Protein AF-A0A969WNG0-F1 (afdb_monomer)

Foldseek 3Di:
DDDDPDDDPCCVPPDDDDDPDDPVPVDDDDDPPDDDDDDPDDPDDPDPDPDDDDDDDDAQDKDKDWDWDADPVRDIDDTDDIDIDHHHDQLQQFWDKAKAWCDPALRGRHLEDEAFDWFTKMKMKTAHHPPFWWFKKKKAFDPLWDPFDPVQKDKDWQQDDPPWDWDDDPRMIMIGRTGHHRRTIIMMMGTGITHGHLVGADLQQKDWIWMWTDTPPGDDTDTRPDTYIHAYAHELLSLLDADPVVLFRPQAFPKHKHKFFWAAKWQLQDDQQKIKTKGWDAAALPIAMAIAIERHDTDVVIGDGQWMKMWIAGWAFDAPPDRPDGHCLQTGTHRYNTPDITTNGGHQNGYAHEDFLVRLLPDDLVSNSRQARTWHKYAQKFWDDWDFAQAQQDKTWTWIHHVVGDATAIEIEHHNAQRHNDDDDDGPWMATWGFHNYDNVPPPPDSHSNSGYIYGRHNLRTHPAKEQACVVVPQELRQQVRIGVSHRAAQAHEYEYECPNHPVAADEHELAQPDQHHYLEYAYYYDPPYAYEYEDAQNHQDAQSYHHEQNGQYYEFEANYEYEYQYVHPAHANYEQDHDVNRTHDDYYYVNGYYHYNDPYHHYPPD

Solvent-accessible surface area (backbone atoms only — not comparable to full-atom values): 32755 Å² total; per-residue (Å²): 138,82,83,70,94,73,93,58,93,57,63,80,81,78,49,90,84,72,64,98,85,70,65,93,79,69,73,92,82,84,87,89,83,73,85,82,81,84,67,95,74,70,94,72,84,79,69,102,59,98,74,84,89,87,78,93,74,68,62,74,38,79,46,74,50,63,54,65,56,66,51,99,85,70,52,68,53,69,73,49,76,78,46,79,47,67,38,68,53,71,43,42,66,60,10,49,49,46,50,27,20,59,42,100,55,83,46,43,75,32,45,48,40,64,49,59,33,68,68,36,30,40,33,39,40,38,30,24,13,95,85,49,47,30,26,35,38,39,37,37,49,53,81,60,51,37,67,76,54,68,90,32,52,48,80,41,55,71,5,54,42,94,75,42,47,74,50,68,56,93,57,26,42,39,36,38,50,34,56,15,20,64,88,22,31,33,31,39,40,40,40,49,26,25,38,32,41,82,95,68,46,55,80,58,18,71,44,63,36,49,45,25,30,19,43,73,91,52,93,62,74,42,69,31,74,61,61,31,57,40,30,27,32,32,65,60,63,54,70,68,41,54,40,84,90,72,35,30,53,69,55,57,76,39,73,35,25,32,56,24,33,16,75,39,33,41,60,37,62,37,60,94,59,28,18,26,30,28,27,33,35,65,42,31,93,68,32,24,23,34,35,41,34,28,71,66,57,67,62,81,75,70,48,60,54,30,24,29,35,39,40,29,22,28,30,36,62,47,50,84,94,51,90,82,66,66,42,48,80,67,22,39,63,24,36,34,58,56,79,42,77,39,72,75,44,85,41,68,50,64,56,47,25,75,51,48,52,66,57,66,45,67,47,52,71,75,59,47,60,52,40,32,38,19,54,29,31,36,65,44,30,26,79,74,48,69,59,79,35,78,36,32,84,39,67,29,58,30,31,29,22,33,64,95,51,88,53,68,40,42,38,42,39,56,30,49,30,62,42,26,50,48,80,80,76,74,71,61,20,27,35,42,32,26,33,48,66,76,62,88,79,68,76,78,87,59,77,49,64,84,54,46,44,27,30,49,63,50,48,56,25,58,33,83,52,38,36,41,44,49,72,76,72,78,39,44,59,66,42,18,66,24,25,43,65,37,50,70,72,40,57,85,29,38,35,39,41,36,41,82,85,18,48,82,55,70,49,60,39,32,49,44,62,91,44,63,46,35,20,14,19,42,37,34,42,30,44,98,92,34,38,35,38,42,31,32,40,52,82,16,50,47,54,51,40,36,36,22,37,23,92,23,70,13,42,37,25,28,39,48,9,33,43,36,41,30,41,44,35,91,60,64,35,37,34,35,60,34,65,54,99,81,38,58,28,48,80,44,71,40,82,66,25,42,79,42,83,62,47,96,53,54,61,55,84,87,127

Radius of gyration: 36.69 Å; Cα contacts (8 Å, |Δi|>4): 1514; chains: 1; bounding box: 86×47×138 Å

Secondary structure (DSSP, 8-state):
-PPPSSS-TTTTTS-----TT--TT--------------SSSS----S-S------PPTT-EEEE----B-TT-PBPPP---EEEEPPPGGGTS-EEEEEE--SSTTTTSSEE-TT-SSEEEEEEEE--SS--EEEEEEEPPTTSB---GGGEEEESTT--TT-EEEEETTEEEEEEEEE-SSS-EEEEEEEEBPPPTTTS-TT-EEE-EEEEEETT-SS-EE-SS--EEEEPBPGGGGS-EETTTTEETTTT-EEEEEEEEEE-TTSS--SS-EEEEEEES-GGG-EEEEEEESSS--SSPPPTTEEEEEEEEEEEE-TT-TT--BGGGSEEEEEEEEEEEEEEE-PPPPPEEE-HHHHHHS-HHHHHHTBT-EEEEEEEEEEEE---SSTT--EEEEEEETT-S--EEEEE-TTSS-TTSPPPPSSEEEEEEE----TT------SGGG-EEE--SGGGEESSEEE--TTSS-BTT-GGGEETSS---TT-EEEEESSSS-SS-EEEE--TT---EESEEEEE--TT--EEEEE-TT---SSSEEE-TTS-EEEE-TTEEEEE----SSS-SEEE--BTTB---EEE-TT-EEEE-SSS------

Mean predicted aligned error: 11.54 Å

Nearest PDB structures (foldseek):
  9deq-assembly1_A  TM=3.573E-01  e=2.633E-02  Homo sapiens
  7nxd-assembly1_A  TM=3.948E-01  e=1.635E-01  Homo sapiens
  6naj-assembly1_A  TM=2.531E-01  e=2.203E-02  Homo sapiens
  1r19-assembly3_C  TM=2.736E-01  e=2.670E-01  Staphylococcus epidermidis

pLDDT: mean 88.2, std 12.11, range [39.88, 98.75]

Sequence (607 aa):
SVNPSSGFPTLATEWDVYNQDDVSHLGSHNFAGGGSINYILQNKDVGNTTSYVVTGLDENITYHYVVRAYNICNETSGNSNEISVITIDPTTIYGHATVINNNEDALQNSDIWQRDKENQKMQISIYGGSANTIDKVSIEIPSDFTNISSGNISLSGEGKVSGTSFTFSNNTIEITGAGINNAKPIIISISGLKTPEISNISSTGIYEITVKTKFTNETELTAISNQPKVFVTIPIENVKEYNISTDELLKRDLIVAVEGVSTIESGRLATSSYDQFFIQEGEGATANGLAIHKSTAQFSPALEISKHYIVKGEIKLVRGGANNKTSVKANMTAISNPLNIIDMGEAVLPLPYITSIEQLHSMSDADFEKVDGVLMRIINVTKHSGTWPSNNNSFANIQIKDNEGTNNLRCYIFANTDIGGNPEPIWPANMLTLVYNYDENNNDIGDGATDRQITPVYYDNFYDKIVWCGSTGNKLWSDTRNWSPKILPQEIDQVVFDNITGPNEDYEVLIDIRTVPHVKGVEIKPSSDKKINLILPNTNTNSPALRLVANGSGLVIDNNGTFTNNSGASSGNTVQFHSSGGVYPDFKIKNGGRYVHKTLRSNAYFT

Structure (mmCIF, N/CA/C/O backbone):
data_AF-A0A969WNG0-F1
#
_entry.id   AF-A0A969WNG0-F1
#
loop_
_atom_site.group_PDB
_atom_site.id
_atom_site.type_symbol
_atom_site.label_atom_id
_atom_site.label_alt_id
_atom_site.label_comp_id
_atom_site.label_asym_id
_atom_site.label_entity_id
_atom_site.label_seq_id
_atom_site.pdbx_PDB_ins_code
_atom_site.Cartn_x
_atom_site.Cartn_y
_atom_site.Cartn_z
_atom_site.occupancy
_atom_site.B_iso_or_equiv
_atom_site.auth_seq_id
_atom_site.auth_comp_id
_atom_site.auth_asym_id
_atom_site.auth_atom_id
_atom_site.pdbx_PDB_model_num
ATOM 1 N N . SER A 1 1 ? 37.569 11.777 88.600 1.00 54.03 1 SER A N 1
ATOM 2 C CA . SER A 1 1 ? 37.812 10.518 89.334 1.00 54.03 1 SER A CA 1
ATOM 3 C C . SER A 1 1 ? 39.291 10.184 89.204 1.00 54.03 1 SER A C 1
ATOM 5 O O . SER A 1 1 ? 39.784 10.273 88.089 1.00 54.03 1 SER A O 1
ATOM 7 N N . VAL A 1 2 ? 40.021 9.913 90.292 1.00 59.69 2 VAL A N 1
ATOM 8 C CA . VAL A 1 2 ? 41.454 9.544 90.240 1.00 59.69 2 VAL A CA 1
ATOM 9 C C . VAL A 1 2 ? 41.603 8.027 90.360 1.00 59.69 2 VAL A C 1
ATOM 11 O O . VAL A 1 2 ? 40.957 7.418 91.211 1.00 59.69 2 VAL A O 1
ATOM 14 N N . ASN A 1 3 ? 42.423 7.427 89.492 1.00 56.19 3 ASN A N 1
ATOM 15 C CA . ASN A 1 3 ? 42.612 5.976 89.415 1.00 56.19 3 ASN A CA 1
ATOM 16 C C . ASN A 1 3 ? 43.245 5.404 90.704 1.00 56.19 3 ASN A C 1
ATOM 18 O O . ASN A 1 3 ? 44.137 6.038 91.276 1.00 56.19 3 ASN A O 1
ATOM 22 N N . PRO A 1 4 ? 42.823 4.210 91.163 1.00 60.59 4 PRO A N 1
ATOM 23 C CA . PRO A 1 4 ? 43.386 3.572 92.349 1.00 60.59 4 PRO A CA 1
ATOM 24 C C . PRO A 1 4 ? 44.839 3.132 92.118 1.00 60.59 4 PRO A C 1
ATOM 26 O O . PRO A 1 4 ? 45.203 2.635 91.055 1.00 60.59 4 PRO A O 1
ATOM 29 N N . SER A 1 5 ? 45.677 3.302 93.141 1.00 61.03 5 SER A N 1
ATOM 30 C CA . SER A 1 5 ? 47.136 3.141 93.064 1.00 61.03 5 SER A CA 1
ATOM 31 C C . SER A 1 5 ? 47.648 1.692 93.115 1.00 61.03 5 SER A C 1
ATOM 33 O O . SER A 1 5 ? 48.856 1.480 93.013 1.00 61.03 5 SER A O 1
ATOM 35 N N . SER A 1 6 ? 46.784 0.678 93.232 1.00 57.62 6 SER A N 1
ATOM 36 C CA . SER A 1 6 ? 47.174 -0.727 93.036 1.00 57.62 6 SER A CA 1
ATOM 37 C C . SER A 1 6 ? 46.018 -1.579 92.492 1.00 57.62 6 SER A C 1
ATOM 39 O O . SER A 1 6 ? 44.851 -1.311 92.769 1.00 57.62 6 SER A O 1
ATOM 41 N N . GLY A 1 7 ? 46.347 -2.592 91.678 1.00 61.53 7 GLY A N 1
ATOM 42 C CA . GLY A 1 7 ? 45.399 -3.552 91.088 1.00 61.53 7 GLY A CA 1
ATOM 43 C C . GLY A 1 7 ? 45.320 -3.525 89.557 1.00 61.53 7 GLY A C 1
ATOM 44 O O . GLY A 1 7 ? 45.186 -4.582 88.953 1.00 61.53 7 GLY A O 1
ATOM 45 N N . PHE A 1 8 ? 45.490 -2.357 88.925 1.00 59.41 8 PHE A N 1
ATOM 46 C CA . PHE A 1 8 ? 45.468 -2.210 87.459 1.00 59.41 8 PHE A CA 1
ATOM 47 C C . PHE A 1 8 ? 46.450 -1.121 86.976 1.00 59.41 8 PHE A C 1
ATOM 49 O O . PHE A 1 8 ? 46.043 0.011 86.721 1.00 59.41 8 PHE A O 1
ATOM 56 N N . PRO A 1 9 ? 47.758 -1.416 86.858 1.00 57.00 9 PRO A N 1
ATOM 57 C CA . PRO A 1 9 ? 48.771 -0.406 86.545 1.00 57.00 9 PRO A CA 1
ATOM 58 C C . PRO A 1 9 ? 48.825 0.023 85.062 1.00 57.00 9 PRO A C 1
ATOM 60 O O . PRO A 1 9 ? 49.560 0.953 84.750 1.00 57.00 9 PRO A O 1
ATOM 63 N N . THR A 1 10 ? 48.065 -0.603 84.151 1.00 58.69 10 THR A N 1
ATOM 64 C CA . THR A 1 10 ? 48.071 -0.286 82.701 1.00 58.69 10 THR A CA 1
ATOM 65 C C . THR A 1 10 ? 46.869 0.547 82.242 1.00 58.69 10 THR A C 1
ATOM 67 O O . THR A 1 10 ? 46.795 0.945 81.080 1.00 58.69 10 THR A O 1
ATOM 70 N N . LEU A 1 11 ? 45.949 0.898 83.151 1.00 55.12 11 LEU A N 1
ATOM 71 C CA . LEU A 1 11 ? 44.708 1.605 82.804 1.00 55.12 11 LEU A CA 1
ATOM 72 C C . LEU A 1 11 ? 44.908 3.054 82.311 1.00 55.12 11 LEU A C 1
ATOM 74 O O . LEU A 1 11 ? 43.942 3.688 81.911 1.00 55.12 11 LEU A O 1
ATOM 78 N N . ALA A 1 12 ? 46.134 3.585 82.350 1.00 55.97 12 ALA A N 1
ATOM 79 C CA . ALA A 1 12 ? 46.480 4.901 81.802 1.00 55.97 12 ALA A CA 1
ATOM 80 C C . ALA A 1 12 ? 47.092 4.841 80.389 1.00 55.97 12 ALA A C 1
ATOM 82 O O . ALA A 1 12 ? 47.270 5.882 79.768 1.00 55.97 12 ALA A O 1
ATOM 83 N N . THR A 1 13 ? 47.450 3.651 79.894 1.00 58.25 13 THR A N 1
ATOM 84 C CA . THR A 1 13 ? 48.091 3.471 78.577 1.00 58.25 13 THR A CA 1
ATOM 85 C C . THR A 1 13 ? 47.240 2.686 77.586 1.00 58.25 13 THR A C 1
ATOM 87 O O . THR A 1 13 ? 47.581 2.641 76.410 1.00 58.25 13 THR A O 1
ATOM 90 N N . GLU A 1 14 ? 46.153 2.061 78.041 1.00 55.41 14 GLU A N 1
ATOM 91 C CA . GLU A 1 14 ? 45.297 1.208 77.201 1.00 55.41 14 GLU A CA 1
ATOM 92 C C . GLU A 1 14 ? 43.869 1.754 77.035 1.00 55.41 14 GLU A C 1
ATOM 94 O O . GLU A 1 14 ? 43.106 1.209 76.242 1.00 55.41 14 GLU A O 1
ATOM 99 N N . TRP A 1 15 ? 43.505 2.830 77.746 1.00 59.16 15 TRP A N 1
ATOM 100 C CA . TRP A 1 15 ? 42.173 3.436 77.689 1.00 59.16 15 TRP A CA 1
ATOM 101 C C . TRP A 1 15 ? 42.252 4.960 77.799 1.00 59.16 15 TRP A C 1
ATOM 103 O O . TRP A 1 15 ? 42.763 5.488 78.788 1.00 59.16 15 TRP A O 1
ATOM 113 N N . ASP A 1 16 ? 41.702 5.661 76.808 1.00 65.38 16 ASP A N 1
ATOM 114 C CA . ASP A 1 16 ? 41.522 7.110 76.862 1.00 65.38 16 ASP A CA 1
ATOM 115 C C . ASP A 1 16 ? 40.334 7.446 77.777 1.00 65.38 16 ASP A C 1
ATOM 117 O O . ASP A 1 16 ? 39.226 6.929 77.614 1.00 65.38 16 ASP A O 1
ATOM 121 N N . VAL A 1 17 ? 40.561 8.304 78.773 1.00 64.19 17 VAL A N 1
ATOM 122 C CA . VAL A 1 17 ? 39.510 8.781 79.683 1.00 64.19 17 VAL A CA 1
ATOM 123 C C . VAL A 1 17 ? 39.019 10.135 79.189 1.00 64.19 17 VAL A C 1
ATOM 125 O O . VAL A 1 17 ? 39.717 11.139 79.322 1.00 64.19 17 VAL A O 1
ATOM 128 N N . TYR A 1 18 ? 37.802 10.163 78.654 1.00 63.75 18 TYR A N 1
ATOM 129 C CA . TYR A 1 18 ? 37.133 11.396 78.248 1.00 63.75 18 TYR A CA 1
ATOM 130 C C . TYR A 1 18 ? 36.321 11.999 79.400 1.00 63.75 18 TYR A C 1
ATOM 132 O O . TYR A 1 18 ? 35.962 11.322 80.369 1.00 63.75 18 TYR A O 1
ATOM 140 N N . ASN A 1 19 ? 36.040 13.299 79.305 1.00 68.94 19 ASN A N 1
ATOM 141 C CA . ASN A 1 19 ? 35.145 13.968 80.244 1.00 68.94 19 ASN A CA 1
ATOM 142 C C . ASN A 1 19 ? 33.736 13.366 80.140 1.00 68.94 19 ASN A C 1
ATOM 144 O O . ASN A 1 19 ? 33.339 12.890 79.082 1.00 68.94 19 ASN A O 1
ATOM 148 N N . GLN A 1 20 ? 32.992 13.392 81.248 1.00 63.59 20 GLN A N 1
ATOM 149 C CA . GLN A 1 20 ? 31.736 12.647 81.416 1.00 63.59 20 GLN A CA 1
ATOM 150 C C . GLN A 1 20 ? 30.665 12.958 80.350 1.00 63.59 20 GLN A C 1
ATOM 152 O O . GLN A 1 20 ? 29.802 12.117 80.119 1.00 63.59 20 GLN A O 1
ATOM 157 N N . ASP A 1 21 ? 30.787 14.093 79.655 1.00 61.00 21 ASP A N 1
ATOM 158 C CA . ASP A 1 21 ? 29.883 14.543 78.596 1.00 61.00 21 ASP A CA 1
ATOM 159 C C . ASP A 1 21 ? 30.640 14.891 77.289 1.00 61.00 21 ASP A C 1
ATOM 161 O O . ASP A 1 21 ? 30.530 16.003 76.773 1.00 61.00 21 ASP A O 1
ATOM 165 N N . ASP A 1 22 ? 31.445 13.967 76.750 1.00 64.81 22 ASP A N 1
ATOM 166 C CA . ASP A 1 22 ? 32.068 14.111 75.422 1.00 64.81 22 ASP A CA 1
ATOM 167 C C . ASP A 1 22 ? 31.341 13.270 74.356 1.00 64.81 22 ASP A C 1
ATOM 169 O O . ASP A 1 22 ? 31.340 12.040 74.394 1.00 64.81 22 ASP A O 1
ATOM 173 N N . VAL A 1 23 ? 30.714 13.948 73.389 1.00 62.72 23 VAL A N 1
ATOM 174 C CA . VAL A 1 23 ? 29.948 13.335 72.285 1.00 62.72 23 VAL A CA 1
ATOM 175 C C . VAL A 1 23 ? 30.663 13.417 70.937 1.00 62.72 23 VAL A C 1
ATOM 177 O O . VAL A 1 23 ? 30.133 12.955 69.928 1.00 62.72 23 VAL A O 1
ATOM 180 N N . SER A 1 24 ? 31.873 13.980 70.890 1.00 70.56 24 SER A N 1
ATOM 181 C CA . SER A 1 24 ? 32.602 14.220 69.637 1.00 70.56 24 SER A CA 1
ATOM 182 C C . SER A 1 24 ? 33.121 12.941 68.958 1.00 70.56 24 SER A C 1
ATOM 184 O O . SER A 1 24 ? 33.639 12.989 67.840 1.00 70.56 24 SER A O 1
ATOM 186 N N . HIS A 1 25 ? 32.940 11.782 69.598 1.00 64.31 25 HIS A N 1
ATOM 187 C CA . HIS A 1 25 ? 33.395 10.472 69.122 1.00 64.31 25 HIS A CA 1
ATOM 188 C C . HIS A 1 25 ? 32.260 9.464 68.881 1.00 64.31 25 HIS A C 1
ATOM 190 O O . HIS A 1 25 ? 32.508 8.330 68.470 1.00 64.31 25 HIS A O 1
ATOM 196 N N . LEU A 1 26 ? 31.003 9.881 69.063 1.00 64.56 26 LEU A N 1
ATOM 197 C CA . LEU A 1 26 ? 29.837 9.117 68.627 1.00 64.56 26 LEU A CA 1
ATOM 198 C C . LEU A 1 26 ? 29.658 9.352 67.120 1.00 64.56 26 LEU A C 1
ATOM 200 O O . LEU A 1 26 ? 29.005 10.303 66.701 1.00 64.56 26 LEU A O 1
ATOM 204 N N . GLY A 1 27 ? 30.311 8.540 66.286 1.00 64.25 27 GLY A N 1
ATOM 205 C CA . GLY A 1 27 ? 30.186 8.637 64.826 1.00 64.25 27 GLY A CA 1
ATOM 206 C C . GLY A 1 27 ? 28.726 8.602 64.337 1.00 64.25 27 GLY A C 1
ATOM 207 O O . GLY A 1 27 ? 27.831 8.133 65.031 1.00 64.25 27 GLY A O 1
ATOM 208 N N . SER A 1 28 ? 28.477 9.080 63.115 1.00 68.50 28 SER A N 1
ATOM 209 C CA . SER A 1 28 ? 27.148 9.061 62.481 1.00 68.50 28 SER A CA 1
ATOM 210 C C . SER A 1 28 ? 26.699 7.632 62.134 1.00 68.50 28 SER A C 1
ATOM 212 O O . SER A 1 28 ? 27.490 6.839 61.625 1.00 68.50 28 SER A O 1
ATOM 214 N N . HIS A 1 29 ? 25.422 7.307 62.360 1.00 49.03 29 HIS A N 1
ATOM 215 C CA . HIS A 1 29 ? 24.783 6.106 61.814 1.00 49.03 29 HIS A CA 1
ATOM 216 C C . HIS A 1 29 ? 23.417 6.459 61.215 1.00 49.03 29 HIS A C 1
ATOM 218 O O . HIS A 1 29 ? 22.608 7.131 61.849 1.00 49.03 29 HIS A O 1
ATOM 224 N N . ASN A 1 30 ? 23.157 5.973 59.998 1.00 49.84 30 ASN A N 1
ATOM 225 C CA . ASN A 1 30 ? 21.866 6.079 59.318 1.00 49.84 30 ASN A CA 1
ATOM 226 C C . ASN A 1 30 ? 21.112 4.750 59.496 1.00 49.84 30 ASN A C 1
ATOM 228 O O . ASN A 1 30 ? 21.604 3.704 59.069 1.00 49.84 30 ASN A O 1
ATOM 232 N N . PHE A 1 31 ? 19.936 4.763 60.127 1.00 54.25 31 PHE A N 1
ATOM 233 C CA . PHE A 1 31 ? 19.115 3.558 60.291 1.00 54.25 31 PHE A CA 1
ATOM 234 C C . PHE A 1 31 ? 18.267 3.320 59.030 1.00 54.25 31 PHE A C 1
ATOM 236 O O . PHE A 1 31 ? 17.373 4.103 58.725 1.00 54.25 31 PHE A O 1
ATOM 243 N N . ALA A 1 32 ? 18.547 2.240 58.293 1.00 56.28 32 ALA A N 1
ATOM 244 C CA . ALA A 1 32 ? 17.866 1.857 57.049 1.00 56.28 32 ALA A CA 1
ATOM 245 C C . ALA A 1 32 ? 16.909 0.663 57.260 1.00 56.28 32 ALA A C 1
ATOM 247 O O . ALA A 1 32 ? 17.011 -0.357 56.584 1.00 56.28 32 ALA A O 1
ATOM 248 N N . GLY A 1 33 ? 16.015 0.756 58.250 1.00 51.50 33 GLY A N 1
ATOM 249 C CA . GLY A 1 33 ? 15.203 -0.376 58.712 1.00 51.50 33 GLY A CA 1
ATOM 250 C C . GLY A 1 33 ? 13.748 -0.025 59.006 1.00 51.50 33 GLY A C 1
ATOM 251 O O . GLY A 1 33 ? 13.284 -0.229 60.121 1.00 51.50 33 GLY A O 1
ATOM 252 N N . GLY A 1 34 ? 13.029 0.507 58.021 1.00 52.47 34 GLY A N 1
ATOM 253 C CA . GLY A 1 34 ? 11.580 0.682 58.087 1.00 52.47 34 GLY A CA 1
ATOM 254 C C . GLY A 1 34 ? 11.066 1.252 56.774 1.00 52.47 34 GLY A C 1
ATOM 255 O O . GLY A 1 34 ? 11.309 2.417 56.481 1.00 52.47 34 GLY A O 1
ATOM 256 N N . GLY A 1 35 ? 10.407 0.432 55.954 1.00 55.19 35 GLY A N 1
ATOM 257 C CA . GLY A 1 35 ? 9.729 0.940 54.763 1.00 55.19 35 GLY A CA 1
ATOM 258 C C . GLY A 1 35 ? 8.665 1.955 55.182 1.00 55.19 35 GLY A C 1
ATOM 259 O O . GLY A 1 35 ? 7.859 1.663 56.065 1.00 55.19 35 GLY A O 1
ATOM 260 N N . SER A 1 36 ? 8.670 3.147 54.585 1.00 62.34 36 SER A N 1
ATOM 261 C CA . SER A 1 36 ? 7.587 4.111 54.785 1.00 62.34 36 SER A CA 1
ATOM 262 C C . SER A 1 36 ? 6.281 3.511 54.270 1.00 62.34 36 SER A C 1
ATOM 264 O O . SER A 1 36 ? 6.151 3.227 53.080 1.00 62.34 36 SER A O 1
ATOM 266 N N . ILE A 1 37 ? 5.306 3.328 55.160 1.00 64.69 37 ILE A N 1
ATOM 267 C CA . ILE A 1 37 ? 3.920 3.086 54.761 1.00 64.69 37 ILE A CA 1
ATOM 268 C C . ILE A 1 37 ? 3.404 4.404 54.177 1.00 64.69 37 ILE A C 1
ATOM 270 O O . ILE A 1 37 ? 3.318 5.405 54.890 1.00 64.69 37 ILE A O 1
ATOM 274 N N . ASN A 1 38 ? 3.090 4.415 52.883 1.00 75.94 38 ASN A N 1
ATOM 275 C CA . ASN A 1 38 ? 2.467 5.564 52.235 1.00 75.94 38 ASN A CA 1
ATOM 276 C C . ASN A 1 38 ? 0.962 5.535 52.514 1.00 75.94 38 ASN A C 1
ATOM 278 O O . ASN A 1 38 ? 0.251 4.645 52.053 1.00 75.94 38 ASN A O 1
ATOM 282 N N . TYR A 1 39 ? 0.483 6.507 53.286 1.00 82.69 39 TYR A N 1
ATOM 283 C CA . TYR A 1 39 ? -0.935 6.660 53.594 1.00 82.69 39 TYR A CA 1
ATOM 284 C C . TYR A 1 39 ? -1.602 7.564 52.557 1.00 82.69 39 TYR A C 1
ATOM 286 O O . TYR A 1 39 ? -1.161 8.692 52.354 1.00 82.69 39 TYR A O 1
ATOM 294 N N . ILE A 1 40 ? -2.699 7.100 51.954 1.00 84.69 40 ILE A N 1
ATOM 295 C CA . ILE A 1 40 ? -3.561 7.945 51.107 1.00 84.69 40 ILE A CA 1
ATOM 296 C C . ILE A 1 40 ? -4.346 8.934 51.975 1.00 84.69 40 ILE A C 1
ATOM 298 O O . ILE A 1 40 ? -4.448 10.116 51.660 1.00 84.69 40 ILE A O 1
ATOM 302 N N . LEU A 1 41 ? -4.857 8.456 53.111 1.00 88.62 41 LEU A N 1
ATOM 303 C CA . LEU A 1 41 ? -5.446 9.271 54.167 1.00 88.62 41 LEU A CA 1
ATOM 304 C C . LEU A 1 41 ? -4.829 8.866 55.505 1.00 88.62 41 LEU A C 1
ATOM 306 O O . LEU A 1 41 ? -4.783 7.684 55.842 1.00 88.62 41 LEU A O 1
ATOM 310 N N . GLN A 1 42 ? -4.390 9.851 56.287 1.00 91.31 42 GLN A N 1
ATOM 311 C CA . GLN A 1 42 ? -3.850 9.640 57.628 1.00 91.31 42 GLN A CA 1
ATOM 312 C C . GLN A 1 42 ? -4.539 10.585 58.614 1.00 91.31 42 GLN A C 1
ATOM 314 O O . GLN A 1 42 ? -4.528 11.796 58.411 1.00 91.31 42 GLN A O 1
ATOM 319 N N . ASN A 1 43 ? -5.138 10.038 59.680 1.00 88.25 43 ASN A N 1
ATOM 320 C CA . ASN A 1 43 ? -5.843 10.799 60.728 1.00 88.25 43 ASN A CA 1
ATOM 321 C C . ASN A 1 43 ? -6.858 11.829 60.185 1.00 88.25 43 ASN A C 1
ATOM 323 O O . ASN A 1 43 ? -7.033 12.905 60.756 1.00 88.25 43 ASN A O 1
ATOM 327 N N . LYS A 1 44 ? -7.516 11.519 59.061 1.00 91.06 44 LYS A N 1
ATOM 328 C CA . LYS A 1 44 ? -8.541 12.384 58.478 1.00 91.06 44 LYS A CA 1
ATOM 329 C C . LYS A 1 44 ? -9.786 12.352 59.362 1.00 91.06 44 LYS A C 1
ATOM 331 O O . LYS A 1 44 ? -10.412 11.305 59.490 1.00 91.06 44 LYS A O 1
ATOM 336 N N . ASP A 1 45 ? -10.155 13.495 59.932 1.00 90.31 45 ASP A N 1
ATOM 337 C CA . ASP A 1 45 ? -11.457 13.650 60.578 1.00 90.31 45 ASP A CA 1
ATOM 338 C C . ASP A 1 45 ? -12.558 13.676 59.508 1.00 90.31 45 ASP A C 1
ATOM 340 O O . ASP A 1 45 ? -12.515 14.473 58.563 1.00 90.31 45 ASP A O 1
ATOM 344 N N . VAL A 1 46 ? -13.511 12.757 59.645 1.00 89.75 46 VAL A N 1
ATOM 345 C CA . VAL A 1 46 ? -14.655 12.569 58.746 1.00 89.75 46 VAL A CA 1
ATOM 346 C C . VAL A 1 46 ? -15.977 12.998 59.398 1.00 89.75 46 VAL A C 1
ATOM 348 O O . VAL A 1 46 ? -17.036 12.851 58.792 1.00 89.75 46 VAL A O 1
ATOM 351 N N . GLY A 1 47 ? -15.919 13.568 60.608 1.00 88.62 47 GLY A N 1
ATOM 352 C CA . GLY A 1 47 ? -17.068 14.023 61.385 1.00 88.62 47 GLY A CA 1
ATOM 353 C C . GLY A 1 47 ? -17.833 12.896 62.088 1.00 88.62 47 GLY A C 1
ATOM 354 O O . GLY A 1 47 ? -17.424 11.736 62.096 1.00 88.62 47 GLY A O 1
ATOM 355 N N . ASN A 1 48 ? -18.981 13.242 62.683 1.00 90.38 48 ASN A N 1
ATOM 356 C CA . ASN A 1 48 ? -19.861 12.298 63.383 1.00 90.38 48 ASN A CA 1
ATOM 357 C C . ASN A 1 48 ? -20.721 11.487 62.394 1.00 90.38 48 ASN A C 1
ATOM 359 O O . ASN A 1 48 ? -21.934 11.674 62.300 1.00 90.38 48 ASN A O 1
ATOM 363 N N . THR A 1 49 ? -20.069 10.623 61.619 1.00 89.06 49 THR A N 1
ATOM 364 C CA . THR A 1 49 ? -20.687 9.721 60.641 1.00 89.06 49 THR A CA 1
ATOM 365 C C . THR A 1 49 ? -20.212 8.288 60.865 1.00 89.06 49 THR A C 1
ATOM 367 O O . THR A 1 49 ? -19.104 8.052 61.340 1.00 89.06 49 THR A O 1
ATOM 370 N N . THR A 1 50 ? -21.039 7.314 60.495 1.00 87.75 50 THR A N 1
ATOM 371 C CA . THR A 1 50 ? -20.674 5.889 60.485 1.00 87.75 50 THR A CA 1
ATOM 372 C C . THR A 1 50 ? -20.215 5.401 59.106 1.00 87.75 50 THR A C 1
ATOM 374 O O . THR A 1 50 ? -19.825 4.245 58.970 1.00 87.75 50 THR A O 1
ATOM 377 N N . SER A 1 51 ? -20.226 6.270 58.086 1.00 84.56 51 SER A N 1
ATOM 378 C CA . SER A 1 51 ? -19.760 5.977 56.723 1.00 84.56 51 SER A CA 1
ATOM 379 C C . SER A 1 51 ? -19.055 7.178 56.091 1.00 84.56 51 SER A C 1
ATOM 381 O O . SER A 1 51 ? -19.515 8.313 56.241 1.00 84.56 51 SER A O 1
ATOM 383 N N . TYR A 1 52 ? -17.988 6.930 55.331 1.00 85.88 52 TYR A N 1
ATOM 384 C CA . TYR A 1 52 ? -17.224 7.953 54.615 1.00 85.88 52 TYR A CA 1
ATOM 385 C C . TYR A 1 52 ? -16.758 7.425 53.252 1.00 85.88 52 TYR A C 1
ATOM 387 O O . TYR A 1 52 ? -16.308 6.285 53.158 1.00 85.88 52 TYR A O 1
ATOM 395 N N . VAL A 1 53 ? -16.868 8.246 52.203 1.00 86.81 53 VAL A N 1
ATOM 396 C CA . VAL A 1 53 ? -16.447 7.892 50.837 1.00 86.81 53 VAL A CA 1
ATOM 397 C C . VAL A 1 53 ? -15.007 8.348 50.613 1.00 86.81 53 VAL A C 1
ATOM 399 O O . VAL A 1 53 ? -14.697 9.525 50.786 1.00 86.81 53 VAL A O 1
ATOM 402 N N . VAL A 1 54 ? -14.141 7.424 50.195 1.00 86.81 54 VAL A N 1
ATOM 403 C CA . VAL A 1 54 ? -12.748 7.696 49.807 1.00 86.81 54 VAL A CA 1
ATOM 404 C C . VAL A 1 54 ? -12.651 7.651 48.280 1.00 86.81 54 VAL A C 1
ATOM 406 O O . VAL A 1 54 ? -13.066 6.672 47.668 1.00 86.81 54 VAL A O 1
ATOM 409 N N . THR A 1 55 ? -12.127 8.709 47.660 1.00 84.44 55 THR A N 1
ATOM 410 C CA . THR A 1 55 ? -11.987 8.854 46.196 1.00 84.44 55 THR A CA 1
ATOM 411 C C . THR A 1 55 ? -10.517 8.952 45.783 1.00 84.44 55 THR A C 1
ATOM 413 O O . THR A 1 55 ? -9.679 9.296 46.613 1.00 84.44 55 THR A O 1
ATOM 416 N N . GLY A 1 56 ? -10.209 8.741 44.496 1.00 80.69 56 GLY A N 1
ATOM 417 C CA . GLY A 1 56 ? -8.844 8.883 43.960 1.00 80.69 56 GLY A CA 1
ATOM 418 C C . GLY A 1 56 ? -7.930 7.692 44.260 1.00 80.69 56 GLY A C 1
ATOM 419 O O . GLY A 1 56 ? -6.733 7.875 44.448 1.00 80.69 56 GLY A O 1
ATOM 420 N N . LEU A 1 57 ? -8.513 6.497 44.368 1.00 84.75 57 LEU A N 1
ATOM 421 C CA . LEU A 1 57 ? -7.793 5.236 44.515 1.00 84.75 57 LEU A CA 1
ATOM 422 C C . LEU A 1 57 ? -7.555 4.620 43.132 1.00 84.75 57 LEU A C 1
ATOM 424 O O . LEU A 1 57 ? -8.450 4.671 42.288 1.00 84.75 57 LEU A O 1
ATOM 428 N N . ASP A 1 58 ? -6.387 4.020 42.929 1.00 81.62 58 ASP A N 1
ATOM 429 C CA . ASP A 1 58 ? -6.060 3.274 41.715 1.00 81.62 58 ASP A CA 1
ATOM 430 C C . ASP A 1 58 ? -6.841 1.951 41.684 1.00 81.62 58 ASP A C 1
ATOM 432 O O . ASP A 1 58 ? -7.133 1.355 42.724 1.00 81.62 58 ASP A O 1
ATOM 436 N N . GLU A 1 59 ? -7.217 1.489 40.496 1.00 77.38 59 GLU A N 1
ATOM 437 C CA . GLU A 1 59 ? -7.998 0.264 40.297 1.00 77.38 59 GLU A CA 1
ATOM 438 C C . GLU A 1 59 ? -7.161 -1.015 40.439 1.00 77.38 59 GLU A C 1
ATOM 440 O O . GLU A 1 59 ? -5.955 -1.017 40.200 1.00 77.38 59 GLU A O 1
ATOM 445 N N . ASN A 1 60 ? -7.804 -2.129 40.808 1.00 72.94 60 ASN A N 1
ATOM 446 C CA . ASN A 1 60 ? -7.168 -3.434 41.031 1.00 72.94 60 ASN A CA 1
ATOM 447 C C . ASN A 1 60 ? -6.040 -3.412 42.081 1.00 72.94 60 ASN A C 1
ATOM 449 O O . ASN A 1 60 ? -5.177 -4.293 42.096 1.00 72.94 60 ASN A O 1
ATOM 453 N N . ILE A 1 61 ? -6.067 -2.429 42.986 1.00 82.44 61 ILE A N 1
ATOM 454 C CA . ILE A 1 61 ? -5.126 -2.299 44.095 1.00 82.44 61 ILE A CA 1
ATOM 455 C C . ILE A 1 61 ? -5.825 -2.673 45.402 1.00 82.44 61 ILE A C 1
ATOM 457 O O . ILE A 1 61 ? -6.944 -2.250 45.700 1.00 82.44 61 ILE A O 1
ATOM 461 N N . THR A 1 62 ? -5.143 -3.484 46.208 1.00 86.81 62 THR A N 1
ATOM 462 C CA . THR 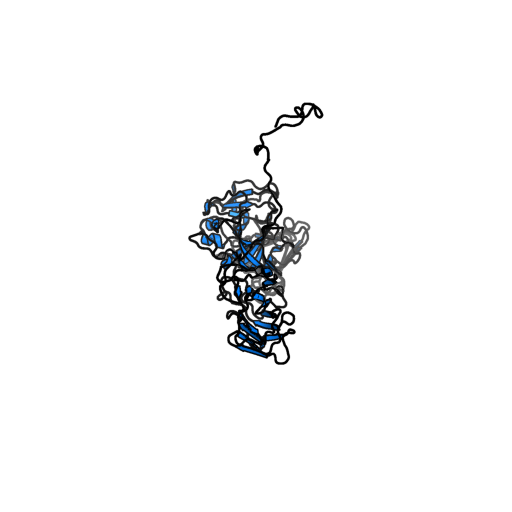A 1 62 ? -5.584 -3.806 47.563 1.00 86.81 62 THR A CA 1
ATOM 463 C C . THR A 1 62 ? -5.237 -2.657 48.503 1.00 86.81 62 THR A C 1
ATOM 465 O O . THR A 1 62 ? -4.066 -2.360 48.737 1.00 86.81 62 THR A O 1
ATOM 468 N N . TYR A 1 63 ? -6.261 -2.047 49.086 1.00 90.56 63 TYR A N 1
ATOM 469 C CA . TYR A 1 63 ? -6.148 -1.043 50.130 1.00 90.56 63 TYR A CA 1
ATOM 470 C C . TYR A 1 63 ? -6.501 -1.622 51.491 1.00 90.56 63 TYR A C 1
ATOM 472 O O . TYR A 1 63 ? -7.297 -2.551 51.621 1.00 90.56 63 TYR A O 1
ATOM 480 N N . HIS A 1 64 ? -5.911 -1.032 52.523 1.00 91.88 64 HIS A N 1
ATOM 481 C CA . HIS A 1 64 ? -6.154 -1.378 53.913 1.00 91.88 64 HIS A CA 1
ATOM 482 C C . HIS A 1 64 ? -6.662 -0.139 54.637 1.00 91.88 64 HIS A C 1
ATOM 484 O O . HIS A 1 64 ? -6.132 0.957 54.434 1.00 91.88 64 HIS A O 1
ATOM 490 N N . TYR A 1 65 ? -7.679 -0.294 55.481 1.00 92.94 65 TYR A N 1
ATOM 491 C CA . TYR A 1 65 ? -8.150 0.800 56.319 1.00 92.94 65 TYR A CA 1
ATOM 492 C C . TYR A 1 65 ? -8.432 0.351 57.750 1.00 92.94 65 TYR A C 1
ATOM 494 O O . TYR A 1 65 ? -8.842 -0.776 58.027 1.00 92.94 65 TYR A O 1
ATOM 502 N N . VAL A 1 66 ? -8.219 1.295 58.659 1.00 93.69 66 VAL A N 1
ATOM 503 C CA . VAL A 1 66 ? -8.612 1.249 60.066 1.00 93.69 66 VAL A CA 1
ATOM 504 C C . VAL A 1 66 ? -9.353 2.540 60.377 1.00 93.69 66 VAL A C 1
ATOM 506 O O . VAL A 1 66 ? -9.086 3.578 59.769 1.00 93.69 66 VAL A O 1
ATOM 509 N N . VAL A 1 67 ? -10.263 2.498 61.341 1.00 92.94 67 VAL A N 1
ATOM 510 C CA . VAL A 1 67 ? -10.961 3.688 61.837 1.00 92.94 67 VAL A CA 1
ATOM 511 C C . VAL A 1 67 ? -10.663 3.897 63.316 1.00 92.94 67 VAL A C 1
ATOM 513 O O . VAL A 1 67 ? -10.334 2.955 64.041 1.00 92.94 67 VAL A O 1
ATOM 516 N N . ARG A 1 68 ? -10.761 5.147 63.767 1.00 92.62 68 ARG A N 1
ATOM 517 C CA . ARG A 1 68 ? -10.664 5.541 65.177 1.00 92.62 68 ARG A CA 1
ATOM 518 C C . ARG A 1 68 ? -11.836 6.456 65.504 1.00 92.62 68 ARG A C 1
ATOM 520 O O . ARG A 1 68 ? -12.246 7.241 64.655 1.00 92.62 68 ARG A O 1
ATOM 527 N N . ALA A 1 69 ? -12.348 6.370 66.724 1.00 91.62 69 ALA A N 1
ATOM 528 C CA . ALA A 1 69 ? -13.332 7.311 67.248 1.00 91.62 69 ALA A CA 1
ATOM 529 C C . ALA A 1 69 ? -12.640 8.321 68.171 1.00 91.62 69 ALA A C 1
ATOM 531 O O . ALA A 1 69 ? -11.609 8.000 68.762 1.00 91.62 69 ALA A O 1
ATOM 532 N N . TYR A 1 70 ? -13.208 9.515 68.333 1.00 88.62 70 TYR A N 1
ATOM 533 C CA . TYR A 1 70 ? -12.768 10.470 69.348 1.00 88.62 70 TYR A CA 1
ATOM 534 C C . TYR A 1 70 ? -13.948 11.008 70.159 1.00 88.62 70 TYR A C 1
ATOM 536 O O . TYR A 1 70 ? -15.089 11.005 69.696 1.00 88.62 70 TYR A O 1
ATOM 544 N N . ASN A 1 71 ? -13.684 11.413 71.401 1.00 87.81 71 ASN A N 1
ATOM 545 C CA . ASN A 1 71 ? -14.693 11.977 72.300 1.00 87.81 71 ASN A CA 1
ATOM 546 C C . ASN A 1 71 ? -14.652 13.519 72.316 1.00 87.81 71 ASN A C 1
ATOM 548 O O . ASN A 1 71 ? -13.816 14.146 71.671 1.00 87.81 71 ASN A O 1
ATOM 552 N N . ILE A 1 72 ? -15.540 14.143 73.097 1.00 86.19 72 ILE A N 1
ATOM 553 C CA . ILE A 1 72 ? -15.646 15.611 73.214 1.00 86.19 72 ILE A CA 1
ATOM 554 C C . ILE A 1 72 ? -14.380 16.291 73.773 1.00 86.19 72 ILE A C 1
ATOM 556 O O . ILE A 1 72 ? -14.223 17.502 73.640 1.00 86.19 72 ILE A O 1
ATOM 560 N N . CYS A 1 73 ? -13.472 15.522 74.379 1.00 87.31 73 CYS A N 1
ATOM 561 C CA . CYS A 1 73 ? -12.183 15.988 74.888 1.00 87.31 73 CYS A CA 1
ATOM 562 C C . CYS A 1 73 ? -11.034 15.783 73.878 1.00 87.31 73 CYS A C 1
ATOM 564 O O . CYS A 1 73 ? -9.877 15.989 74.237 1.00 87.31 73 CYS A O 1
ATOM 566 N N . ASN A 1 74 ? -11.333 15.389 72.631 1.00 80.31 74 ASN A N 1
ATOM 567 C CA . ASN A 1 74 ? -10.375 15.052 71.566 1.00 80.31 74 ASN A CA 1
ATOM 568 C C . ASN A 1 74 ? -9.454 13.858 71.880 1.00 80.31 74 ASN A C 1
ATOM 570 O O . ASN A 1 74 ? -8.398 13.698 71.263 1.00 80.31 74 ASN A O 1
ATOM 574 N N . GLU A 1 75 ? -9.847 12.979 72.802 1.00 89.19 75 GLU A N 1
ATOM 575 C CA . GLU A 1 75 ? -9.135 11.720 73.025 1.00 89.19 75 GLU A CA 1
ATOM 576 C C . GLU A 1 75 ? -9.507 10.728 71.923 1.00 89.19 75 GLU A C 1
ATOM 578 O O . GLU A 1 75 ? -10.686 10.441 71.718 1.00 89.19 75 GLU A O 1
ATOM 583 N N . THR A 1 76 ? -8.507 10.206 71.211 1.00 90.56 76 THR A N 1
ATOM 584 C CA . THR A 1 76 ? -8.696 9.257 70.105 1.00 90.56 76 THR A CA 1
ATOM 585 C C . THR A 1 76 ? -8.557 7.814 70.598 1.00 90.56 76 THR A C 1
ATOM 587 O O . THR A 1 76 ? -7.623 7.493 71.332 1.00 90.56 76 THR A O 1
ATOM 590 N N . SER A 1 77 ? -9.458 6.927 70.176 1.00 92.75 77 SER A N 1
ATOM 591 C CA . SER A 1 77 ? -9.386 5.491 70.457 1.00 92.75 77 SER A CA 1
ATOM 592 C C . SER A 1 77 ? -8.173 4.824 69.793 1.00 92.75 77 SER A C 1
ATOM 594 O O . SER A 1 77 ? -7.546 5.372 68.884 1.00 92.75 77 SER A O 1
ATOM 596 N N . GLY A 1 78 ? -7.892 3.574 70.176 1.00 90.75 78 GLY A N 1
ATOM 597 C CA . GLY A 1 78 ? -7.051 2.695 69.358 1.00 90.75 78 GLY A CA 1
ATOM 598 C C . GLY A 1 78 ? -7.646 2.457 67.961 1.00 90.75 78 GLY A C 1
ATOM 599 O O . GLY A 1 78 ? -8.818 2.761 67.718 1.00 90.75 78 GLY A O 1
ATOM 600 N N . ASN A 1 79 ? -6.831 1.909 67.051 1.00 93.06 79 ASN A N 1
ATOM 601 C CA . ASN A 1 79 ? -7.302 1.436 65.745 1.00 93.06 79 ASN A CA 1
ATOM 602 C C . ASN A 1 79 ? -8.395 0.374 65.926 1.00 93.06 79 ASN A C 1
ATOM 604 O O . ASN A 1 79 ? -8.282 -0.489 66.800 1.00 93.06 79 ASN A O 1
ATOM 608 N N . SER A 1 80 ? -9.397 0.387 65.048 1.00 93.44 80 SER A N 1
ATOM 609 C CA . SER A 1 80 ? -10.220 -0.794 64.788 1.00 93.44 80 SER A CA 1
ATOM 610 C C . SER A 1 80 ? -9.364 -1.969 64.298 1.00 93.44 80 SER A C 1
ATOM 612 O O . SER A 1 80 ? -8.168 -1.832 64.024 1.00 93.44 80 SER A O 1
ATOM 614 N N . ASN A 1 81 ? -9.993 -3.128 64.103 1.00 90.25 81 ASN A N 1
ATOM 615 C CA . ASN A 1 81 ? -9.413 -4.140 63.227 1.00 90.25 81 ASN A CA 1
ATOM 616 C C . ASN A 1 81 ? -9.157 -3.541 61.833 1.00 90.25 81 ASN A C 1
ATOM 618 O O . ASN A 1 81 ? -9.923 -2.695 61.362 1.00 90.25 81 ASN A O 1
ATOM 622 N N . GLU A 1 82 ? -8.074 -3.979 61.196 1.00 93.62 82 GLU A N 1
ATOM 623 C CA . GLU A 1 82 ? -7.774 -3.626 59.812 1.00 93.62 82 GLU A CA 1
ATOM 624 C C . GLU A 1 82 ? -8.691 -4.406 58.870 1.00 93.62 82 GLU A C 1
ATOM 626 O O . GLU A 1 82 ? -8.947 -5.597 59.072 1.00 93.62 82 GLU A O 1
ATOM 631 N N . ILE A 1 83 ? -9.199 -3.719 57.852 1.00 92.88 83 ILE A N 1
ATOM 632 C CA . ILE A 1 83 ? -9.976 -4.314 56.770 1.00 92.88 83 ILE A CA 1
ATOM 633 C C . ILE A 1 83 ? -9.202 -4.119 55.473 1.00 92.88 83 ILE A C 1
ATOM 635 O O . ILE A 1 83 ? -8.720 -3.024 55.191 1.00 92.88 83 ILE A O 1
ATOM 639 N N . SER A 1 84 ? -9.113 -5.191 54.690 1.00 89.69 84 SER A N 1
ATOM 640 C CA . SER A 1 84 ? -8.540 -5.189 53.348 1.00 89.69 84 SER A CA 1
ATOM 641 C C . SER A 1 84 ? -9.666 -5.150 52.313 1.00 89.69 84 SER A C 1
ATOM 643 O O . SER A 1 84 ? -10.633 -5.907 52.419 1.00 89.69 84 SER A O 1
ATOM 645 N N . VAL A 1 85 ? -9.557 -4.256 51.333 1.00 89.62 85 VAL A N 1
ATOM 646 C CA . VAL A 1 85 ? -10.502 -4.088 50.225 1.00 89.62 85 VAL A CA 1
ATOM 647 C C . VAL A 1 85 ? -9.724 -3.966 48.923 1.00 89.62 85 VAL A C 1
ATOM 649 O O . VAL A 1 85 ? -8.736 -3.245 48.863 1.00 89.62 85 VAL A O 1
ATOM 652 N N . ILE A 1 86 ? -10.159 -4.657 47.874 1.00 82.44 86 ILE A N 1
ATOM 653 C CA . ILE A 1 86 ? -9.618 -4.463 46.528 1.00 82.44 86 ILE A CA 1
ATOM 654 C C . ILE A 1 86 ? -10.518 -3.486 45.774 1.00 82.44 86 ILE A C 1
ATOM 656 O O . ILE A 1 86 ? -11.740 -3.659 45.756 1.00 82.44 86 ILE A O 1
ATOM 660 N N . THR A 1 87 ? -9.941 -2.442 45.183 1.00 80.31 87 THR A N 1
ATOM 661 C CA . THR A 1 87 ? -10.680 -1.605 44.235 1.00 80.31 87 THR A CA 1
ATOM 662 C C . THR A 1 87 ? -10.949 -2.426 42.983 1.00 80.31 87 THR A C 1
ATOM 664 O O . THR A 1 87 ? -10.039 -3.005 42.396 1.00 80.31 87 THR A O 1
ATOM 667 N N . ILE A 1 88 ? -12.212 -2.513 42.583 1.00 68.00 88 ILE A N 1
ATOM 668 C CA . ILE A 1 88 ? -12.569 -3.094 41.290 1.00 68.00 88 ILE A CA 1
ATOM 669 C C . ILE A 1 88 ? -12.415 -2.031 40.217 1.00 68.00 88 ILE A C 1
ATOM 671 O O . ILE A 1 88 ? -12.740 -0.867 40.451 1.00 68.00 88 ILE A O 1
ATOM 675 N N . ASP A 1 89 ? -11.958 -2.448 39.044 1.00 65.19 89 ASP A N 1
ATOM 676 C CA . ASP A 1 89 ? -12.063 -1.618 37.855 1.00 65.19 89 ASP A CA 1
ATOM 677 C C . ASP A 1 89 ? -13.562 -1.332 37.595 1.00 65.19 89 ASP A C 1
ATOM 679 O O . ASP A 1 89 ? -14.337 -2.275 37.353 1.00 65.19 89 ASP A O 1
ATOM 683 N N . PRO A 1 90 ? -14.007 -0.061 37.665 1.00 57.16 90 PRO A N 1
ATOM 684 C CA . PRO A 1 90 ? -15.396 0.308 37.422 1.00 57.16 90 PRO A CA 1
ATOM 685 C C . PRO A 1 90 ? -15.868 -0.060 36.007 1.00 57.16 90 PRO A C 1
ATOM 687 O O . PRO A 1 90 ? -17.073 -0.214 35.803 1.00 57.16 90 PRO A O 1
ATOM 690 N N . THR A 1 91 ? -14.956 -0.269 35.047 1.00 55.78 91 THR A N 1
ATOM 691 C CA . THR A 1 91 ? -15.263 -0.783 33.703 1.00 55.78 91 THR A CA 1
ATOM 692 C C . THR A 1 91 ? -15.902 -2.171 33.752 1.00 55.78 91 THR A C 1
ATOM 694 O O . THR A 1 91 ? -16.752 -2.480 32.924 1.00 55.78 91 THR A O 1
ATOM 697 N N . THR A 1 92 ? -15.588 -2.989 34.763 1.00 60.94 92 THR A N 1
ATOM 698 C CA . THR A 1 92 ? -16.156 -4.338 34.903 1.00 60.94 92 THR A CA 1
ATOM 699 C C . THR A 1 92 ? -17.533 -4.347 35.556 1.00 60.94 92 THR A C 1
ATOM 701 O O . THR A 1 92 ? -18.256 -5.332 35.414 1.00 60.94 92 THR A O 1
ATOM 704 N N . ILE A 1 93 ? -17.934 -3.263 36.237 1.00 72.44 93 ILE A N 1
ATOM 705 C CA . ILE A 1 93 ? -19.221 -3.208 36.943 1.00 72.44 93 ILE A CA 1
ATOM 706 C C . ILE A 1 93 ? -20.364 -3.305 35.951 1.00 72.44 93 ILE A C 1
ATOM 708 O O . ILE A 1 93 ? -21.238 -4.127 36.177 1.00 72.44 93 ILE A O 1
ATOM 712 N N . TYR A 1 94 ? -20.324 -2.524 34.866 1.00 79.25 94 TYR A N 1
ATOM 713 C CA . TYR A 1 94 ? -21.374 -2.448 33.840 1.00 79.25 94 TYR A CA 1
ATOM 714 C C . TYR A 1 94 ? -21.152 -3.413 32.665 1.00 79.25 94 TYR A C 1
ATOM 716 O O . TYR A 1 94 ? -21.929 -3.434 31.711 1.00 79.25 94 TYR A O 1
ATOM 724 N N . GLY A 1 95 ? -20.140 -4.273 32.760 1.00 86.06 95 GLY A N 1
ATOM 725 C CA . GLY A 1 95 ? -19.773 -5.216 31.714 1.00 86.06 95 GLY A CA 1
ATOM 726 C C . GLY A 1 95 ? -18.785 -4.646 30.699 1.00 86.06 95 GLY A C 1
ATOM 727 O O . GLY A 1 95 ? -18.473 -3.460 30.680 1.00 86.06 95 GLY A O 1
ATOM 728 N N . HIS A 1 96 ? -18.292 -5.531 29.842 1.00 88.06 96 HIS A N 1
ATOM 729 C CA . HIS A 1 96 ? -17.297 -5.225 28.818 1.00 88.06 96 HIS A CA 1
ATOM 730 C C . HIS A 1 96 ? -17.792 -5.722 27.460 1.00 88.06 96 HIS A C 1
ATOM 732 O O . HIS A 1 96 ? -18.483 -6.744 27.381 1.00 88.06 96 HIS A O 1
ATOM 738 N N . ALA A 1 97 ? -17.419 -5.015 26.394 1.00 94.12 97 ALA A N 1
ATOM 739 C CA . ALA A 1 97 ? -17.760 -5.393 25.034 1.00 94.12 97 ALA A CA 1
ATOM 740 C C . ALA A 1 97 ? -16.527 -5.426 24.126 1.00 94.12 97 ALA A C 1
ATOM 742 O O . ALA A 1 97 ? -15.644 -4.577 24.229 1.00 94.12 97 ALA A O 1
ATOM 743 N N . THR A 1 98 ? -16.509 -6.382 23.199 1.00 95.69 98 THR A N 1
ATOM 744 C CA . THR A 1 98 ? -15.553 -6.428 22.089 1.00 95.69 98 THR A CA 1
ATOM 745 C C . THR A 1 98 ? -16.283 -6.347 20.762 1.00 95.69 98 THR A C 1
ATOM 747 O O . THR A 1 98 ? -17.441 -6.751 20.654 1.00 95.69 98 THR A O 1
ATOM 750 N N . VAL A 1 99 ? -15.588 -5.854 19.741 1.00 98.25 99 VAL A N 1
ATOM 751 C CA . VAL A 1 99 ? -16.045 -5.894 18.355 1.00 98.25 99 VAL A CA 1
ATOM 752 C C . VAL A 1 99 ? -14.952 -6.507 17.493 1.00 98.25 99 VAL A C 1
ATOM 754 O O . VAL A 1 99 ? -13.779 -6.185 17.664 1.00 98.25 99 VAL A O 1
ATOM 757 N N . ILE A 1 100 ? -15.339 -7.405 16.592 1.00 98.19 100 ILE A N 1
ATOM 758 C CA . ILE A 1 100 ? -14.438 -7.994 15.605 1.00 98.19 100 ILE A CA 1
ATOM 759 C C . ILE A 1 100 ? -15.080 -8.039 14.221 1.00 98.19 100 ILE A C 1
ATOM 761 O O . ILE A 1 100 ? -16.300 -8.174 14.067 1.00 98.19 100 ILE A O 1
ATOM 765 N N . ASN A 1 101 ? -14.229 -7.965 13.211 1.00 98.25 101 ASN A N 1
ATOM 766 C CA . ASN A 1 101 ? -14.534 -8.279 11.836 1.00 98.25 101 ASN A CA 1
ATOM 767 C C . ASN A 1 101 ? -14.730 -9.792 11.728 1.00 98.25 101 ASN A C 1
ATOM 769 O O . ASN A 1 101 ? -13.864 -10.582 12.103 1.00 98.25 101 ASN A O 1
ATOM 773 N N . ASN A 1 102 ? -15.912 -10.190 11.264 1.00 97.38 102 ASN A N 1
ATOM 774 C CA . ASN A 1 102 ? -16.303 -11.594 11.154 1.00 97.38 102 ASN A CA 1
ATOM 775 C C . ASN A 1 102 ? -16.445 -12.037 9.691 1.00 97.38 102 ASN A C 1
ATOM 777 O O . ASN A 1 102 ? -17.203 -12.960 9.384 1.00 97.38 102 ASN A O 1
ATOM 781 N N . ASN A 1 103 ? -15.786 -11.330 8.770 1.00 96.19 103 ASN A N 1
ATOM 782 C CA . ASN A 1 103 ? -15.657 -11.772 7.390 1.00 96.19 103 ASN A CA 1
ATOM 783 C C . ASN A 1 103 ? -14.785 -13.033 7.321 1.00 96.19 103 ASN A C 1
ATOM 785 O O . ASN A 1 103 ? -13.963 -13.295 8.195 1.00 96.19 103 ASN A O 1
ATOM 789 N N . GLU A 1 104 ? -14.989 -13.838 6.284 1.00 95.31 104 GLU A N 1
ATOM 790 C CA . GLU A 1 104 ? -14.182 -15.037 6.018 1.00 95.31 104 GLU A CA 1
ATOM 791 C C . GLU A 1 104 ? -13.013 -14.661 5.095 1.00 95.31 104 GLU A C 1
ATOM 793 O O . GLU A 1 104 ? -12.889 -15.162 3.979 1.00 95.31 104 GLU A O 1
ATOM 798 N N . ASP A 1 105 ? -12.200 -13.706 5.546 1.00 94.88 105 ASP A N 1
ATOM 799 C CA . ASP A 1 105 ? -11.056 -13.147 4.824 1.00 94.88 105 ASP A CA 1
ATOM 800 C C . ASP A 1 105 ? -9.873 -12.874 5.776 1.00 94.88 105 ASP A C 1
ATOM 802 O O . ASP A 1 105 ? -9.877 -13.274 6.942 1.00 94.88 105 ASP A O 1
ATOM 806 N N . ALA A 1 106 ? -8.832 -12.206 5.273 1.00 95.56 106 ALA A N 1
ATOM 807 C CA . ALA A 1 106 ? -7.627 -11.898 6.042 1.00 95.56 106 ALA A CA 1
ATOM 808 C C . ALA A 1 106 ? -7.866 -10.949 7.237 1.00 95.56 106 ALA A C 1
ATOM 810 O O . ALA A 1 106 ? -7.006 -10.850 8.111 1.00 95.56 106 ALA A O 1
ATOM 811 N N . LEU A 1 107 ? -9.017 -10.267 7.303 1.00 97.12 107 LEU A N 1
ATOM 812 C CA . LEU A 1 107 ? -9.382 -9.365 8.396 1.00 97.12 107 LEU A CA 1
ATOM 813 C C . LEU A 1 107 ? -10.124 -10.076 9.534 1.00 97.12 107 LEU A C 1
ATOM 815 O O . LEU A 1 107 ? -10.414 -9.435 10.549 1.00 97.12 107 LEU A O 1
ATOM 819 N N . GLN A 1 108 ? -10.443 -11.367 9.400 1.00 96.50 108 GLN A N 1
ATOM 820 C CA . GLN A 1 108 ? -11.190 -12.106 10.413 1.00 96.50 108 GLN A CA 1
ATOM 821 C C . GLN A 1 108 ? -10.548 -11.977 11.803 1.00 96.50 108 GLN A C 1
ATOM 823 O O . GLN A 1 108 ? -9.342 -12.150 11.975 1.00 96.50 108 GLN A O 1
ATOM 828 N N . ASN A 1 109 ? -11.373 -11.726 12.820 1.00 95.44 109 ASN A N 1
ATOM 829 C CA . ASN A 1 109 ? -10.982 -11.523 14.219 1.00 95.44 109 ASN A CA 1
ATOM 830 C C . ASN A 1 109 ? -10.178 -10.242 14.511 1.00 95.44 109 ASN A C 1
ATOM 832 O O . ASN A 1 109 ? -9.797 -10.031 15.662 1.00 95.44 109 ASN A O 1
ATOM 836 N N . SER A 1 110 ? -9.941 -9.378 13.522 1.00 97.19 110 SER A N 1
ATOM 837 C CA . SER A 1 110 ? -9.398 -8.033 13.758 1.00 97.19 110 SER A CA 1
ATOM 838 C C . SER A 1 110 ? -10.502 -7.045 14.141 1.00 97.19 110 SER A C 1
ATOM 840 O O . SER A 1 110 ? -11.682 -7.335 13.981 1.00 97.19 110 SER A O 1
ATOM 842 N N . ASP A 1 111 ? -10.138 -5.852 14.601 1.00 97.75 111 ASP A N 1
ATOM 843 C CA . ASP A 1 111 ? -11.049 -4.712 14.757 1.00 97.75 111 ASP A CA 1
ATOM 844 C C . ASP A 1 111 ? -10.984 -3.744 13.554 1.00 97.75 111 ASP A C 1
ATOM 846 O O . ASP A 1 111 ? -11.317 -2.561 13.680 1.00 97.75 111 ASP A O 1
ATOM 850 N N . ILE A 1 112 ? -10.557 -4.244 12.385 1.00 98.62 112 ILE A N 1
ATOM 851 C CA . ILE A 1 112 ? -10.286 -3.455 11.178 1.00 98.62 112 ILE A CA 1
ATOM 852 C C . ILE A 1 112 ? -11.279 -3.793 10.059 1.00 98.62 112 ILE A C 1
ATOM 854 O O . ILE A 1 112 ? -11.564 -4.960 9.785 1.00 98.62 112 ILE A O 1
ATOM 858 N N . TRP A 1 113 ? -11.777 -2.766 9.371 1.00 98.31 113 TRP A N 1
ATOM 859 C CA . TRP A 1 113 ? -12.599 -2.884 8.166 1.00 98.31 113 TRP A CA 1
ATOM 860 C C . TRP A 1 113 ? -12.021 -2.024 7.047 1.00 98.31 113 TRP A C 1
ATOM 862 O O . TRP A 1 113 ? -11.559 -0.910 7.278 1.00 98.31 113 TRP A O 1
ATOM 872 N N . GLN A 1 114 ? -12.085 -2.513 5.814 1.00 97.56 114 GLN A N 1
ATOM 873 C CA . GLN A 1 114 ? -11.796 -1.678 4.651 1.00 97.56 114 GLN A CA 1
ATOM 874 C C . GLN A 1 114 ? -12.926 -0.666 4.437 1.00 97.56 114 GLN A C 1
ATOM 876 O O . GLN A 1 114 ? -14.104 -0.974 4.651 1.00 97.56 114 GLN A O 1
ATOM 881 N N . ARG A 1 115 ? -12.569 0.539 3.994 1.00 97.00 115 ARG A N 1
ATOM 882 C CA . ARG A 1 115 ? -13.523 1.578 3.570 1.00 97.00 115 ARG A CA 1
ATOM 883 C C . ARG A 1 115 ? -14.273 1.180 2.301 1.00 97.00 115 ARG A C 1
ATOM 885 O O . ARG A 1 115 ? -13.744 0.434 1.480 1.00 97.00 115 ARG A O 1
ATOM 892 N N . ASP A 1 116 ? -15.487 1.708 2.151 1.00 96.88 116 ASP A N 1
ATOM 893 C CA . ASP A 1 116 ? -16.361 1.529 0.983 1.00 96.88 116 ASP A CA 1
ATOM 894 C C . ASP A 1 116 ? -16.466 0.070 0.495 1.00 96.88 116 ASP A C 1
ATOM 896 O O . ASP A 1 116 ? -16.305 -0.251 -0.685 1.00 96.88 116 ASP A O 1
ATOM 900 N N . LYS A 1 117 ? -16.692 -0.855 1.433 1.00 97.06 117 LYS A N 1
ATOM 901 C CA . LYS A 1 117 ? -16.912 -2.273 1.148 1.00 97.06 117 LYS A CA 1
ATOM 902 C C . LYS A 1 117 ? -18.323 -2.685 1.506 1.00 97.06 117 LYS A C 1
ATOM 904 O O . LYS A 1 117 ? -18.821 -2.418 2.597 1.00 97.06 117 LYS A O 1
ATOM 909 N N . GLU A 1 118 ? -18.937 -3.412 0.586 1.00 97.25 118 GLU A N 1
ATOM 910 C CA . GLU A 1 118 ? -20.221 -4.068 0.788 1.00 97.25 118 GLU A CA 1
ATOM 911 C C . GLU A 1 118 ? -20.048 -5.462 1.402 1.00 97.25 118 GLU A C 1
ATOM 913 O O . GLU A 1 118 ? -18.945 -6.013 1.465 1.00 97.25 118 GLU A O 1
ATOM 918 N N . ASN A 1 119 ? -21.173 -6.054 1.809 1.00 96.75 119 ASN A N 1
ATOM 919 C CA . ASN A 1 119 ? -21.269 -7.435 2.286 1.00 96.75 119 ASN A CA 1
ATOM 920 C C . ASN A 1 119 ? -20.360 -7.762 3.478 1.00 96.75 119 ASN A C 1
ATOM 922 O O . ASN A 1 119 ? -19.969 -8.912 3.667 1.00 96.75 119 ASN A O 1
ATOM 926 N N . GLN A 1 120 ? -20.055 -6.759 4.298 1.00 98.00 120 GLN A N 1
ATOM 927 C CA . GLN A 1 120 ? -19.179 -6.910 5.447 1.00 98.00 120 GLN A CA 1
ATOM 928 C C . GLN A 1 120 ? -19.912 -7.577 6.620 1.00 98.00 120 GLN A C 1
ATOM 930 O O . GLN A 1 120 ? -21.147 -7.541 6.728 1.00 98.00 120 GLN A O 1
ATOM 935 N N . LYS A 1 121 ? -19.146 -8.202 7.516 1.00 98.25 121 LYS A N 1
ATOM 936 C CA . LYS A 1 121 ? -19.655 -8.857 8.725 1.00 98.25 121 LYS A CA 1
ATOM 937 C C . LYS A 1 121 ? -19.002 -8.267 9.976 1.00 98.25 121 LYS A C 1
ATOM 939 O O . LYS A 1 121 ? -17.798 -8.018 10.010 1.00 98.25 121 LYS A O 1
ATOM 944 N N . MET A 1 122 ? -19.796 -8.087 11.025 1.00 98.50 122 MET A N 1
ATOM 945 C CA . MET A 1 122 ? -19.366 -7.598 12.335 1.00 98.50 122 MET A CA 1
ATOM 946 C C . MET A 1 122 ? -19.899 -8.520 13.427 1.00 98.50 122 MET A C 1
ATOM 948 O O . MET A 1 122 ? -21.052 -8.948 13.377 1.00 98.50 122 MET A O 1
ATOM 952 N N . GLN A 1 123 ? -19.067 -8.825 14.418 1.00 98.62 123 GLN A N 1
ATOM 953 C CA . GLN A 1 123 ? -19.479 -9.533 15.621 1.00 98.62 123 GLN A CA 1
ATOM 954 C C . GLN A 1 123 ? -19.171 -8.688 16.852 1.00 98.62 123 GLN A C 1
ATOM 956 O O . GLN A 1 123 ? -18.033 -8.273 17.048 1.00 98.62 123 GLN A O 1
ATOM 961 N N . ILE A 1 124 ? -20.183 -8.469 17.687 1.00 98.62 124 ILE A N 1
ATOM 962 C CA . ILE A 1 124 ? -20.065 -7.773 18.967 1.00 98.62 124 ILE A CA 1
ATOM 963 C C . ILE A 1 124 ? -20.324 -8.793 20.070 1.00 98.62 124 ILE A C 1
ATOM 965 O O . ILE A 1 124 ? -21.353 -9.469 20.058 1.00 98.62 124 ILE A O 1
ATOM 969 N N . SER A 1 125 ? -19.409 -8.905 21.024 1.00 96.94 125 SER A N 1
ATOM 970 C CA . SER A 1 125 ? -19.551 -9.801 22.175 1.00 96.94 125 SER A CA 1
ATOM 971 C C . SER A 1 125 ? -19.655 -8.976 23.443 1.00 96.94 125 SER A C 1
ATOM 973 O O . SER A 1 125 ? -18.813 -8.114 23.672 1.00 96.94 125 SER A O 1
ATOM 975 N N . ILE A 1 126 ? -20.664 -9.242 24.273 1.00 95.31 126 ILE A N 1
ATOM 976 C CA . ILE A 1 126 ? -20.916 -8.491 25.509 1.00 95.31 126 ILE A CA 1
ATOM 977 C C . ILE A 1 126 ? -20.886 -9.444 26.695 1.00 95.31 126 ILE A C 1
ATOM 979 O O . ILE A 1 126 ? -21.592 -10.455 26.716 1.00 95.31 126 ILE A O 1
ATOM 983 N N . TYR A 1 127 ? -20.081 -9.083 27.687 1.00 91.31 127 TYR A N 1
ATOM 984 C CA . TYR A 1 127 ? -19.836 -9.824 28.916 1.00 91.31 127 TYR A CA 1
ATOM 985 C C . TYR A 1 127 ? -20.340 -9.010 30.105 1.00 91.31 127 TYR A C 1
ATOM 987 O O . TYR A 1 127 ? -20.195 -7.789 30.132 1.00 91.31 127 TYR A O 1
ATOM 995 N N . GLY A 1 128 ? -20.912 -9.683 31.101 1.00 86.19 128 GLY A N 1
ATOM 996 C CA . GLY A 1 128 ? -21.324 -9.037 32.348 1.00 86.19 128 GLY A CA 1
ATOM 997 C C . GLY A 1 128 ? -20.185 -8.912 33.356 1.00 86.19 128 GLY A C 1
ATOM 998 O O . GLY A 1 128 ? -19.140 -9.548 33.213 1.00 86.19 128 GLY A O 1
ATOM 999 N N . GLY A 1 129 ? -20.410 -8.111 34.397 1.00 74.44 129 GLY A N 1
ATOM 1000 C CA . GLY A 1 129 ? -19.510 -8.018 35.544 1.00 74.44 129 GLY A CA 1
ATOM 1001 C C . GLY A 1 129 ? -19.503 -9.274 36.418 1.00 74.44 129 GLY A C 1
ATOM 1002 O O . GLY A 1 129 ? -20.328 -10.176 36.272 1.00 74.44 129 GLY A O 1
ATOM 1003 N N . SER A 1 130 ? -18.571 -9.329 37.368 1.00 67.00 130 SER A N 1
ATOM 1004 C CA . SER A 1 130 ? -18.340 -10.481 38.253 1.00 67.00 130 SER A CA 1
ATOM 1005 C C . SER A 1 130 ? -19.452 -10.749 39.282 1.00 67.00 130 SER A C 1
ATOM 1007 O O . SER A 1 130 ? -19.468 -11.831 39.864 1.00 67.00 130 SER A O 1
ATOM 1009 N N . ALA A 1 131 ? -20.391 -9.815 39.494 1.00 62.19 131 ALA A N 1
ATOM 1010 C CA . ALA A 1 131 ? -21.409 -9.912 40.551 1.00 62.19 131 ALA A CA 1
ATOM 1011 C C . ALA A 1 131 ? -22.876 -9.760 40.096 1.00 62.19 131 ALA A C 1
ATOM 1013 O O . ALA A 1 131 ? -23.771 -10.045 40.889 1.00 62.19 131 ALA A O 1
ATOM 1014 N N . ASN A 1 132 ? -23.155 -9.352 38.849 1.00 69.81 132 ASN A N 1
ATOM 1015 C CA . ASN A 1 132 ? -24.512 -9.009 38.405 1.00 69.81 132 ASN A CA 1
ATOM 1016 C C . ASN A 1 132 ? -24.855 -9.606 37.028 1.00 69.81 132 ASN A C 1
ATOM 1018 O O . ASN A 1 132 ? -23.995 -9.728 36.158 1.00 69.81 132 ASN A O 1
ATOM 1022 N N . THR A 1 133 ? -26.133 -9.949 36.822 1.00 86.50 133 THR A N 1
ATOM 1023 C CA . THR A 1 133 ? -26.656 -10.417 35.524 1.00 86.50 133 THR A CA 1
ATOM 1024 C C . THR A 1 133 ? -27.285 -9.253 34.760 1.00 86.50 133 THR A C 1
ATOM 1026 O O . THR A 1 133 ? -28.190 -8.588 35.278 1.00 86.50 133 THR A O 1
ATOM 1029 N N . ILE A 1 134 ? -26.805 -9.005 33.541 1.00 90.50 134 ILE A N 1
ATOM 1030 C CA . ILE A 1 134 ? -27.356 -7.986 32.636 1.00 90.50 134 ILE A CA 1
ATOM 1031 C C . ILE A 1 134 ? -28.604 -8.567 31.962 1.00 90.50 134 ILE A C 1
ATOM 1033 O O . ILE A 1 134 ? -28.519 -9.618 31.320 1.00 90.50 134 ILE A O 1
ATOM 1037 N N . ASP A 1 135 ? -29.743 -7.882 32.106 1.00 90.56 135 ASP A N 1
ATOM 1038 C CA . ASP A 1 135 ? -31.046 -8.290 31.552 1.00 90.56 135 ASP A CA 1
ATOM 1039 C C . ASP A 1 135 ? -31.399 -7.549 30.250 1.00 90.56 135 ASP A C 1
ATOM 1041 O O . ASP A 1 135 ? -32.107 -8.097 29.393 1.00 90.56 135 ASP A O 1
ATOM 1045 N N . LYS A 1 136 ? -30.895 -6.316 30.094 1.00 94.75 136 LYS A N 1
ATOM 1046 C CA . LYS A 1 136 ? -31.107 -5.452 28.930 1.00 94.75 136 LYS A CA 1
ATOM 1047 C C . LYS A 1 136 ? -29.792 -4.855 28.431 1.00 94.75 136 LYS A C 1
ATOM 1049 O O . LYS A 1 136 ? -28.954 -4.408 29.212 1.00 94.75 136 LYS A O 1
ATOM 1054 N N . VAL A 1 137 ? -29.656 -4.798 27.110 1.00 96.94 137 VAL A N 1
ATOM 1055 C CA . VAL A 1 137 ? -28.537 -4.155 26.414 1.00 96.94 137 VAL A CA 1
ATOM 1056 C C . VAL A 1 137 ? -29.083 -3.233 25.326 1.00 96.94 137 VAL A C 1
ATOM 1058 O O . VAL A 1 137 ? -30.040 -3.589 24.643 1.00 96.94 137 VAL A O 1
ATOM 1061 N N . SER A 1 138 ? -28.465 -2.069 25.150 1.00 97.94 138 SER A N 1
ATOM 1062 C CA . SER A 1 138 ? -28.642 -1.192 23.990 1.00 97.94 138 SER A CA 1
ATOM 1063 C C . SER A 1 138 ? -27.305 -1.038 23.277 1.00 97.94 138 SER A C 1
ATOM 1065 O O . SER A 1 138 ? -26.313 -0.704 23.921 1.00 97.94 138 SER A O 1
ATOM 1067 N N . ILE A 1 139 ? -27.284 -1.268 21.967 1.00 98.56 139 ILE A N 1
ATOM 1068 C CA . ILE A 1 139 ? -26.089 -1.192 21.122 1.00 98.56 139 ILE A CA 1
ATOM 1069 C C . ILE A 1 139 ? -26.409 -0.264 19.959 1.00 98.56 139 ILE A C 1
ATOM 1071 O O . ILE A 1 139 ? -27.229 -0.611 19.116 1.00 98.56 139 ILE A O 1
ATOM 1075 N N . GLU A 1 140 ? -25.782 0.898 19.908 1.00 98.50 140 GLU A N 1
ATOM 1076 C CA . GLU A 1 140 ? -25.927 1.860 18.820 1.00 98.50 140 GLU A CA 1
ATOM 1077 C C . GLU A 1 140 ? -24.740 1.726 17.865 1.00 98.50 140 GLU A C 1
ATOM 1079 O O . GLU A 1 140 ? -23.579 1.894 18.253 1.00 98.50 140 GLU A O 1
ATOM 1084 N N . ILE A 1 141 ? -25.047 1.375 16.617 1.00 97.94 141 ILE A N 1
ATOM 1085 C CA . ILE A 1 141 ? -24.075 1.268 15.532 1.00 97.94 141 ILE A CA 1
ATOM 1086 C C . ILE A 1 141 ? -23.958 2.640 14.851 1.00 97.94 141 ILE A C 1
ATOM 1088 O O . ILE A 1 141 ? -24.990 3.232 14.524 1.00 97.94 141 ILE A O 1
ATOM 1092 N N . PRO A 1 142 ? -22.739 3.143 14.584 1.00 96.81 142 PRO A N 1
ATOM 1093 C CA . PRO A 1 142 ? -22.559 4.414 13.891 1.00 96.81 142 PRO A CA 1
ATOM 1094 C C . PRO A 1 142 ? -23.334 4.471 12.570 1.00 96.81 142 PRO A C 1
ATOM 1096 O O . PRO A 1 142 ? -23.353 3.505 11.804 1.00 96.81 142 PRO A O 1
ATOM 1099 N N . SER A 1 143 ? -23.967 5.614 12.294 1.00 94.81 143 SER A N 1
ATOM 1100 C CA . SER A 1 143 ? -24.833 5.819 11.122 1.00 94.81 143 SER A CA 1
ATOM 1101 C C . SER A 1 143 ? -24.136 5.669 9.775 1.00 94.81 143 SER A C 1
ATOM 1103 O O . SER A 1 143 ? -24.788 5.392 8.772 1.00 94.81 143 SER A O 1
ATOM 1105 N N . ASP A 1 144 ? -22.817 5.830 9.765 1.00 96.38 144 ASP A N 1
ATOM 1106 C CA . ASP A 1 144 ? -21.957 5.691 8.595 1.00 96.38 144 ASP A CA 1
ATOM 1107 C C . ASP A 1 144 ? -21.892 4.243 8.087 1.00 96.38 144 ASP A C 1
ATOM 1109 O O . ASP A 1 144 ? -21.628 4.007 6.908 1.00 96.38 144 ASP A O 1
ATOM 1113 N N . PHE A 1 145 ? -22.178 3.269 8.958 1.00 96.75 145 PHE A N 1
ATOM 1114 C CA . PHE A 1 145 ? -22.416 1.891 8.551 1.00 96.75 145 PHE A CA 1
ATOM 1115 C C . PHE A 1 145 ? -23.855 1.747 8.070 1.00 96.75 145 PHE A C 1
ATOM 1117 O O . PHE A 1 145 ? -24.820 1.932 8.817 1.00 96.75 145 PHE A O 1
ATOM 1124 N N . THR A 1 146 ? -24.000 1.382 6.803 1.00 96.44 146 THR A N 1
ATOM 1125 C CA . THR A 1 146 ? -25.301 1.295 6.137 1.00 96.44 146 THR A CA 1
ATOM 1126 C C . THR A 1 146 ? -25.635 -0.150 5.771 1.00 96.44 146 THR A C 1
ATOM 1128 O O . THR A 1 146 ? -24.875 -1.077 6.054 1.00 96.44 146 THR A O 1
ATOM 1131 N N . ASN A 1 147 ? -26.807 -0.364 5.169 1.00 96.44 147 ASN A N 1
ATOM 1132 C CA . ASN A 1 147 ? -27.315 -1.689 4.796 1.00 96.44 147 ASN A CA 1
ATOM 1133 C C . ASN A 1 147 ? -27.497 -2.658 5.985 1.00 96.44 147 ASN A C 1
ATOM 1135 O O . ASN A 1 147 ? -27.278 -3.863 5.871 1.00 96.44 147 ASN A O 1
ATOM 1139 N N . ILE A 1 148 ? -27.909 -2.121 7.137 1.00 96.00 148 ILE A N 1
ATOM 1140 C CA . ILE A 1 148 ? -28.246 -2.903 8.329 1.00 96.00 148 ILE A CA 1
ATOM 1141 C C . ILE A 1 148 ? -29.770 -2.959 8.459 1.00 96.00 148 ILE A C 1
ATOM 1143 O O . ILE A 1 148 ? -30.445 -1.933 8.506 1.00 96.00 148 ILE A O 1
ATOM 1147 N N . SER A 1 149 ? -30.319 -4.167 8.534 1.00 96.06 149 SER A N 1
ATOM 1148 C CA . SER A 1 149 ? -31.732 -4.429 8.817 1.00 96.06 149 SER A CA 1
ATOM 1149 C C . SER A 1 149 ? -31.877 -5.515 9.886 1.00 96.06 149 SER A C 1
ATOM 1151 O O . SER A 1 149 ? -30.920 -6.212 10.219 1.00 96.06 149 SER A O 1
ATOM 1153 N N . SER A 1 150 ? -33.086 -5.722 10.414 1.00 96.00 150 SER A N 1
ATOM 1154 C CA . SER A 1 150 ? -33.336 -6.799 11.384 1.00 96.00 150 SER A CA 1
ATOM 1155 C C . SER A 1 150 ? -32.997 -8.193 10.838 1.00 96.00 150 SER A C 1
ATOM 1157 O O . SER A 1 150 ? -32.552 -9.045 11.599 1.00 96.00 150 SER A O 1
ATOM 1159 N N . GLY A 1 151 ? -33.141 -8.416 9.524 1.00 96.62 151 GLY A N 1
ATOM 1160 C CA . GLY A 1 151 ? -32.774 -9.675 8.866 1.00 96.62 151 GLY A CA 1
ATOM 1161 C C . GLY A 1 151 ? -31.264 -9.929 8.798 1.00 96.62 151 GLY A C 1
ATOM 1162 O O . GLY A 1 151 ? -30.846 -11.061 8.580 1.00 96.62 151 GLY A O 1
ATOM 1163 N N . ASN A 1 152 ? -30.448 -8.895 9.015 1.00 96.56 152 ASN A N 1
ATOM 1164 C CA . ASN A 1 152 ? -28.989 -8.986 9.024 1.00 96.56 152 ASN A CA 1
ATOM 1165 C C . ASN A 1 152 ? -28.414 -9.386 10.387 1.00 96.56 152 ASN A C 1
ATOM 1167 O O . ASN A 1 152 ? -27.225 -9.708 10.463 1.00 96.56 152 ASN A O 1
ATOM 1171 N N . ILE A 1 153 ? -29.227 -9.324 11.446 1.00 98.44 153 ILE A N 1
ATOM 1172 C CA . ILE A 1 153 ? -28.796 -9.446 12.838 1.00 98.44 153 ILE A CA 1
ATOM 1173 C C . ILE A 1 153 ? -29.206 -10.809 13.388 1.00 98.44 153 ILE A C 1
ATOM 1175 O O . ILE A 1 153 ? -30.357 -11.231 13.287 1.00 98.44 153 ILE A O 1
ATOM 1179 N N . SER A 1 154 ? -28.267 -11.485 14.041 1.00 97.69 154 SER A N 1
ATOM 1180 C CA . SER A 1 154 ? -28.530 -12.720 14.774 1.00 97.69 154 SER A CA 1
ATOM 1181 C C . SER A 1 154 ? -27.871 -12.694 16.148 1.00 97.69 154 SER A C 1
ATOM 1183 O O . SER A 1 154 ? -26.808 -12.106 16.338 1.00 97.69 154 SER A O 1
ATOM 1185 N N . LEU A 1 155 ? -28.531 -13.331 17.118 1.00 98.31 155 LEU A N 1
ATOM 1186 C CA . LEU A 1 155 ? -28.027 -13.484 18.481 1.00 98.31 155 LEU A CA 1
ATOM 1187 C C . LEU A 1 155 ? -27.569 -14.923 18.728 1.00 98.31 155 LEU A C 1
ATOM 1189 O O . LEU A 1 155 ? -28.300 -15.868 18.401 1.00 98.31 155 LEU A O 1
ATOM 1193 N N . SER A 1 156 ? -26.427 -15.084 19.386 1.00 97.50 156 SER A N 1
ATOM 1194 C CA . SER A 1 156 ? -25.886 -16.354 19.880 1.00 97.50 156 SER A CA 1
ATOM 1195 C C . SER A 1 156 ? -25.164 -16.162 21.231 1.00 97.50 156 SER A C 1
ATOM 1197 O O . SER A 1 156 ? -25.370 -15.148 21.902 1.00 97.50 156 SER A O 1
ATOM 1199 N N . GLY A 1 157 ? -24.365 -17.143 21.663 1.00 96.44 157 GLY A N 1
ATOM 1200 C CA . GLY A 1 157 ? -23.694 -17.150 22.969 1.00 96.44 157 GLY A CA 1
ATOM 1201 C C . GLY A 1 157 ? -24.561 -17.692 24.113 1.00 96.44 157 GLY A C 1
ATOM 1202 O O . GLY A 1 157 ? -25.779 -17.814 23.994 1.00 96.44 157 GLY A O 1
ATOM 1203 N N . GLU A 1 158 ? -23.926 -18.035 25.234 1.00 94.69 158 GLU A N 1
ATOM 1204 C CA . GLU A 1 158 ? -24.601 -18.624 26.404 1.00 94.69 158 GLU A CA 1
ATOM 1205 C C . GLU A 1 158 ? -25.475 -17.628 27.179 1.00 94.69 158 GLU A C 1
ATOM 1207 O O . GLU A 1 158 ? -26.359 -18.036 27.933 1.00 94.69 158 GLU A O 1
ATOM 1212 N N . GLY A 1 159 ? -25.253 -16.325 26.987 1.00 93.75 159 GLY A N 1
ATOM 1213 C CA . GLY A 1 159 ? -26.095 -15.262 27.535 1.00 93.75 159 GLY A CA 1
ATOM 1214 C C . GLY A 1 159 ? -27.458 -15.148 26.840 1.00 93.75 159 GLY A C 1
ATOM 1215 O O . GLY A 1 159 ? -28.364 -14.506 27.376 1.00 93.75 159 GLY A O 1
ATOM 1216 N N . LYS A 1 160 ? -27.635 -15.785 25.671 1.00 96.06 160 LYS A N 1
ATOM 1217 C CA . LYS A 1 160 ? -28.930 -15.924 24.994 1.00 96.06 160 LYS A CA 1
ATOM 1218 C C . LYS A 1 160 ? -29.711 -17.078 25.624 1.00 96.06 160 LYS A C 1
ATOM 1220 O O . LYS A 1 160 ? -29.495 -18.247 25.310 1.00 96.06 160 LYS A O 1
ATOM 1225 N N . VAL A 1 161 ? -30.652 -16.739 26.494 1.00 94.19 161 VAL A N 1
ATOM 1226 C CA . VAL A 1 161 ? -31.495 -17.690 27.227 1.00 94.19 161 VAL A CA 1
ATOM 1227 C C . VAL A 1 161 ? -32.906 -17.756 26.634 1.00 94.19 161 VAL A C 1
ATOM 1229 O O . VAL A 1 161 ? -33.265 -17.020 25.713 1.00 94.19 161 VAL A O 1
ATOM 1232 N N . SER A 1 162 ? -33.738 -18.668 27.144 1.00 94.31 162 SER A N 1
ATOM 1233 C CA . SER A 1 162 ? -35.153 -18.716 26.759 1.00 94.31 162 SER A CA 1
ATOM 1234 C C . SER A 1 162 ? -35.836 -17.387 27.096 1.00 94.31 162 SER A C 1
ATOM 1236 O O . SER A 1 162 ? -35.812 -16.960 28.246 1.00 94.31 162 SER A O 1
ATOM 1238 N N . GLY A 1 163 ? -36.464 -16.756 26.101 1.00 91.31 163 GLY A N 1
ATOM 1239 C CA . GLY A 1 163 ? -37.097 -15.440 26.238 1.00 91.31 163 GLY A CA 1
ATOM 1240 C C . GLY A 1 163 ? -36.229 -14.260 25.791 1.00 91.31 163 GLY A C 1
ATOM 1241 O O . GLY A 1 163 ? -36.750 -13.151 25.702 1.00 91.31 163 GLY A O 1
ATOM 1242 N N . THR A 1 164 ? -34.953 -14.478 25.445 1.00 96.81 164 THR A N 1
ATOM 1243 C CA . THR A 1 164 ? -34.120 -13.420 24.860 1.00 96.81 164 THR A CA 1
ATOM 1244 C C . THR A 1 164 ? -34.664 -13.004 23.493 1.00 96.81 164 THR A C 1
ATOM 1246 O O . THR A 1 164 ? -34.864 -13.839 22.608 1.00 96.81 164 THR A O 1
ATOM 1249 N N . SER A 1 165 ? -34.869 -11.703 23.303 1.00 96.25 165 SER A N 1
ATOM 1250 C CA . SER A 1 165 ? -35.335 -11.112 22.044 1.00 96.25 165 SER A CA 1
ATOM 1251 C C . SER A 1 165 ? -34.603 -9.804 21.754 1.00 96.25 165 SER A C 1
ATOM 1253 O O . SER A 1 165 ? -34.010 -9.216 22.662 1.00 96.25 165 SER A O 1
ATOM 1255 N N . PHE A 1 166 ? -34.634 -9.352 20.497 1.00 98.25 166 PHE A N 1
ATOM 1256 C CA . PHE A 1 166 ? -34.120 -8.036 20.130 1.00 98.25 166 PHE A CA 1
ATOM 1257 C C . PHE A 1 166 ? -35.066 -7.268 19.215 1.00 98.25 166 PHE A C 1
ATOM 1259 O O . PHE A 1 166 ? -35.855 -7.857 18.474 1.00 98.25 166 PHE A O 1
ATOM 1266 N N . THR A 1 167 ? -34.925 -5.949 19.236 1.00 98.12 167 THR A N 1
ATOM 1267 C CA . THR A 1 167 ? -35.486 -5.030 18.245 1.00 98.12 167 THR A CA 1
ATOM 1268 C C . THR A 1 167 ? -34.364 -4.233 17.596 1.00 98.12 167 THR A C 1
ATOM 1270 O O . THR A 1 167 ? -33.340 -3.980 18.226 1.00 98.12 167 THR A O 1
ATOM 1273 N N . PHE A 1 168 ? -34.563 -3.825 16.344 1.00 98.06 168 PHE A N 1
ATOM 1274 C CA . PHE A 1 168 ? -33.636 -2.953 15.629 1.00 98.06 168 PHE A CA 1
ATOM 1275 C C . PHE A 1 168 ? -34.382 -1.743 15.071 1.00 98.06 168 PHE A C 1
ATOM 1277 O O . PHE A 1 168 ? -35.333 -1.901 14.303 1.00 98.06 168 PHE A O 1
ATOM 1284 N N . SER A 1 169 ? -33.959 -0.545 15.463 1.00 97.12 169 SER A N 1
ATOM 1285 C CA . SER A 1 169 ? -34.519 0.724 14.989 1.00 97.12 169 SER A CA 1
ATOM 1286 C C . SER A 1 169 ? -33.501 1.843 15.161 1.00 97.12 169 SER A C 1
ATOM 1288 O O . SER A 1 169 ? -32.829 1.879 16.187 1.00 97.12 169 SER A O 1
ATOM 1290 N N . ASN A 1 170 ? -33.423 2.775 14.206 1.00 94.31 170 ASN A N 1
ATOM 1291 C CA . ASN A 1 170 ? -32.505 3.924 14.249 1.00 94.31 170 ASN A CA 1
ATOM 1292 C C . ASN A 1 170 ? -31.045 3.522 14.533 1.00 94.31 170 ASN A C 1
ATOM 1294 O O . ASN A 1 170 ? -30.392 4.131 15.368 1.00 94.31 170 ASN A O 1
ATOM 1298 N N . ASN A 1 171 ? -30.563 2.456 13.884 1.00 95.62 171 ASN A N 1
ATOM 1299 C CA . ASN A 1 171 ? -29.241 1.856 14.107 1.00 95.62 171 ASN A CA 1
ATOM 1300 C C . ASN A 1 171 ? -28.951 1.357 15.531 1.00 95.62 171 ASN A C 1
ATOM 1302 O O . ASN A 1 171 ? -27.822 0.977 15.838 1.00 95.62 171 ASN A O 1
ATOM 1306 N N . THR A 1 172 ? -29.984 1.247 16.362 1.00 98.25 172 THR A N 1
ATOM 1307 C CA . THR A 1 172 ? -29.880 0.713 17.714 1.00 98.25 172 THR A CA 1
ATOM 1308 C C . THR A 1 172 ? -30.479 -0.683 17.788 1.00 98.25 172 THR A C 1
ATOM 1310 O O . THR A 1 172 ? -31.632 -0.909 17.411 1.00 98.25 172 THR A O 1
ATOM 1313 N N . ILE A 1 173 ? -29.688 -1.626 18.295 1.00 98.62 173 ILE A N 1
ATOM 1314 C CA . ILE A 1 173 ? -30.105 -2.971 18.681 1.00 98.62 173 ILE A CA 1
ATOM 1315 C C . ILE A 1 173 ? -30.427 -2.935 20.175 1.00 98.62 173 ILE A C 1
ATOM 1317 O O . ILE A 1 173 ? -29.533 -2.760 21.003 1.00 98.62 173 ILE A O 1
ATOM 1321 N N . GLU A 1 174 ? -31.693 -3.130 20.532 1.00 98.31 174 GLU A N 1
ATOM 1322 C CA . GLU A 1 174 ? -32.091 -3.339 21.925 1.00 98.31 174 GLU A CA 1
ATOM 1323 C C . GLU A 1 174 ? -32.331 -4.822 22.167 1.00 98.31 174 GLU A C 1
ATOM 1325 O O . GLU A 1 174 ? -33.166 -5.429 21.503 1.00 98.31 174 GLU A O 1
ATOM 1330 N N . ILE A 1 175 ? -31.622 -5.401 23.133 1.00 98.19 175 ILE A N 1
ATOM 1331 C CA . ILE A 1 175 ? -31.779 -6.793 23.551 1.00 98.19 175 ILE A CA 1
ATOM 1332 C C . ILE A 1 175 ? -32.441 -6.815 24.924 1.00 98.19 175 ILE A C 1
ATOM 1334 O O . ILE A 1 175 ? -32.017 -6.094 25.825 1.00 98.19 175 ILE A O 1
ATOM 1338 N N . THR A 1 176 ? -33.451 -7.664 25.101 1.00 95.88 176 THR A N 1
ATOM 1339 C CA . THR A 1 176 ? -34.162 -7.856 26.375 1.00 95.88 176 THR A CA 1
ATOM 1340 C C . THR A 1 176 ? -34.249 -9.333 26.741 1.00 95.88 176 THR A C 1
ATOM 1342 O O . THR A 1 176 ? -34.209 -10.202 25.867 1.00 95.88 176 THR A O 1
ATOM 1345 N N . GLY A 1 177 ? -34.376 -9.622 28.039 1.00 92.25 177 GLY A N 1
ATOM 1346 C CA . GLY A 1 177 ? -34.494 -10.994 28.540 1.00 92.25 177 GLY A CA 1
ATOM 1347 C C . GLY A 1 177 ? -33.207 -11.798 28.360 1.00 92.25 177 GLY A C 1
ATOM 1348 O O . GLY A 1 177 ? -33.265 -13.007 28.130 1.00 92.25 177 GLY A O 1
ATOM 1349 N N . ALA A 1 178 ? -32.054 -11.128 28.381 1.00 92.81 178 ALA A N 1
ATOM 1350 C CA . ALA A 1 178 ? -30.750 -11.774 28.321 1.00 92.81 178 ALA A CA 1
ATOM 1351 C C . ALA A 1 178 ? -30.310 -12.246 29.719 1.00 92.81 178 ALA A C 1
ATOM 1353 O O . ALA A 1 178 ? -30.768 -11.731 30.736 1.00 92.81 178 ALA A O 1
ATOM 1354 N N . GLY A 1 179 ? -29.439 -13.253 29.770 1.00 92.31 179 GLY A N 1
ATOM 1355 C CA . GLY A 1 179 ? -28.874 -13.807 31.004 1.00 92.31 179 GLY A CA 1
ATOM 1356 C C . GLY A 1 179 ? -27.358 -13.645 31.047 1.00 92.31 179 GLY A C 1
ATOM 1357 O O . GLY A 1 179 ? -26.646 -14.626 31.259 1.00 92.31 179 GLY A O 1
ATOM 1358 N N . ILE A 1 180 ? -26.863 -12.439 30.760 1.00 93.25 180 ILE A N 1
ATOM 1359 C CA . ILE A 1 180 ? -25.438 -12.193 30.510 1.00 93.25 180 ILE A CA 1
ATOM 1360 C C . ILE A 1 180 ? -24.686 -12.030 31.833 1.00 93.25 180 ILE A C 1
ATOM 1362 O O . ILE A 1 180 ? -25.087 -11.247 32.693 1.00 93.25 180 ILE A O 1
ATOM 1366 N N . ASN A 1 181 ? -23.559 -12.725 31.970 1.00 90.19 181 ASN A N 1
ATOM 1367 C CA . ASN A 1 181 ? -22.608 -12.556 33.072 1.00 90.19 181 ASN A CA 1
ATOM 1368 C C . ASN A 1 181 ? -21.164 -12.685 32.554 1.00 90.19 181 ASN A C 1
ATOM 1370 O O . ASN A 1 181 ? -20.944 -12.752 31.343 1.00 90.19 181 ASN A O 1
ATOM 1374 N N . ASN A 1 182 ? -20.178 -12.698 33.450 1.00 85.50 182 ASN A N 1
ATOM 1375 C CA . ASN A 1 182 ? -18.761 -12.780 33.081 1.00 85.50 182 ASN A CA 1
ATOM 1376 C C . ASN A 1 182 ? -18.364 -14.077 32.342 1.00 85.50 182 ASN A C 1
ATOM 1378 O O . ASN A 1 182 ? -17.394 -14.065 31.591 1.00 85.50 182 ASN A O 1
ATOM 1382 N N . ALA A 1 183 ? -19.101 -15.177 32.525 1.00 86.62 183 ALA A N 1
ATOM 1383 C CA . ALA A 1 183 ? -18.851 -16.466 31.873 1.00 86.62 183 ALA A CA 1
ATOM 1384 C C . ALA A 1 183 ? -19.787 -16.742 30.683 1.00 86.62 183 ALA A C 1
ATOM 1386 O O . ALA A 1 183 ? -19.481 -17.580 29.840 1.00 86.62 183 ALA A O 1
ATOM 1387 N N . LYS A 1 184 ? -20.932 -16.054 30.611 1.00 91.88 184 LYS A N 1
ATOM 1388 C CA . LYS A 1 184 ? -21.992 -16.280 29.621 1.00 91.88 184 LYS A CA 1
ATOM 1389 C C . LYS A 1 184 ? -22.223 -15.025 28.783 1.00 91.88 184 LYS A C 1
ATOM 1391 O O . LYS A 1 184 ? -23.154 -14.270 29.076 1.00 91.88 184 LYS A O 1
ATOM 1396 N N . PRO A 1 185 ? -21.397 -14.776 27.753 1.00 94.69 185 PRO A N 1
ATOM 1397 C CA . PRO A 1 185 ? -21.587 -13.623 26.892 1.00 94.69 185 PRO A CA 1
ATOM 1398 C C . PRO A 1 185 ? -22.809 -13.790 25.995 1.00 94.69 185 PRO A C 1
ATOM 1400 O O . PRO A 1 185 ? -23.177 -14.905 25.610 1.00 94.69 185 PRO A O 1
ATOM 1403 N N . ILE A 1 186 ? -23.390 -12.662 25.601 1.00 97.50 186 ILE A N 1
ATOM 1404 C CA . ILE A 1 186 ? -24.225 -12.607 24.403 1.00 97.50 186 ILE A CA 1
ATOM 1405 C C . ILE A 1 186 ? -23.362 -12.192 23.217 1.00 97.50 186 ILE A C 1
ATOM 1407 O O . ILE A 1 186 ? -22.502 -11.318 23.336 1.00 97.50 186 ILE A O 1
ATOM 1411 N N . ILE A 1 187 ? -23.595 -12.831 22.078 1.00 98.25 187 ILE A N 1
ATOM 1412 C CA . ILE A 1 187 ? -22.885 -12.558 20.832 1.00 98.25 187 ILE A CA 1
ATOM 1413 C C . ILE A 1 187 ? -23.904 -12.050 19.819 1.00 98.25 187 ILE A C 1
ATOM 1415 O O . ILE A 1 187 ? -24.934 -12.686 19.588 1.00 98.25 187 ILE A O 1
ATOM 1419 N N . ILE A 1 188 ? -23.609 -10.906 19.218 1.00 98.56 188 ILE A N 1
ATOM 1420 C CA . ILE A 1 188 ? -24.409 -10.259 18.189 1.00 98.56 188 ILE A CA 1
ATOM 1421 C C . ILE A 1 188 ? -23.627 -10.352 16.887 1.00 98.56 188 ILE A C 1
ATOM 1423 O O . ILE A 1 188 ? -22.524 -9.821 16.797 1.00 98.56 188 ILE A O 1
ATOM 1427 N N . SER A 1 189 ? -24.188 -11.004 15.875 1.00 98.31 189 SER A N 1
ATOM 1428 C CA . SER A 1 189 ? -23.597 -11.068 14.538 1.00 98.31 189 SER A CA 1
ATOM 1429 C C . SER A 1 189 ? -24.436 -10.244 13.568 1.00 98.31 189 SER A C 1
ATOM 1431 O O . SER A 1 189 ? -25.631 -10.499 13.414 1.00 98.31 189 SER A O 1
ATOM 1433 N N . ILE A 1 190 ? -23.799 -9.277 12.914 1.00 98.44 190 ILE A N 1
ATOM 1434 C CA . ILE A 1 190 ? -24.364 -8.394 11.892 1.00 98.44 190 ILE A CA 1
ATOM 1435 C C . ILE A 1 190 ? -23.710 -8.762 10.558 1.00 98.44 190 ILE A C 1
ATOM 1437 O O . ILE A 1 190 ? -22.487 -8.845 10.467 1.00 98.44 190 ILE A O 1
ATOM 1441 N N . SER A 1 191 ? -24.507 -9.002 9.522 1.00 97.81 191 SER A N 1
ATOM 1442 C CA . SER A 1 191 ? -24.028 -9.402 8.191 1.00 97.81 191 SER A CA 1
ATOM 1443 C C . SER A 1 191 ? -24.543 -8.471 7.099 1.00 97.81 191 SER A C 1
ATOM 1445 O O . SER A 1 191 ? -25.596 -7.870 7.253 1.00 97.81 191 SER A O 1
ATOM 1447 N N . GLY A 1 192 ? -23.845 -8.362 5.971 1.00 96.00 192 GLY A N 1
ATOM 1448 C CA . GLY A 1 192 ? -24.332 -7.581 4.830 1.00 96.00 192 GLY A CA 1
ATOM 1449 C C . GLY A 1 192 ? -24.154 -6.065 4.962 1.00 96.00 192 GLY A C 1
ATOM 1450 O O . GLY A 1 192 ? -24.599 -5.342 4.075 1.00 96.00 192 GLY A O 1
ATOM 1451 N N . LEU A 1 193 ? -23.503 -5.577 6.023 1.00 96.69 193 LEU A N 1
ATOM 1452 C CA . LEU A 1 193 ? -23.296 -4.141 6.228 1.00 96.69 193 LEU A CA 1
ATOM 1453 C C . LEU A 1 193 ? -22.388 -3.549 5.135 1.00 96.69 193 LEU A C 1
ATOM 1455 O O . LEU A 1 193 ? -21.509 -4.237 4.604 1.00 96.69 193 LEU A O 1
ATOM 1459 N N . LYS A 1 194 ? -22.597 -2.272 4.811 1.00 97.50 194 LYS A N 1
ATOM 1460 C CA . LYS A 1 194 ? -21.689 -1.469 3.985 1.00 97.50 194 LYS A CA 1
ATOM 1461 C C . LYS A 1 194 ? -20.879 -0.543 4.895 1.00 97.50 194 LYS A C 1
ATOM 1463 O O . LYS A 1 194 ? -21.460 0.155 5.728 1.00 97.50 194 LYS A O 1
ATOM 1468 N N . THR A 1 195 ? -19.553 -0.573 4.767 1.00 97.94 195 THR A N 1
ATOM 1469 C CA . THR A 1 195 ? -18.653 0.323 5.511 1.00 97.94 195 THR A CA 1
ATOM 1470 C C . THR A 1 195 ? -18.708 1.747 4.942 1.00 97.94 195 THR A C 1
ATOM 1472 O O . THR A 1 195 ? -19.152 1.929 3.805 1.00 97.94 195 THR A O 1
ATOM 1475 N N . PRO A 1 196 ? -18.284 2.766 5.713 1.00 97.62 196 PRO A N 1
ATOM 1476 C CA . PRO A 1 196 ? -18.354 4.162 5.288 1.00 97.62 196 PRO A CA 1
ATOM 1477 C C . PRO A 1 196 ? -17.676 4.412 3.933 1.00 97.62 196 PRO A C 1
ATOM 1479 O O . PRO A 1 196 ? -16.577 3.912 3.676 1.00 97.62 196 PRO A O 1
ATOM 1482 N N . GLU A 1 197 ? -18.331 5.196 3.074 1.00 94.19 197 GLU A N 1
ATOM 1483 C CA . GLU A 1 197 ? -17.780 5.633 1.784 1.00 94.19 197 GLU A CA 1
ATOM 1484 C C . GLU A 1 197 ? -16.644 6.642 1.990 1.00 94.19 197 GLU A C 1
ATOM 1486 O O . GLU A 1 197 ? -16.663 7.398 2.958 1.00 94.19 197 GLU A O 1
ATOM 1491 N N . ILE A 1 198 ? -15.692 6.729 1.052 1.00 89.50 198 ILE A N 1
ATOM 1492 C CA . ILE A 1 198 ? -14.558 7.675 1.136 1.00 89.50 198 ILE A CA 1
ATOM 1493 C C . ILE A 1 198 ? -15.027 9.124 1.348 1.00 89.50 198 ILE A C 1
ATOM 1495 O O . ILE A 1 198 ? -14.402 9.868 2.093 1.00 89.50 198 ILE A O 1
ATOM 1499 N N . SER A 1 199 ? -16.144 9.529 0.739 1.00 90.25 199 SER A N 1
ATOM 1500 C CA . SER A 1 199 ? -16.681 10.888 0.888 1.00 90.25 199 SER A CA 1
ATOM 1501 C C . SER A 1 199 ? -17.281 11.181 2.266 1.00 90.25 199 SER A C 1
ATOM 1503 O O . SER A 1 199 ? -17.466 12.348 2.599 1.00 90.25 199 SER A O 1
ATOM 1505 N N . ASN A 1 200 ? -17.608 10.144 3.041 1.00 90.25 200 ASN A N 1
ATOM 1506 C CA . ASN A 1 200 ? -18.292 10.243 4.334 1.00 90.25 200 ASN A CA 1
ATOM 1507 C C . ASN A 1 200 ? -17.472 9.638 5.485 1.00 90.25 200 ASN A C 1
ATOM 1509 O O . ASN A 1 200 ? -17.921 9.652 6.629 1.00 90.25 200 ASN A O 1
ATOM 1513 N N . ILE A 1 201 ? -16.290 9.082 5.209 1.00 93.62 201 ILE A N 1
ATOM 1514 C CA . ILE A 1 201 ? -15.449 8.494 6.246 1.00 93.62 201 ILE A CA 1
ATOM 1515 C C . ILE A 1 201 ? -14.915 9.591 7.170 1.00 93.62 201 ILE A C 1
ATOM 1517 O O . ILE A 1 201 ? -14.504 10.664 6.722 1.00 93.62 201 ILE A O 1
ATOM 1521 N N . SER A 1 202 ? -14.898 9.327 8.477 1.00 93.44 202 SER A N 1
ATOM 1522 C CA . SER A 1 202 ? -14.263 10.237 9.424 1.00 93.44 202 SER A CA 1
ATOM 1523 C C . SER A 1 202 ? -12.774 10.360 9.097 1.00 93.44 202 SER A C 1
ATOM 1525 O O . SER A 1 202 ? -12.128 9.407 8.659 1.00 93.44 202 SER A O 1
ATOM 1527 N N . SER A 1 203 ? -12.187 11.530 9.346 1.00 91.25 203 SER A N 1
ATOM 1528 C CA . SER A 1 203 ? -10.781 11.786 9.006 1.00 91.25 203 SER A CA 1
ATOM 1529 C C . SER A 1 203 ? -9.783 10.926 9.801 1.00 91.25 203 SER A C 1
ATOM 1531 O O . SER A 1 203 ? -8.588 10.950 9.502 1.00 91.25 203 SER A O 1
ATOM 1533 N N . THR A 1 204 ? -10.263 10.178 10.799 1.00 94.50 204 THR A N 1
ATOM 1534 C CA . THR A 1 204 ? -9.511 9.220 11.619 1.00 94.50 204 THR A CA 1
ATOM 1535 C C . THR A 1 204 ? -9.884 7.763 11.334 1.00 94.50 204 THR A C 1
ATOM 1537 O O . THR A 1 204 ? -9.126 6.869 11.699 1.00 94.50 204 THR A O 1
ATOM 1540 N N . GLY A 1 205 ? -11.046 7.508 10.716 1.00 97.06 205 GLY A N 1
ATOM 1541 C CA . GLY A 1 205 ? -11.590 6.166 10.491 1.00 97.06 205 GLY A CA 1
ATOM 1542 C C . GLY A 1 205 ? -11.993 5.434 11.770 1.00 97.06 205 GLY A C 1
ATOM 1543 O O . GLY A 1 205 ? -12.273 4.239 11.728 1.00 97.06 205 GLY A O 1
ATOM 1544 N N . ILE A 1 206 ? -12.009 6.120 12.914 1.00 96.62 206 ILE A N 1
ATOM 1545 C CA . ILE A 1 206 ? -12.346 5.526 14.207 1.00 96.62 206 ILE A CA 1
ATOM 1546 C C . ILE A 1 206 ? -13.835 5.717 14.449 1.00 96.62 206 ILE A C 1
ATOM 1548 O O . ILE A 1 206 ? -14.326 6.846 14.480 1.00 96.62 206 ILE A O 1
ATOM 1552 N N . TYR A 1 207 ? -14.529 4.609 14.666 1.00 97.62 207 TYR A N 1
ATOM 1553 C CA . TYR A 1 207 ? -15.950 4.593 14.963 1.00 97.62 207 TYR A CA 1
ATOM 1554 C C . TYR A 1 207 ? -16.204 3.855 16.268 1.00 97.62 207 TYR A C 1
ATOM 1556 O O . TYR A 1 207 ? -15.792 2.711 16.440 1.00 97.62 207 TYR A O 1
ATOM 1564 N N . GLU A 1 208 ? -16.882 4.512 17.196 1.00 96.31 208 GLU A N 1
ATOM 1565 C CA . GLU A 1 208 ? -17.213 3.938 18.494 1.00 96.31 208 GLU A CA 1
ATOM 1566 C C . GLU A 1 208 ? -18.618 3.334 18.458 1.00 96.31 208 GLU A C 1
ATOM 1568 O O . GLU A 1 208 ? -19.576 3.994 18.057 1.00 96.31 208 GLU A O 1
ATOM 1573 N N . ILE A 1 209 ? -18.750 2.073 18.865 1.00 98.06 209 ILE A N 1
ATOM 1574 C CA . ILE A 1 209 ? -20.054 1.436 19.048 1.00 98.06 209 ILE A CA 1
ATOM 1575 C C . ILE A 1 209 ? -20.504 1.734 20.469 1.00 98.06 209 ILE A C 1
ATOM 1577 O O . ILE A 1 209 ? -19.859 1.304 21.423 1.00 98.06 209 ILE A O 1
ATOM 1581 N N . THR A 1 210 ? -21.624 2.438 20.617 1.00 97.81 210 THR A N 1
ATOM 1582 C CA . THR A 1 210 ? -22.121 2.802 21.945 1.00 97.81 210 THR A CA 1
ATOM 1583 C C . THR A 1 210 ? -22.928 1.653 22.537 1.00 97.81 210 THR A C 1
ATOM 1585 O O . THR A 1 210 ? -23.997 1.293 22.050 1.00 97.81 210 THR A O 1
ATOM 1588 N N . VAL A 1 211 ? -22.432 1.094 23.633 1.00 97.12 211 VAL A N 1
ATOM 1589 C CA . VAL A 1 211 ? -23.021 0.001 24.398 1.00 97.12 211 VAL A CA 1
ATOM 1590 C C . VAL A 1 211 ? -23.465 0.520 25.760 1.00 97.12 211 VAL A C 1
ATOM 1592 O O . VAL A 1 211 ? -22.690 1.104 26.527 1.00 97.12 211 VAL A O 1
ATOM 1595 N N . LYS A 1 212 ? -24.733 0.262 26.078 1.00 95.38 212 LYS A N 1
ATOM 1596 C CA . LYS A 1 212 ? -25.321 0.482 27.399 1.00 95.38 212 LYS A CA 1
ATOM 1597 C C . LYS A 1 212 ? -25.911 -0.816 27.920 1.00 95.38 212 LYS A C 1
ATOM 1599 O O . LYS A 1 212 ? -26.521 -1.573 27.164 1.00 95.38 212 LYS A O 1
ATOM 1604 N N . THR A 1 213 ? -25.764 -1.057 29.209 1.00 93.75 213 THR A N 1
ATOM 1605 C CA . THR A 1 213 ? -26.248 -2.256 29.890 1.00 93.75 213 THR A CA 1
ATOM 1606 C C . THR A 1 213 ? -27.137 -1.849 31.054 1.00 93.75 213 THR A C 1
ATOM 1608 O O . THR A 1 213 ? -27.062 -0.732 31.563 1.00 93.75 213 THR A O 1
ATOM 1611 N N . LYS A 1 214 ? -28.052 -2.734 31.430 1.00 91.69 214 LYS A N 1
ATOM 1612 C CA . LYS A 1 214 ? -28.878 -2.584 32.623 1.00 91.69 214 LYS A CA 1
ATOM 1613 C C . LYS A 1 214 ? -28.850 -3.907 33.368 1.00 91.69 214 LYS A C 1
ATOM 1615 O O . LYS A 1 214 ? -28.979 -4.970 32.754 1.00 91.69 214 LYS A O 1
ATOM 1620 N N . PHE A 1 215 ? -28.659 -3.847 34.677 1.00 87.94 215 PHE A N 1
ATOM 1621 C CA . PHE A 1 215 ? -28.773 -5.027 35.521 1.00 87.94 215 PHE A CA 1
ATOM 1622 C C . PHE A 1 215 ? -30.227 -5.329 35.872 1.00 87.94 215 PHE A C 1
ATOM 1624 O O . PHE A 1 215 ? -31.079 -4.445 35.897 1.00 87.94 215 PHE A O 1
ATOM 1631 N N . THR A 1 216 ? -30.498 -6.584 36.238 1.00 80.19 216 THR A N 1
ATOM 1632 C CA . THR A 1 216 ? -31.848 -7.027 36.651 1.00 80.19 216 THR A CA 1
ATOM 1633 C C . THR A 1 216 ? -32.441 -6.172 37.785 1.00 80.19 216 THR A C 1
ATOM 1635 O O . THR A 1 216 ? -33.654 -5.997 37.860 1.00 80.19 216 THR A O 1
ATOM 1638 N N . ASN A 1 217 ? -31.588 -5.620 38.656 1.00 79.94 217 ASN A N 1
ATOM 1639 C CA . ASN A 1 217 ? -31.991 -4.834 39.826 1.00 79.94 217 ASN A CA 1
ATOM 1640 C C . ASN A 1 217 ? -31.978 -3.314 39.581 1.00 79.94 217 ASN A C 1
ATOM 1642 O O . ASN A 1 217 ? -32.194 -2.547 40.517 1.00 79.94 217 ASN A O 1
ATOM 1646 N N . GLU A 1 218 ? -31.711 -2.875 38.350 1.00 84.75 218 GLU A N 1
ATOM 1647 C CA . GLU A 1 218 ? -31.624 -1.464 37.977 1.00 84.75 218 GLU A CA 1
ATOM 1648 C C . GLU A 1 218 ? -32.780 -1.043 37.067 1.00 84.75 218 GLU A C 1
ATOM 1650 O O . GLU A 1 218 ? -33.406 -1.851 36.372 1.00 84.75 218 GLU A O 1
ATOM 1655 N N . THR A 1 219 ? -33.069 0.258 37.073 1.00 82.94 219 THR A N 1
ATOM 1656 C CA . THR A 1 219 ? -34.166 0.845 36.296 1.00 82.94 219 THR A CA 1
ATOM 1657 C C . THR A 1 219 ? -33.709 1.429 34.962 1.00 82.94 219 THR A C 1
ATOM 1659 O O . THR A 1 219 ? -34.486 1.406 34.013 1.00 82.94 219 THR A O 1
ATOM 1662 N N . GLU A 1 220 ? -32.459 1.888 34.857 1.00 89.38 220 GLU A N 1
ATOM 1663 C CA . GLU A 1 220 ? -31.955 2.664 33.716 1.00 89.38 220 GLU A CA 1
ATOM 1664 C C . GLU A 1 220 ? -30.737 2.017 33.046 1.00 89.38 220 GLU A C 1
ATOM 1666 O O . GLU A 1 220 ? -29.892 1.419 33.705 1.00 89.38 220 GLU A O 1
ATOM 1671 N N . LEU A 1 221 ? -30.634 2.171 31.722 1.00 92.88 221 LEU A N 1
ATOM 1672 C CA . LEU A 1 221 ? -29.460 1.757 30.949 1.00 92.88 221 LEU A CA 1
ATOM 1673 C C . LEU A 1 221 ? -28.275 2.690 31.230 1.00 92.88 221 LEU A C 1
ATOM 1675 O O . LEU A 1 221 ? -28.380 3.902 31.041 1.00 92.88 221 LEU A O 1
ATOM 1679 N N . THR A 1 222 ? -27.125 2.113 31.566 1.00 91.62 222 THR A N 1
ATOM 1680 C CA . THR A 1 222 ? -25.877 2.841 31.830 1.00 91.62 222 THR A CA 1
ATOM 1681 C C . THR A 1 222 ? -24.823 2.471 30.791 1.00 91.62 222 THR A C 1
ATOM 1683 O O . THR A 1 222 ? -24.708 1.311 30.400 1.00 91.62 222 THR A O 1
ATOM 1686 N N . ALA A 1 223 ? -24.073 3.456 30.292 1.00 91.75 223 ALA A N 1
ATOM 1687 C CA . ALA A 1 223 ? -22.987 3.206 29.346 1.00 91.75 223 ALA A CA 1
ATOM 1688 C C . ALA A 1 223 ? -21.851 2.423 30.013 1.00 91.75 223 ALA A C 1
ATOM 1690 O O . ALA A 1 223 ? -21.476 2.724 31.146 1.00 91.75 223 ALA A O 1
ATOM 1691 N N . ILE A 1 224 ? -21.289 1.448 29.298 1.00 89.38 224 ILE A N 1
ATOM 1692 C CA . ILE A 1 224 ? -20.047 0.804 29.737 1.00 89.38 224 ILE A CA 1
ATOM 1693 C C . ILE A 1 224 ? -18.880 1.792 29.617 1.00 89.38 224 ILE A C 1
ATOM 1695 O O . ILE A 1 224 ? -18.887 2.672 28.753 1.00 89.38 224 ILE A O 1
ATOM 1699 N N . SER A 1 225 ? -17.872 1.649 30.474 1.00 84.12 225 SER A N 1
ATOM 1700 C CA . SER A 1 225 ? -16.771 2.618 30.550 1.00 84.12 225 SER A CA 1
ATOM 1701 C C . SER A 1 225 ? -15.869 2.614 29.311 1.00 84.12 225 SER A C 1
ATOM 1703 O O . SER A 1 225 ? -15.399 3.670 28.903 1.00 84.12 225 SER A O 1
ATOM 1705 N N . ASN A 1 226 ? -15.646 1.443 28.704 1.00 86.00 226 ASN A N 1
ATOM 1706 C CA . ASN A 1 226 ? -14.822 1.281 27.505 1.00 86.00 226 ASN A CA 1
ATOM 1707 C C . ASN A 1 226 ? -15.689 0.805 26.344 1.00 86.00 226 ASN A C 1
ATOM 1709 O O . ASN A 1 226 ? -16.088 -0.359 26.289 1.00 86.00 226 ASN A O 1
ATOM 1713 N N . GLN A 1 227 ? -15.974 1.715 25.421 1.00 94.06 227 GLN A N 1
ATOM 1714 C CA . GLN A 1 227 ? -16.762 1.414 24.237 1.00 94.06 227 GLN A CA 1
ATOM 1715 C C . GLN A 1 227 ? -15.898 0.731 23.165 1.00 94.06 227 GLN A C 1
ATOM 1717 O O . GLN A 1 227 ? -14.764 1.165 22.924 1.00 94.06 227 GLN A O 1
ATOM 1722 N N . PRO A 1 228 ? -16.389 -0.342 22.520 1.00 95.88 228 PRO A N 1
ATOM 1723 C CA . PRO A 1 228 ? -15.645 -1.010 21.466 1.00 95.88 228 PRO A CA 1
ATOM 1724 C C . PRO A 1 228 ? -15.481 -0.089 20.253 1.00 95.88 228 PRO A C 1
ATOM 1726 O O . PRO A 1 228 ? -16.425 0.565 19.807 1.00 95.88 228 PRO A O 1
ATOM 1729 N N . LYS A 1 229 ? -14.263 -0.061 19.707 1.00 95.88 229 LYS A N 1
ATOM 1730 C CA . LYS A 1 229 ? -13.894 0.776 18.563 1.00 95.88 229 LYS A CA 1
ATOM 1731 C C . LYS A 1 229 ? -13.702 -0.071 17.318 1.00 95.88 229 LYS A C 1
ATOM 1733 O O . LYS A 1 229 ? -13.118 -1.148 17.371 1.00 95.88 229 LYS A O 1
ATOM 1738 N N . VAL A 1 230 ? -14.171 0.464 16.205 1.00 97.81 230 VAL A N 1
ATOM 1739 C CA . VAL A 1 230 ? -13.988 -0.054 14.858 1.00 97.81 230 VAL A CA 1
ATOM 1740 C C . VAL A 1 230 ? -13.010 0.859 14.127 1.00 97.81 230 VAL A C 1
ATOM 1742 O O . VAL A 1 230 ? -13.194 2.077 14.119 1.00 97.81 230 VAL A O 1
ATOM 1745 N N . PHE A 1 231 ? -11.986 0.272 13.509 1.00 98.44 231 PHE A N 1
ATOM 1746 C CA . PHE A 1 231 ? -11.007 0.987 12.695 1.00 98.44 231 PHE A CA 1
ATOM 1747 C C . PHE A 1 231 ? -11.305 0.743 11.218 1.00 98.44 231 PHE A C 1
ATOM 1749 O O . PHE A 1 231 ? -10.979 -0.306 10.667 1.00 98.44 231 PHE A O 1
ATOM 1756 N N . VAL A 1 232 ? -11.936 1.711 10.566 1.00 98.69 232 VAL A N 1
ATOM 1757 C CA . VAL A 1 232 ? -12.092 1.704 9.112 1.00 98.69 232 VAL A CA 1
ATOM 1758 C C . VAL A 1 232 ? -10.829 2.303 8.497 1.00 98.69 232 VAL A C 1
ATOM 1760 O O . VAL A 1 232 ? -10.366 3.350 8.944 1.00 98.69 232 VAL A O 1
ATOM 1763 N N . THR A 1 233 ? -10.252 1.648 7.490 1.00 98.44 233 THR A N 1
ATOM 1764 C CA . THR A 1 233 ? -9.067 2.167 6.789 1.00 98.44 233 THR A CA 1
ATOM 1765 C C . THR A 1 233 ? -9.342 3.568 6.240 1.00 98.44 233 THR A C 1
ATOM 1767 O O . THR A 1 233 ? -10.345 3.741 5.552 1.00 98.44 233 THR A O 1
ATOM 1770 N N . ILE A 1 234 ? -8.469 4.545 6.478 1.00 97.88 234 ILE A N 1
ATOM 1771 C CA . ILE A 1 234 ? -8.576 5.893 5.894 1.00 97.88 234 ILE A CA 1
ATOM 1772 C C . ILE A 1 234 ? -7.648 6.064 4.686 1.00 97.88 234 ILE A C 1
ATOM 1774 O O . ILE A 1 234 ? -6.650 5.343 4.586 1.00 97.88 234 ILE A O 1
ATOM 1778 N N . PRO A 1 235 ? -7.940 7.028 3.790 1.00 96.50 235 PRO A N 1
ATOM 1779 C CA . PRO A 1 235 ? -6.981 7.476 2.787 1.00 96.50 235 PRO A CA 1
ATOM 1780 C C . PRO A 1 235 ? -5.645 7.888 3.416 1.00 96.50 235 PRO A C 1
ATOM 1782 O O . PRO A 1 235 ? -5.628 8.519 4.478 1.00 96.50 235 PRO A O 1
ATOM 1785 N N . ILE A 1 236 ? -4.525 7.578 2.761 1.00 96.19 236 ILE A N 1
ATOM 1786 C CA . ILE A 1 236 ? -3.183 7.904 3.276 1.00 96.19 236 ILE A CA 1
ATOM 1787 C C . ILE A 1 236 ? -3.001 9.419 3.455 1.00 96.19 236 ILE A C 1
ATOM 1789 O O . ILE A 1 236 ? -2.362 9.856 4.412 1.00 96.19 236 ILE A O 1
ATOM 1793 N N . GLU A 1 237 ? -3.605 10.235 2.590 1.00 93.12 237 GLU A N 1
ATOM 1794 C CA . GLU A 1 237 ? -3.579 11.700 2.704 1.00 93.12 237 GLU A CA 1
ATOM 1795 C C . GLU A 1 237 ? -4.109 12.208 4.055 1.00 93.12 237 GLU A C 1
ATOM 1797 O O . GLU A 1 237 ? -3.582 13.178 4.601 1.00 93.12 237 GLU A O 1
ATOM 1802 N N . ASN A 1 238 ? -5.073 11.505 4.663 1.00 94.12 238 ASN A N 1
ATOM 1803 C CA . ASN A 1 238 ? -5.626 11.880 5.962 1.00 94.12 238 ASN A CA 1
ATOM 1804 C C . ASN A 1 238 ? -4.620 11.686 7.104 1.00 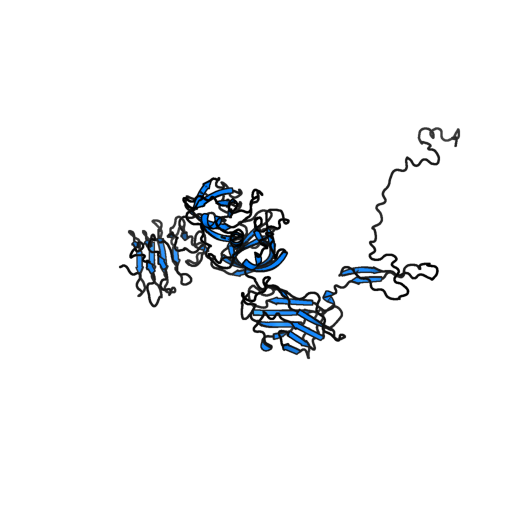94.12 238 ASN A C 1
ATOM 1806 O O . ASN A 1 238 ? -4.774 12.319 8.150 1.00 94.12 238 ASN A O 1
ATOM 1810 N N . VAL A 1 239 ? -3.605 10.833 6.932 1.00 94.38 239 VAL A N 1
ATOM 1811 C CA . VAL A 1 239 ? -2.533 10.639 7.921 1.00 94.38 239 VAL A CA 1
ATOM 1812 C C . VAL A 1 239 ? -1.558 11.813 7.924 1.00 94.38 239 VAL A C 1
ATOM 1814 O O . VAL A 1 239 ? -1.016 12.144 8.974 1.00 94.38 239 VAL A O 1
ATOM 1817 N N . LYS A 1 240 ? -1.364 12.463 6.773 1.00 90.00 240 LYS A N 1
ATOM 1818 C CA . LYS A 1 240 ? -0.377 13.533 6.563 1.00 90.00 240 LYS A CA 1
ATOM 1819 C C . LYS A 1 240 ? -0.899 14.942 6.838 1.00 90.00 240 LYS A C 1
ATOM 1821 O O . LYS A 1 240 ? -0.221 15.926 6.558 1.00 90.00 240 LYS A O 1
ATOM 1826 N N . GLU A 1 241 ? -2.115 15.062 7.354 1.00 89.75 241 GLU A N 1
ATOM 1827 C CA . GLU A 1 241 ? -2.742 16.355 7.604 1.00 89.75 241 GLU A CA 1
ATOM 1828 C C . GLU A 1 241 ? -1.978 17.140 8.686 1.00 89.75 241 GLU A C 1
ATOM 1830 O O . GLU A 1 241 ? -1.804 16.664 9.814 1.00 89.75 241 GLU A O 1
ATOM 1835 N N . TYR A 1 242 ? -1.525 18.352 8.358 1.00 89.56 242 TYR A N 1
ATOM 1836 C CA . TYR A 1 242 ? -0.686 19.167 9.236 1.00 89.56 242 TYR A CA 1
ATOM 1837 C C . TYR A 1 242 ? -1.095 20.647 9.232 1.00 89.56 242 TYR A C 1
ATOM 1839 O O . TYR A 1 242 ? -1.733 21.148 8.304 1.00 89.56 242 TYR A O 1
ATOM 1847 N N . ASN A 1 243 ? -0.729 21.366 10.292 1.00 89.38 243 ASN A N 1
ATOM 1848 C CA . ASN A 1 243 ? -0.934 22.803 10.399 1.00 89.38 243 ASN A CA 1
ATOM 1849 C C . ASN A 1 243 ? 0.157 23.549 9.624 1.00 89.38 243 ASN A C 1
ATOM 1851 O O . ASN A 1 243 ? 1.278 23.671 10.100 1.00 89.38 243 ASN A O 1
ATOM 1855 N N . ILE A 1 244 ? -0.191 24.119 8.470 1.00 85.25 244 ILE A N 1
ATOM 1856 C CA . ILE A 1 244 ? 0.745 24.832 7.580 1.00 85.25 244 ILE A CA 1
ATOM 1857 C C . ILE A 1 244 ? 1.446 26.023 8.267 1.00 85.25 244 ILE A C 1
ATOM 1859 O O . ILE A 1 244 ? 2.523 26.428 7.848 1.00 85.25 244 ILE A O 1
ATOM 1863 N N . SER A 1 245 ? 0.856 26.611 9.314 1.00 86.62 245 SER A N 1
ATOM 1864 C CA . SER A 1 245 ? 1.466 27.752 10.018 1.00 86.62 245 SER A CA 1
ATOM 1865 C C . SER A 1 245 ? 2.486 27.341 11.081 1.00 86.62 245 SER A C 1
ATOM 1867 O O . SER A 1 245 ? 3.356 28.142 11.415 1.00 86.62 245 SER A O 1
ATOM 1869 N N . THR A 1 246 ? 2.355 26.139 11.650 1.00 86.00 246 THR A N 1
ATOM 1870 C CA . THR A 1 246 ? 3.246 25.632 12.713 1.00 86.00 246 THR A CA 1
ATOM 1871 C C . THR A 1 246 ? 4.076 24.425 12.279 1.00 86.00 246 THR A C 1
ATOM 1873 O O . THR A 1 246 ? 4.928 23.968 13.035 1.00 86.00 246 THR A O 1
ATOM 1876 N N . ASP A 1 247 ? 3.832 23.915 11.071 1.00 83.62 247 ASP A N 1
ATOM 1877 C CA . ASP A 1 247 ? 4.352 22.662 10.525 1.00 83.62 247 ASP A CA 1
ATOM 1878 C C . ASP A 1 247 ? 4.056 21.435 11.402 1.00 83.62 247 ASP A C 1
ATOM 1880 O O . ASP A 1 247 ? 4.760 20.433 11.336 1.00 83.62 247 ASP A O 1
ATOM 1884 N N . GLU A 1 248 ? 3.021 21.482 12.243 1.00 86.50 248 GLU A N 1
ATOM 1885 C CA . GLU A 1 248 ? 2.715 20.404 13.188 1.00 86.50 248 GLU A CA 1
ATOM 1886 C C . GLU A 1 248 ? 1.703 19.407 12.626 1.00 86.50 248 GLU A C 1
ATOM 1888 O O . GLU A 1 248 ? 0.625 19.782 12.164 1.00 86.50 248 GLU A O 1
ATOM 1893 N N . LEU A 1 249 ? 2.021 18.116 12.736 1.00 88.69 249 LEU A N 1
ATOM 1894 C CA . LEU A 1 249 ? 1.130 17.025 12.344 1.00 88.69 249 LEU A CA 1
ATOM 1895 C C . LEU A 1 249 ? -0.120 16.977 13.243 1.00 88.69 249 LEU A C 1
ATOM 1897 O O . LEU A 1 249 ? -0.000 16.812 14.459 1.00 88.69 249 LEU A O 1
ATOM 1901 N N . LEU A 1 250 ? -1.318 17.081 12.657 1.00 90.00 250 LEU A N 1
ATOM 1902 C CA . LEU A 1 250 ? -2.566 17.271 13.414 1.00 90.00 250 LEU A CA 1
ATOM 1903 C C . LEU A 1 250 ? -3.028 16.016 14.159 1.00 90.00 250 LEU A C 1
ATOM 1905 O O . LEU A 1 250 ? -3.606 16.118 15.238 1.00 90.00 250 LEU A O 1
ATOM 1909 N N . LYS A 1 251 ? -2.791 14.833 13.586 1.00 90.25 251 LYS A N 1
ATOM 1910 C CA . LYS A 1 251 ? -3.265 13.541 14.118 1.00 90.25 251 LYS A CA 1
ATOM 1911 C C . LYS A 1 251 ? -2.145 12.713 14.740 1.00 90.25 251 LYS A C 1
ATOM 1913 O O . LYS A 1 251 ? -2.258 11.493 14.836 1.00 90.25 251 LYS A O 1
ATOM 1918 N N . ARG A 1 252 ? -1.049 13.364 15.140 1.00 89.50 252 ARG A N 1
ATOM 1919 C CA . ARG A 1 252 ? 0.065 12.698 15.818 1.00 89.50 252 ARG A CA 1
ATOM 1920 C C . ARG A 1 252 ? -0.445 11.944 17.049 1.00 89.50 252 ARG A C 1
ATOM 1922 O O . ARG A 1 252 ? -1.346 12.410 17.740 1.00 89.50 252 ARG A O 1
ATOM 1929 N N . ASP A 1 253 ? 0.154 10.790 17.306 1.00 89.25 253 ASP A N 1
ATOM 1930 C CA . ASP A 1 253 ? -0.120 9.911 18.443 1.00 89.25 253 ASP A CA 1
ATOM 1931 C C . ASP A 1 253 ? -1.492 9.195 18.382 1.00 89.25 253 ASP A C 1
ATOM 1933 O O . ASP A 1 253 ? -1.851 8.425 19.274 1.00 89.25 253 ASP A O 1
ATOM 1937 N N . LEU A 1 254 ? -2.262 9.387 17.302 1.00 92.38 254 LEU A N 1
ATOM 1938 C CA . LEU A 1 254 ? -3.515 8.671 17.079 1.00 92.38 254 LEU A CA 1
ATOM 1939 C C . LEU A 1 254 ? -3.264 7.300 16.440 1.00 92.38 254 LEU A C 1
ATOM 1941 O O . LEU A 1 254 ? -2.469 7.173 15.509 1.00 92.38 254 LEU A O 1
ATOM 1945 N N . ILE A 1 255 ? -3.990 6.277 16.897 1.00 95.38 255 ILE A N 1
ATOM 1946 C CA . ILE A 1 255 ? -4.005 4.957 16.256 1.00 95.38 255 ILE A CA 1
ATOM 1947 C C . ILE A 1 255 ? -5.040 4.962 15.133 1.00 95.38 255 ILE A C 1
ATOM 1949 O O . ILE A 1 255 ? -6.223 5.174 15.392 1.00 95.38 255 ILE A O 1
ATOM 1953 N N . VAL A 1 256 ? -4.610 4.677 13.907 1.00 97.75 256 VAL A N 1
ATOM 1954 C CA . VAL A 1 256 ? -5.477 4.588 12.721 1.00 97.75 256 VAL A CA 1
ATOM 1955 C C . VAL A 1 256 ? -5.178 3.316 11.933 1.00 97.75 256 VAL A C 1
ATOM 1957 O O . VAL A 1 256 ? -4.153 2.671 12.160 1.00 97.75 256 VAL A O 1
ATOM 1960 N N . ALA A 1 257 ? -6.063 2.966 10.999 1.00 98.38 257 ALA A N 1
ATOM 1961 C CA . ALA A 1 257 ? -5.807 1.950 9.985 1.00 98.38 257 ALA A CA 1
ATOM 1962 C C . ALA A 1 257 ? -5.691 2.608 8.604 1.00 98.38 257 ALA A C 1
ATOM 1964 O O . ALA A 1 257 ? -6.478 3.488 8.267 1.00 98.38 257 ALA A O 1
ATOM 1965 N N . VAL A 1 258 ? -4.737 2.164 7.797 1.00 98.50 258 VAL A N 1
ATOM 1966 C CA . VAL A 1 258 ? -4.540 2.566 6.396 1.00 98.50 258 VAL A CA 1
ATOM 1967 C C . VAL A 1 258 ? -4.362 1.326 5.533 1.00 98.50 258 VAL A C 1
ATOM 1969 O O . VAL A 1 258 ? -4.085 0.241 6.047 1.00 98.50 258 VAL A O 1
ATOM 1972 N N . GLU A 1 259 ? -4.499 1.475 4.222 1.00 97.88 259 GLU A N 1
ATOM 1973 C CA . GLU A 1 259 ? -4.196 0.402 3.276 1.00 97.88 259 GLU A CA 1
ATOM 1974 C C . GLU A 1 259 ? -3.488 0.952 2.038 1.00 97.88 259 GLU A C 1
ATOM 1976 O O . GLU A 1 259 ? -3.723 2.095 1.647 1.00 97.88 259 GLU A O 1
ATOM 1981 N N . GLY A 1 260 ? -2.621 0.145 1.434 1.00 97.88 260 GLY A N 1
ATOM 1982 C CA . GLY A 1 260 ? -1.882 0.522 0.235 1.00 97.88 260 GLY A CA 1
ATOM 1983 C C . GLY A 1 260 ? -1.001 -0.606 -0.290 1.00 97.88 260 GLY A C 1
ATOM 1984 O O . GLY A 1 260 ? -0.760 -1.607 0.388 1.00 97.88 260 GLY A O 1
ATOM 1985 N N . VAL A 1 261 ? -0.517 -0.452 -1.520 1.00 97.25 261 VAL A N 1
ATOM 1986 C CA . VAL A 1 261 ? 0.388 -1.419 -2.146 1.00 97.25 261 VAL A CA 1
ATOM 1987 C C . VAL A 1 261 ? 1.821 -1.121 -1.735 1.00 97.25 261 VAL A C 1
ATOM 1989 O O . VAL A 1 261 ? 2.259 0.023 -1.834 1.00 97.25 261 VAL A O 1
ATOM 1992 N N . SER A 1 262 ? 2.565 -2.136 -1.303 1.00 96.12 262 SER A N 1
ATOM 1993 C CA . SER A 1 262 ? 3.971 -1.979 -0.944 1.00 96.12 262 SER A CA 1
ATOM 1994 C C . SER A 1 262 ? 4.821 -1.578 -2.150 1.00 96.12 262 SER A C 1
ATOM 1996 O O . SER A 1 262 ? 4.903 -2.300 -3.150 1.00 96.12 262 SER A O 1
ATOM 1998 N N . THR A 1 263 ? 5.481 -0.425 -2.042 1.00 94.25 263 THR A N 1
ATOM 1999 C CA . THR A 1 263 ? 6.390 0.101 -3.068 1.00 94.25 263 THR A CA 1
ATOM 2000 C C . THR A 1 263 ? 7.841 -0.257 -2.807 1.00 94.25 263 THR A C 1
ATOM 2002 O O . THR A 1 263 ? 8.613 -0.363 -3.754 1.00 94.25 263 THR A O 1
ATOM 2005 N N . ILE A 1 264 ? 8.183 -0.515 -1.545 1.00 91.75 264 ILE A N 1
ATOM 2006 C CA . ILE A 1 264 ? 9.486 -0.988 -1.081 1.00 91.75 264 ILE A CA 1
ATOM 2007 C C . ILE A 1 264 ? 9.252 -2.128 -0.090 1.00 91.75 264 ILE A C 1
ATOM 2009 O O . ILE A 1 264 ? 8.340 -2.052 0.731 1.00 91.75 264 ILE A O 1
ATOM 2013 N N . GLU A 1 265 ? 10.070 -3.176 -0.166 1.00 92.06 265 GLU A N 1
ATOM 2014 C CA . GLU A 1 265 ? 10.041 -4.298 0.784 1.00 92.06 265 GLU A CA 1
ATOM 2015 C C . GLU A 1 265 ? 10.752 -3.950 2.106 1.00 92.06 265 GLU A C 1
ATOM 2017 O O . GLU A 1 265 ? 11.677 -3.133 2.129 1.00 92.06 265 GLU A O 1
ATOM 2022 N N . SER A 1 266 ? 10.356 -4.590 3.209 1.00 93.25 266 SER A N 1
ATOM 2023 C CA . SER A 1 266 ? 11.043 -4.405 4.496 1.00 93.25 266 SER A CA 1
ATOM 2024 C C . SER A 1 266 ? 12.482 -4.922 4.457 1.00 93.25 266 SER A C 1
ATOM 2026 O O . SER A 1 266 ? 12.810 -5.811 3.672 1.00 93.25 266 SER A O 1
ATOM 2028 N N . GLY A 1 267 ? 13.335 -4.433 5.352 1.00 90.25 267 GLY A N 1
ATOM 2029 C CA . GLY A 1 267 ? 14.720 -4.878 5.483 1.00 90.25 267 GLY A CA 1
ATOM 2030 C C . GLY A 1 267 ? 15.693 -4.179 4.532 1.00 90.25 267 GLY A C 1
ATOM 2031 O O . GLY A 1 267 ? 16.900 -4.348 4.693 1.00 90.25 267 GLY A O 1
ATOM 2032 N N . ARG A 1 268 ? 15.198 -3.377 3.577 1.00 88.38 268 ARG A N 1
ATOM 2033 C CA . ARG A 1 268 ? 16.029 -2.567 2.666 1.00 88.38 268 ARG A CA 1
ATOM 2034 C C . ARG A 1 268 ? 16.441 -1.237 3.277 1.00 88.38 268 ARG A C 1
ATOM 2036 O O . ARG A 1 268 ? 17.603 -0.857 3.205 1.00 88.38 268 ARG A O 1
ATOM 2043 N N . LEU A 1 269 ? 15.488 -0.548 3.897 1.00 88.56 269 LEU A N 1
ATOM 2044 C CA . LEU A 1 269 ? 15.711 0.705 4.615 1.00 88.56 269 LEU A CA 1
ATOM 2045 C C . LEU A 1 269 ? 15.746 0.410 6.117 1.00 88.56 269 LEU A C 1
ATOM 2047 O O . LEU A 1 269 ? 14.874 0.823 6.881 1.00 88.56 269 LEU A O 1
ATOM 2051 N N . ALA A 1 270 ? 16.742 -0.385 6.515 1.00 86.88 270 ALA A N 1
ATOM 2052 C CA . ALA A 1 270 ? 16.859 -0.936 7.858 1.00 86.88 270 ALA A CA 1
ATOM 2053 C C . ALA A 1 270 ? 18.249 -0.717 8.467 1.00 86.88 270 ALA A C 1
ATOM 2055 O O . ALA A 1 270 ? 19.281 -0.728 7.788 1.00 86.88 270 ALA A O 1
ATOM 2056 N N . THR A 1 271 ? 18.267 -0.583 9.790 1.00 82.50 271 THR A N 1
ATOM 2057 C CA . THR A 1 271 ? 19.469 -0.514 10.626 1.00 82.50 271 THR A CA 1
ATOM 2058 C C . THR A 1 271 ? 19.326 -1.468 11.815 1.00 82.50 271 THR A C 1
ATOM 2060 O O . THR A 1 271 ? 18.334 -2.181 11.955 1.00 82.50 271 THR A O 1
ATOM 2063 N N . SER A 1 272 ? 20.296 -1.477 12.733 1.00 80.06 272 SER A N 1
ATOM 2064 C CA . SER A 1 272 ? 20.142 -2.185 14.012 1.00 80.06 272 SER A CA 1
ATOM 2065 C C . SER A 1 272 ? 19.031 -1.613 14.901 1.00 80.06 272 SER A C 1
ATOM 2067 O O . SER A 1 272 ? 18.611 -2.276 15.848 1.00 80.06 272 SER A O 1
ATOM 2069 N N . SER A 1 273 ? 18.594 -0.379 14.643 1.00 81.75 273 SER A N 1
ATOM 2070 C CA . SER A 1 273 ? 17.678 0.368 15.510 1.00 81.75 273 SER A CA 1
ATOM 2071 C C . SER A 1 273 ? 16.266 0.483 14.950 1.00 81.75 273 SER A C 1
ATOM 2073 O O . SER A 1 273 ? 15.358 0.810 15.707 1.00 81.75 273 SER A O 1
ATOM 2075 N N . TYR A 1 274 ? 16.062 0.225 13.660 1.00 87.25 274 TYR A N 1
ATOM 2076 C CA . TYR A 1 274 ? 14.738 0.258 13.051 1.00 87.25 274 TYR A CA 1
ATOM 2077 C C . TYR A 1 274 ? 14.699 -0.493 11.720 1.00 87.25 274 TYR A C 1
ATOM 2079 O O . TYR A 1 274 ? 15.730 -0.767 11.106 1.00 87.25 274 TYR A O 1
ATOM 2087 N N . ASP A 1 275 ? 13.484 -0.766 11.263 1.00 90.62 275 ASP A N 1
ATOM 2088 C CA . ASP A 1 275 ? 13.177 -1.268 9.928 1.00 90.62 275 ASP A CA 1
ATOM 2089 C C . ASP A 1 275 ? 11.978 -0.498 9.360 1.00 90.62 275 ASP A C 1
ATOM 2091 O O . ASP A 1 275 ? 11.130 -0.004 10.115 1.00 90.62 275 ASP A O 1
ATOM 2095 N N . GLN A 1 276 ? 11.929 -0.358 8.039 1.00 90.88 276 GLN A N 1
ATOM 2096 C CA . GLN A 1 276 ? 10.903 0.393 7.331 1.00 90.88 276 GLN A CA 1
ATOM 2097 C C . GLN A 1 276 ? 10.540 -0.265 6.005 1.00 90.88 276 GLN A C 1
ATOM 2099 O O . GLN A 1 276 ? 11.380 -0.839 5.311 1.00 90.88 276 GLN A O 1
ATOM 2104 N N . PHE A 1 277 ? 9.278 -0.103 5.631 1.00 94.12 277 PHE A N 1
ATOM 2105 C CA . PHE A 1 277 ? 8.788 -0.347 4.281 1.00 94.12 277 PHE A CA 1
ATOM 2106 C C . PHE A 1 277 ? 7.786 0.747 3.905 1.00 94.12 277 PHE A C 1
ATOM 2108 O O . PHE A 1 277 ? 7.340 1.510 4.765 1.00 94.12 277 PHE A O 1
ATOM 2115 N N . PHE A 1 278 ? 7.448 0.843 2.624 1.00 95.31 278 PHE A N 1
ATOM 2116 C CA . PHE A 1 278 ? 6.579 1.901 2.111 1.00 95.31 278 PHE A CA 1
ATOM 2117 C C . PHE A 1 278 ? 5.359 1.291 1.454 1.00 95.31 278 PHE A C 1
ATOM 2119 O O . PHE A 1 278 ? 5.482 0.313 0.716 1.00 95.31 278 PHE A O 1
ATOM 2126 N N . ILE A 1 279 ? 4.200 1.888 1.709 1.00 97.62 279 ILE A N 1
ATOM 2127 C CA . ILE A 1 279 ? 2.955 1.598 1.003 1.00 97.62 279 ILE A CA 1
ATOM 2128 C C . ILE A 1 279 ? 2.498 2.834 0.239 1.00 97.62 279 ILE A C 1
ATOM 2130 O O . ILE A 1 279 ? 2.772 3.963 0.644 1.00 97.62 279 ILE A O 1
ATOM 2134 N N . GLN A 1 280 ? 1.777 2.619 -0.852 1.00 97.25 280 GLN A N 1
ATOM 2135 C CA . GLN A 1 280 ? 1.184 3.683 -1.643 1.00 97.25 280 GLN A CA 1
ATOM 2136 C C . GLN A 1 280 ? -0.276 3.377 -1.956 1.00 97.25 280 GLN A C 1
ATOM 2138 O O . GLN A 1 280 ? -0.641 2.266 -2.343 1.00 97.25 280 GLN A O 1
ATOM 2143 N N . GLU A 1 281 ? -1.098 4.406 -1.823 1.00 95.81 281 GLU A N 1
ATOM 2144 C CA . GLU A 1 281 ? -2.455 4.466 -2.338 1.00 95.81 281 GLU A CA 1
ATOM 2145 C C . GLU A 1 281 ? -2.471 5.348 -3.592 1.00 95.81 281 GLU A C 1
ATOM 2147 O O . GLU A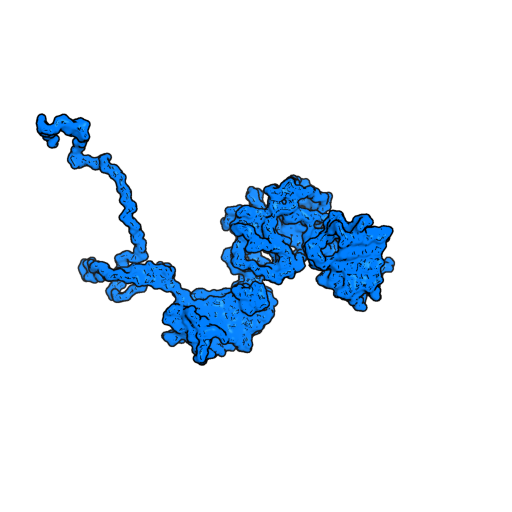 1 281 ? -1.809 6.385 -3.639 1.00 95.81 281 GLU A O 1
ATOM 2152 N N . GLY A 1 282 ? -3.244 4.958 -4.605 1.00 94.06 282 GLY A N 1
ATOM 2153 C CA . GLY A 1 282 ? -3.350 5.715 -5.851 1.00 94.06 282 GLY A CA 1
ATOM 2154 C C . GLY A 1 282 ? -2.117 5.595 -6.753 1.00 94.06 282 GLY A C 1
ATOM 2155 O O . GLY A 1 282 ? -1.159 4.868 -6.479 1.00 94.06 282 GLY A O 1
ATOM 2156 N N . GLU A 1 283 ? -2.162 6.307 -7.876 1.00 92.94 283 GLU A N 1
ATOM 2157 C CA . GLU A 1 283 ? -1.182 6.193 -8.957 1.00 92.94 283 GLU A CA 1
ATOM 2158 C C . GLU A 1 283 ? -0.798 7.566 -9.521 1.00 92.94 283 GLU A C 1
ATOM 2160 O O . GLU A 1 283 ? -1.583 8.524 -9.490 1.00 92.94 283 GLU A O 1
ATOM 2165 N N . GLY A 1 284 ? 0.412 7.657 -10.080 1.00 92.38 284 GLY A N 1
ATOM 2166 C CA . GLY A 1 284 ? 0.893 8.854 -10.763 1.00 92.38 284 GLY A CA 1
ATOM 2167 C C . GLY A 1 284 ? 0.816 10.102 -9.879 1.00 92.38 284 GLY A C 1
ATOM 2168 O O . GLY A 1 284 ? 1.184 10.073 -8.712 1.00 92.38 284 GLY A O 1
ATOM 2169 N N . ALA A 1 285 ? 0.300 11.205 -10.424 1.00 91.44 285 ALA A N 1
ATOM 2170 C CA . ALA A 1 285 ? 0.182 12.479 -9.705 1.00 91.44 285 ALA A CA 1
ATOM 2171 C C . ALA A 1 285 ? -0.887 12.492 -8.589 1.00 91.44 285 ALA A C 1
ATOM 2173 O O . ALA A 1 285 ? -0.985 13.471 -7.858 1.00 91.44 285 ALA A O 1
ATOM 2174 N N . THR A 1 286 ? -1.702 11.438 -8.474 1.00 93.25 286 THR A N 1
ATOM 2175 C CA . THR A 1 286 ? -2.719 11.287 -7.412 1.00 93.25 286 THR A CA 1
ATOM 2176 C C . THR A 1 286 ? -2.271 10.345 -6.296 1.00 93.25 286 THR A C 1
ATOM 2178 O O . THR A 1 286 ? -3.051 10.024 -5.404 1.00 93.25 286 THR A O 1
ATOM 2181 N N . ALA A 1 287 ? -1.032 9.858 -6.372 1.00 95.06 287 ALA A N 1
ATOM 2182 C CA . ALA A 1 287 ? -0.484 8.925 -5.411 1.00 95.06 287 ALA A CA 1
ATOM 2183 C C . ALA A 1 287 ? -0.234 9.579 -4.047 1.00 95.06 287 ALA A C 1
ATOM 2185 O O . ALA A 1 287 ? 0.276 10.694 -3.958 1.00 95.06 287 ALA A O 1
ATOM 2186 N N . ASN A 1 288 ? -0.511 8.819 -2.993 1.00 94.88 288 ASN A N 1
ATOM 2187 C CA . ASN A 1 288 ? -0.188 9.142 -1.613 1.00 94.88 288 ASN A CA 1
ATOM 2188 C C . ASN A 1 288 ? 0.644 7.996 -1.028 1.00 94.88 288 ASN A C 1
ATOM 2190 O O . ASN A 1 288 ? 0.171 6.865 -0.921 1.00 94.88 288 ASN A O 1
ATOM 2194 N N . GLY A 1 289 ? 1.898 8.278 -0.683 1.00 95.31 289 GLY A N 1
ATOM 2195 C CA . GLY A 1 289 ? 2.830 7.309 -0.112 1.00 95.31 289 GLY A CA 1
ATOM 2196 C C . GLY A 1 289 ? 2.935 7.447 1.400 1.00 95.31 289 GLY A C 1
ATOM 2197 O O . GLY A 1 289 ? 2.749 8.537 1.934 1.00 95.31 289 GLY A O 1
ATOM 2198 N N . LEU A 1 290 ? 3.220 6.357 2.105 1.00 95.56 290 LEU A N 1
ATOM 2199 C CA . LEU A 1 290 ? 3.391 6.368 3.553 1.00 95.56 290 LEU A CA 1
ATOM 2200 C C . LEU A 1 290 ? 4.439 5.356 3.981 1.00 95.56 290 LEU A C 1
ATOM 2202 O O . LEU A 1 290 ? 4.403 4.191 3.576 1.00 95.56 290 LEU A O 1
ATOM 2206 N N . ALA A 1 291 ? 5.335 5.795 4.855 1.00 94.00 291 ALA A N 1
ATOM 2207 C CA . ALA A 1 291 ? 6.252 4.892 5.515 1.00 94.00 291 ALA A CA 1
ATOM 2208 C C . ALA A 1 291 ? 5.573 4.156 6.664 1.00 94.00 291 ALA A C 1
ATOM 2210 O O . ALA A 1 291 ? 4.815 4.726 7.456 1.00 94.00 291 ALA A O 1
ATOM 2211 N N . ILE A 1 292 ? 5.925 2.887 6.799 1.00 95.25 292 ILE A N 1
ATOM 2212 C CA . ILE A 1 292 ? 5.574 2.061 7.939 1.00 95.25 292 ILE A CA 1
ATOM 2213 C C . ILE A 1 292 ? 6.872 1.730 8.663 1.00 95.25 292 ILE A C 1
ATOM 2215 O O . ILE A 1 292 ? 7.740 1.031 8.140 1.00 95.25 292 ILE A O 1
ATOM 2219 N N . HIS A 1 293 ? 7.009 2.274 9.865 1.00 92.31 293 HIS A N 1
ATOM 2220 C CA . HIS A 1 293 ? 8.243 2.275 10.635 1.00 92.31 293 HIS A CA 1
ATOM 2221 C C . HIS A 1 293 ? 8.135 1.362 11.853 1.00 92.31 293 HIS A C 1
ATOM 2223 O O . HIS A 1 293 ? 7.131 1.362 12.562 1.00 92.31 293 HIS A O 1
ATOM 2229 N N . LYS A 1 294 ? 9.198 0.621 12.159 1.00 89.75 294 LYS A N 1
ATOM 2230 C CA . LYS A 1 294 ? 9.288 -0.212 13.359 1.00 89.75 294 LYS A CA 1
ATOM 2231 C C . LYS A 1 294 ? 10.588 0.079 14.093 1.00 89.75 294 LYS A C 1
ATOM 2233 O O . LYS A 1 294 ? 11.663 -0.103 13.538 1.00 89.75 294 LYS A O 1
ATOM 2238 N N . SER A 1 295 ? 10.498 0.497 15.357 1.00 83.94 295 SER A N 1
ATOM 2239 C CA . SER A 1 295 ? 11.647 0.948 16.158 1.00 83.94 295 SER A CA 1
ATOM 2240 C C . SER A 1 295 ? 12.400 -0.173 16.885 1.00 83.94 295 SER A C 1
ATOM 2242 O O . SER A 1 295 ? 13.290 0.111 17.680 1.00 83.94 295 SER A O 1
ATOM 2244 N N . THR A 1 296 ? 12.012 -1.440 16.707 1.00 71.75 296 THR A N 1
ATOM 2245 C CA . THR A 1 296 ? 12.690 -2.595 17.320 1.00 71.75 296 THR A CA 1
ATOM 2246 C C . THR A 1 296 ? 12.564 -3.830 16.429 1.00 71.75 296 THR A C 1
ATOM 2248 O O . THR A 1 296 ? 11.455 -4.234 16.091 1.00 71.75 296 THR A O 1
ATOM 2251 N N . ALA A 1 297 ? 13.701 -4.453 16.100 1.00 69.19 297 ALA A N 1
ATOM 2252 C CA . ALA A 1 297 ? 13.823 -5.624 15.224 1.00 69.19 297 ALA A CA 1
ATOM 2253 C C . ALA A 1 297 ? 13.316 -5.425 13.780 1.00 69.19 297 ALA A C 1
ATOM 2255 O O . ALA A 1 297 ? 12.429 -4.621 13.503 1.00 69.19 297 ALA A O 1
ATOM 2256 N N . GLN A 1 298 ? 13.856 -6.221 12.856 1.00 85.69 298 GLN A N 1
ATOM 2257 C CA . GLN A 1 298 ? 13.324 -6.307 11.496 1.00 85.69 298 GLN A CA 1
ATOM 2258 C C . GLN A 1 298 ? 11.864 -6.783 11.501 1.00 85.69 298 GLN A C 1
ATOM 2260 O O . GLN A 1 298 ? 11.380 -7.396 12.470 1.00 85.69 298 GLN A O 1
ATOM 2265 N N . PHE A 1 299 ? 11.133 -6.485 10.430 1.00 91.19 299 PHE A N 1
ATOM 2266 C CA . PHE A 1 299 ? 9.846 -7.133 10.199 1.00 91.19 299 PHE A CA 1
ATOM 2267 C C . PHE A 1 299 ? 10.062 -8.648 10.070 1.00 91.19 299 PHE A C 1
ATOM 2269 O O . PHE A 1 299 ? 10.985 -9.114 9.403 1.00 91.19 299 PHE A O 1
ATOM 2276 N N . SER A 1 300 ? 9.253 -9.422 10.794 1.00 88.38 300 SER A N 1
ATOM 2277 C CA . SER A 1 300 ? 9.325 -10.883 10.804 1.00 88.38 300 SER A CA 1
ATOM 2278 C C . SER A 1 300 ? 7.902 -11.451 10.804 1.00 88.38 300 SER A C 1
ATOM 2280 O O . SER A 1 300 ? 7.186 -11.231 11.787 1.00 88.38 300 SER A O 1
ATOM 2282 N N . PRO A 1 301 ? 7.476 -12.144 9.729 1.00 90.56 301 PRO A N 1
ATOM 2283 C CA . PRO A 1 301 ? 8.213 -12.339 8.472 1.00 90.56 301 PRO A CA 1
ATOM 2284 C C . PRO A 1 301 ? 8.506 -11.012 7.747 1.00 90.56 301 PRO A C 1
ATOM 2286 O O . PRO A 1 301 ? 7.904 -9.982 8.057 1.00 90.56 301 PRO A O 1
ATOM 2289 N N . ALA A 1 302 ? 9.449 -11.042 6.803 1.00 91.81 302 ALA A N 1
ATOM 2290 C CA . ALA A 1 302 ? 9.720 -9.889 5.952 1.00 91.81 302 ALA A CA 1
ATOM 2291 C C . ALA A 1 302 ? 8.493 -9.585 5.076 1.00 91.81 302 ALA A C 1
ATOM 2293 O O . ALA A 1 302 ? 7.799 -10.498 4.629 1.00 91.81 302 ALA A O 1
ATOM 2294 N N . LEU A 1 303 ? 8.232 -8.304 4.848 1.00 95.31 303 LEU A N 1
ATOM 2295 C CA . LEU A 1 303 ? 7.144 -7.794 4.023 1.00 95.31 303 LEU A CA 1
ATOM 2296 C C . LEU A 1 303 ? 7.652 -7.557 2.606 1.00 95.31 303 LEU A C 1
ATOM 2298 O O . LEU A 1 303 ? 8.704 -6.948 2.416 1.00 95.31 303 LEU A O 1
ATOM 2302 N N . GLU A 1 304 ? 6.900 -8.035 1.623 1.00 93.06 304 GLU A N 1
ATOM 2303 C CA . GLU A 1 304 ? 7.313 -8.097 0.223 1.00 93.06 304 GLU A CA 1
ATOM 2304 C C . GLU A 1 304 ? 6.805 -6.882 -0.562 1.00 93.06 304 GLU A C 1
ATOM 2306 O O . GLU A 1 304 ? 5.770 -6.302 -0.237 1.00 93.06 304 GLU A O 1
ATOM 2311 N N . ILE A 1 305 ? 7.511 -6.506 -1.629 1.00 91.38 305 ILE A N 1
ATOM 2312 C CA . ILE A 1 305 ? 7.053 -5.506 -2.609 1.00 91.38 305 ILE A CA 1
ATOM 2313 C C . ILE A 1 305 ? 5.887 -6.052 -3.456 1.00 91.38 305 ILE A C 1
ATOM 2315 O O . ILE A 1 305 ? 5.829 -7.251 -3.725 1.00 91.38 305 ILE A O 1
ATOM 2319 N N . SER A 1 306 ? 5.011 -5.177 -3.967 1.00 90.50 306 SER A N 1
ATOM 2320 C CA . SER A 1 306 ? 3.861 -5.562 -4.813 1.00 90.50 306 SER A CA 1
ATOM 2321 C C . SER A 1 306 ? 2.828 -6.442 -4.085 1.00 90.50 306 SER A C 1
ATOM 2323 O O . SER A 1 306 ? 2.210 -7.330 -4.671 1.00 90.50 306 SER A O 1
ATOM 2325 N N . LYS A 1 307 ? 2.621 -6.184 -2.793 1.00 93.75 307 LYS A N 1
ATOM 2326 C CA . LYS A 1 307 ? 1.548 -6.767 -1.976 1.00 93.75 307 LYS A CA 1
ATOM 2327 C C . LYS A 1 307 ? 0.621 -5.666 -1.495 1.00 93.75 307 LYS A C 1
ATOM 2329 O O . LYS A 1 307 ? 1.068 -4.550 -1.241 1.00 93.75 307 LYS A O 1
ATOM 2334 N N . HIS A 1 308 ? -0.664 -5.964 -1.361 1.00 96.94 308 HIS A N 1
ATOM 2335 C CA . HIS A 1 308 ? -1.600 -5.043 -0.731 1.00 96.94 308 HIS A CA 1
ATOM 2336 C C . HIS A 1 308 ? -1.591 -5.279 0.780 1.00 96.94 308 HIS A C 1
ATOM 2338 O O . HIS A 1 308 ? -1.929 -6.368 1.230 1.00 96.94 308 HIS A O 1
ATOM 2344 N N . TYR A 1 309 ? -1.218 -4.268 1.563 1.00 98.38 309 TYR A N 1
ATOM 2345 C CA . TYR A 1 309 ? -1.217 -4.354 3.020 1.00 98.38 309 TYR A CA 1
ATOM 2346 C C . TYR A 1 309 ? -2.255 -3.430 3.636 1.00 98.38 309 TYR A C 1
ATOM 2348 O O . TYR A 1 309 ? -2.405 -2.283 3.218 1.00 98.38 309 TYR A O 1
ATOM 2356 N N . ILE A 1 310 ? -2.898 -3.920 4.693 1.00 98.56 310 ILE A N 1
ATOM 2357 C CA . ILE A 1 310 ? -3.622 -3.102 5.662 1.00 98.56 310 ILE A CA 1
ATOM 2358 C C . ILE A 1 310 ? -2.753 -2.988 6.909 1.00 98.56 310 ILE A C 1
ATOM 2360 O O . ILE A 1 310 ? -2.296 -3.995 7.454 1.00 98.56 310 ILE A O 1
ATOM 2364 N N . VAL A 1 311 ? -2.520 -1.761 7.365 1.00 98.50 311 VAL A N 1
ATOM 2365 C CA . VAL A 1 311 ? -1.665 -1.475 8.516 1.00 98.50 311 VAL A CA 1
ATOM 2366 C C . VAL A 1 311 ? -2.433 -0.646 9.527 1.00 98.50 311 VAL A C 1
ATOM 2368 O O . VAL A 1 311 ? -2.953 0.417 9.196 1.00 98.50 311 VAL A O 1
ATOM 2371 N N . LYS A 1 312 ? -2.463 -1.111 10.776 1.00 98.06 312 LYS A N 1
ATOM 2372 C CA . LYS A 1 312 ? -2.977 -0.353 11.916 1.00 98.06 312 LYS A CA 1
ATOM 2373 C C . LYS A 1 312 ? -1.842 -0.032 12.870 1.00 98.06 312 LYS A C 1
ATOM 2375 O O . LYS A 1 312 ? -1.116 -0.930 13.293 1.00 98.06 312 LYS A O 1
ATOM 2380 N N . GLY A 1 313 ? -1.716 1.228 13.253 1.00 95.50 313 GLY A N 1
ATOM 2381 C CA . GLY A 1 313 ? -0.680 1.670 14.177 1.00 95.50 313 GLY A CA 1
ATOM 2382 C C . GLY A 1 313 ? -0.783 3.148 14.495 1.00 95.50 313 GLY A C 1
ATOM 2383 O O . GLY A 1 313 ? -1.750 3.809 14.121 1.00 95.50 313 GLY A O 1
ATOM 2384 N N . GLU A 1 314 ? 0.214 3.646 15.213 1.00 93.31 314 GLU A N 1
ATOM 2385 C CA . GLU A 1 314 ? 0.233 5.018 15.699 1.00 93.31 314 GLU A CA 1
ATOM 2386 C C . GLU A 1 314 ? 0.854 5.964 14.669 1.00 93.31 314 GLU A C 1
ATOM 2388 O O . GLU A 1 314 ? 1.941 5.704 14.148 1.00 93.31 314 GLU A O 1
ATOM 2393 N N . ILE A 1 315 ? 0.189 7.084 14.399 1.00 93.25 315 ILE A N 1
ATOM 2394 C CA . ILE A 1 315 ? 0.729 8.146 13.553 1.00 93.25 315 ILE A CA 1
ATOM 2395 C C . ILE A 1 315 ? 1.865 8.840 14.306 1.00 93.25 315 ILE A C 1
ATOM 2397 O O . ILE A 1 315 ? 1.652 9.447 15.357 1.00 93.25 315 ILE A O 1
ATOM 2401 N N . LYS A 1 316 ? 3.074 8.810 13.751 1.00 88.94 316 LYS A N 1
ATOM 2402 C CA . LYS A 1 316 ? 4.242 9.491 14.317 1.00 88.94 316 LYS A CA 1
ATOM 2403 C C . LYS A 1 316 ? 4.991 10.275 13.252 1.00 88.94 316 LYS A C 1
ATOM 2405 O O . LYS A 1 316 ? 4.972 9.941 12.071 1.00 88.94 316 LYS A O 1
ATOM 2410 N N . LEU A 1 317 ? 5.725 11.275 13.725 1.00 85.50 317 LEU A N 1
ATOM 2411 C CA . LEU A 1 317 ? 6.862 11.822 13.002 1.00 85.50 317 LEU A CA 1
ATOM 2412 C C . LEU A 1 317 ? 8.103 11.026 13.386 1.00 85.50 317 LEU A C 1
ATOM 2414 O O . LEU A 1 317 ? 8.374 10.842 14.575 1.00 85.50 317 LEU A O 1
ATOM 2418 N N . VAL A 1 318 ? 8.843 10.543 12.392 1.00 78.81 318 VAL A N 1
ATOM 2419 C CA . VAL A 1 318 ? 10.053 9.745 12.606 1.00 78.81 318 VAL A CA 1
ATOM 2420 C C . VAL A 1 318 ? 11.284 10.435 12.021 1.00 78.81 318 VAL A C 1
ATOM 2422 O O . VAL A 1 318 ? 11.265 10.970 10.912 1.00 78.81 318 VAL A O 1
ATOM 2425 N N . ARG A 1 319 ? 12.372 10.420 12.799 1.00 73.19 319 ARG A N 1
ATOM 2426 C CA . ARG A 1 319 ? 13.722 10.862 12.420 1.00 73.19 319 ARG A CA 1
ATOM 2427 C C . ARG A 1 319 ? 14.743 10.123 13.282 1.00 73.19 319 ARG A C 1
ATOM 2429 O O . ARG A 1 319 ? 14.475 9.866 14.456 1.00 73.19 319 ARG A O 1
ATOM 2436 N N . GLY A 1 320 ? 15.904 9.798 12.713 1.00 54.44 320 GLY A N 1
ATOM 2437 C CA . GLY A 1 320 ? 16.950 8.995 13.352 1.00 54.44 320 GLY A CA 1
ATOM 2438 C C . GLY A 1 320 ? 17.226 9.405 14.805 1.00 54.44 320 GLY A C 1
ATOM 2439 O O . GLY A 1 320 ? 17.743 10.486 15.075 1.00 54.44 320 GLY A O 1
ATOM 2440 N N . GLY A 1 321 ? 16.838 8.541 15.747 1.00 48.66 321 GLY A N 1
ATOM 2441 C CA . GLY A 1 321 ? 17.241 8.579 17.157 1.00 48.66 321 GLY A CA 1
ATOM 2442 C C . GLY A 1 321 ? 16.537 9.559 18.110 1.00 48.66 321 GLY A C 1
ATOM 2443 O O . GLY A 1 321 ? 16.782 9.457 19.310 1.00 48.66 321 GLY A O 1
ATOM 2444 N N . ALA A 1 322 ? 15.669 10.477 17.661 1.00 49.69 322 ALA A N 1
ATOM 2445 C CA . ALA A 1 322 ? 15.045 11.465 18.558 1.00 49.69 322 ALA A CA 1
ATOM 2446 C C . ALA A 1 322 ? 13.539 11.655 18.306 1.00 49.69 322 ALA A C 1
ATOM 2448 O O . ALA A 1 322 ? 13.134 12.381 17.402 1.00 49.69 322 ALA A O 1
ATOM 2449 N N . ASN A 1 323 ? 12.712 11.096 19.194 1.00 51.56 323 ASN A N 1
ATOM 2450 C CA . ASN A 1 323 ? 11.241 11.148 19.150 1.00 51.56 323 ASN A CA 1
ATOM 2451 C C . ASN A 1 323 ? 10.627 12.525 19.511 1.00 51.56 323 ASN A C 1
ATOM 2453 O O . ASN A 1 323 ? 9.421 12.621 19.710 1.00 51.56 323 ASN A O 1
ATOM 2457 N N . ASN A 1 324 ? 11.434 13.588 19.627 1.00 53.47 324 ASN A N 1
ATOM 2458 C CA . ASN A 1 324 ? 11.013 14.887 20.178 1.00 53.47 324 ASN A CA 1
ATOM 2459 C C . ASN A 1 324 ? 10.909 16.019 19.139 1.00 53.47 324 ASN A C 1
ATOM 2461 O O . ASN A 1 324 ? 10.852 17.187 19.523 1.00 53.47 324 ASN A O 1
ATOM 2465 N N . LYS A 1 325 ? 10.919 15.722 17.833 1.00 63.22 325 LYS A N 1
ATOM 2466 C CA . LYS A 1 325 ? 10.760 16.758 16.798 1.00 63.22 325 LYS A CA 1
ATOM 2467 C C . LYS A 1 325 ? 9.296 16.839 16.348 1.00 63.22 325 LYS A C 1
ATOM 2469 O O . LYS A 1 325 ? 8.653 15.817 16.141 1.00 63.22 325 LYS A O 1
ATOM 2474 N N . THR A 1 326 ? 8.771 18.058 16.224 1.00 65.56 326 THR A N 1
ATOM 2475 C CA . THR A 1 326 ? 7.334 18.312 16.006 1.00 65.56 326 THR A CA 1
ATOM 2476 C C . THR A 1 326 ? 6.971 18.746 14.584 1.00 65.56 326 THR A C 1
ATOM 2478 O O . THR A 1 326 ? 5.796 18.675 14.240 1.00 65.56 326 THR A O 1
ATOM 2481 N N . SER A 1 327 ? 7.950 19.168 13.775 1.00 78.81 327 SER A N 1
ATOM 2482 C CA . SER A 1 327 ? 7.731 19.742 12.437 1.00 78.81 327 SER A CA 1
ATOM 2483 C C . SER A 1 327 ? 7.740 18.682 11.326 1.00 78.81 327 SER A C 1
ATOM 2485 O O . SER A 1 327 ? 8.676 17.886 11.266 1.00 78.81 327 SER A O 1
ATOM 2487 N N . VAL A 1 328 ? 6.756 18.686 10.424 1.00 79.06 328 VAL A N 1
ATOM 2488 C CA . VAL A 1 328 ? 6.671 17.755 9.279 1.00 79.06 328 VAL A CA 1
ATOM 2489 C C . VAL A 1 328 ? 7.803 17.951 8.269 1.00 79.06 328 VAL A C 1
ATOM 2491 O O . VAL A 1 328 ? 8.386 16.980 7.816 1.00 79.06 328 VAL A O 1
ATOM 2494 N N . LYS A 1 329 ? 8.260 19.183 8.029 1.00 76.50 329 LYS A N 1
ATOM 2495 C CA . LYS A 1 329 ? 9.298 19.453 7.015 1.00 76.50 329 LYS A CA 1
ATOM 2496 C C . LYS A 1 329 ? 10.639 18.775 7.291 1.00 76.50 329 LYS A C 1
ATOM 2498 O O . LYS A 1 329 ? 11.476 18.569 6.420 1.00 76.50 329 LYS A O 1
ATOM 2503 N N . ALA A 1 330 ? 10.869 18.488 8.564 1.00 68.94 330 ALA A N 1
ATOM 2504 C CA . ALA A 1 330 ? 12.085 17.889 9.068 1.00 68.94 330 ALA A CA 1
ATOM 2505 C C . ALA A 1 330 ? 11.940 16.371 9.279 1.00 68.94 330 ALA A C 1
ATOM 2507 O O . ALA A 1 330 ? 12.941 15.682 9.467 1.00 68.94 330 ALA A O 1
ATOM 2508 N N . ASN A 1 331 ? 10.726 15.833 9.341 1.00 76.69 331 ASN A N 1
ATOM 2509 C CA . ASN A 1 331 ? 10.500 14.469 9.802 1.00 76.69 331 ASN A CA 1
ATOM 2510 C C . ASN A 1 331 ? 9.487 13.780 8.906 1.00 76.69 331 ASN A C 1
ATOM 2512 O O . ASN A 1 331 ? 8.455 14.341 8.575 1.00 76.69 331 ASN A O 1
ATOM 2516 N N . MET A 1 332 ? 9.735 12.516 8.608 1.00 83.81 332 MET A N 1
ATOM 2517 C CA . MET A 1 332 ? 8.802 11.750 7.805 1.00 83.81 332 MET A CA 1
ATOM 2518 C C . MET A 1 332 ? 7.553 11.413 8.620 1.00 83.81 332 MET A C 1
ATOM 2520 O O . MET A 1 332 ? 7.647 10.990 9.780 1.00 83.81 332 MET A O 1
ATOM 2524 N N . THR A 1 333 ? 6.387 11.553 7.998 1.00 89.81 333 THR A N 1
ATOM 2525 C CA . THR A 1 333 ? 5.137 11.044 8.568 1.00 89.81 333 THR A CA 1
ATOM 2526 C C . THR A 1 333 ? 5.052 9.538 8.341 1.00 89.81 333 THR A C 1
ATOM 2528 O O . THR A 1 333 ? 5.195 9.061 7.217 1.00 89.81 333 THR A O 1
ATOM 2531 N N . ALA A 1 334 ? 4.808 8.774 9.405 1.00 92.94 334 ALA A N 1
ATOM 2532 C CA . ALA A 1 334 ? 4.757 7.320 9.343 1.00 92.94 334 ALA A CA 1
ATOM 2533 C C . ALA A 1 334 ? 3.673 6.735 10.250 1.00 92.94 334 ALA A C 1
ATOM 2535 O O . ALA A 1 334 ? 3.290 7.331 11.259 1.00 92.94 334 ALA A O 1
ATOM 2536 N N . ILE A 1 335 ? 3.261 5.505 9.940 1.00 94.94 335 ILE A N 1
ATOM 2537 C CA . ILE A 1 335 ? 2.683 4.618 10.954 1.00 94.94 335 ILE A CA 1
ATOM 2538 C C . ILE A 1 335 ? 3.840 3.925 11.665 1.00 94.94 335 ILE A C 1
ATOM 2540 O O . ILE A 1 335 ? 4.570 3.143 11.057 1.00 94.94 335 ILE A O 1
ATOM 2544 N N . SER A 1 336 ? 4.026 4.224 12.947 1.00 91.88 336 SER A N 1
ATOM 2545 C CA . SER A 1 336 ? 5.126 3.693 13.748 1.00 91.88 336 SER A CA 1
ATOM 2546 C C . SER A 1 336 ? 4.660 2.566 14.660 1.00 91.88 336 SER A C 1
ATOM 2548 O O . SER A 1 336 ? 3.567 2.622 15.223 1.00 91.88 336 SER A O 1
ATOM 2550 N N . ASN A 1 337 ? 5.518 1.556 14.817 1.00 90.12 337 ASN A N 1
ATOM 2551 C CA . ASN A 1 337 ? 5.299 0.366 15.638 1.00 90.12 337 ASN A CA 1
ATOM 2552 C C . ASN A 1 337 ? 3.898 -0.224 15.422 1.00 90.12 337 ASN A C 1
ATOM 2554 O O . ASN A 1 337 ? 3.094 -0.258 16.356 1.00 90.12 337 ASN A O 1
ATOM 2558 N N . PRO A 1 338 ? 3.589 -0.642 14.179 1.00 93.50 338 PRO A N 1
ATOM 2559 C CA . PRO A 1 338 ? 2.254 -1.090 13.817 1.00 93.50 338 PRO A CA 1
ATOM 2560 C C . PRO A 1 338 ? 1.777 -2.211 14.743 1.00 93.50 338 PRO A C 1
ATOM 2562 O O . PRO A 1 338 ? 2.501 -3.170 15.013 1.00 93.50 338 PRO A O 1
ATOM 2565 N N . LEU A 1 339 ? 0.539 -2.072 15.210 1.00 93.00 339 LEU A N 1
ATOM 2566 C CA . LEU A 1 339 ? -0.158 -3.049 16.043 1.00 93.00 339 LEU A CA 1
ATOM 2567 C C . LEU A 1 339 ? -0.596 -4.256 15.212 1.00 93.00 339 LEU A C 1
ATOM 2569 O O . LEU A 1 339 ? -0.563 -5.389 15.688 1.00 93.00 339 LEU A O 1
ATOM 2573 N N . ASN A 1 340 ? -0.990 -4.009 13.960 1.00 95.19 340 ASN A N 1
ATOM 2574 C CA . ASN A 1 340 ? -1.393 -5.038 13.015 1.00 95.19 340 ASN A CA 1
ATOM 2575 C C . ASN A 1 340 ? -0.863 -4.712 11.619 1.00 95.19 340 ASN A C 1
ATOM 2577 O O . ASN A 1 340 ? -0.914 -3.564 11.175 1.00 95.19 340 ASN A O 1
ATOM 2581 N N . ILE A 1 341 ? -0.410 -5.751 10.922 1.00 97.00 341 ILE A N 1
ATOM 2582 C CA . ILE A 1 341 ? -0.103 -5.734 9.492 1.00 97.00 341 ILE A CA 1
ATOM 2583 C C . ILE A 1 341 ? -0.788 -6.955 8.898 1.00 97.00 341 ILE A C 1
ATOM 2585 O O . ILE A 1 341 ? -0.555 -8.073 9.356 1.00 97.00 341 ILE A O 1
ATOM 2589 N N . ILE A 1 342 ? -1.655 -6.731 7.920 1.00 97.56 342 ILE A N 1
ATOM 2590 C CA . ILE A 1 342 ? -2.472 -7.768 7.299 1.00 97.56 342 ILE A CA 1
ATOM 2591 C C . ILE A 1 342 ? -2.155 -7.773 5.806 1.00 97.56 342 ILE A C 1
ATOM 2593 O O . ILE A 1 342 ? -2.327 -6.759 5.132 1.00 97.56 342 ILE A O 1
ATOM 2597 N N . ASP A 1 343 ? -1.657 -8.907 5.313 1.00 97.25 343 ASP A N 1
ATOM 2598 C CA . ASP A 1 343 ? -1.404 -9.147 3.890 1.00 97.25 343 ASP A CA 1
ATOM 2599 C C . ASP A 1 343 ? -2.722 -9.504 3.189 1.00 97.25 343 ASP A C 1
ATOM 2601 O O . ASP A 1 343 ? -3.338 -10.530 3.484 1.00 97.25 343 ASP A O 1
ATOM 2605 N N . MET A 1 344 ? -3.157 -8.647 2.267 1.00 96.19 344 MET A N 1
ATOM 2606 C CA . MET A 1 344 ? -4.351 -8.836 1.439 1.00 96.19 344 MET A CA 1
ATOM 2607 C C . MET A 1 344 ? -4.038 -9.552 0.115 1.00 96.19 344 MET A C 1
ATOM 2609 O O . MET A 1 344 ? -4.934 -9.754 -0.708 1.00 96.19 344 MET A O 1
ATOM 2613 N N . GLY A 1 345 ? -2.785 -9.960 -0.090 1.00 93.69 345 GLY A N 1
ATOM 2614 C CA . GLY A 1 345 ? -2.309 -10.720 -1.232 1.00 93.69 345 GLY A CA 1
ATOM 2615 C C . GLY A 1 345 ? -1.582 -9.880 -2.279 1.00 93.69 345 GLY A C 1
ATOM 2616 O O . GLY A 1 345 ? -1.186 -8.733 -2.073 1.00 93.69 345 GLY A O 1
ATOM 2617 N N . GLU A 1 346 ? -1.383 -10.505 -3.435 1.00 89.56 346 GLU A N 1
ATOM 2618 C CA . GLU A 1 346 ? -0.695 -9.930 -4.590 1.00 89.56 346 GLU A CA 1
ATOM 2619 C C . GLU A 1 346 ? -1.379 -8.661 -5.110 1.00 89.56 346 GLU A C 1
ATOM 2621 O O . GLU A 1 346 ? -2.597 -8.630 -5.296 1.00 89.56 346 GLU A O 1
ATOM 2626 N N . ALA A 1 347 ? -0.579 -7.648 -5.435 1.00 89.25 347 ALA A N 1
ATOM 2627 C CA . ALA A 1 347 ? -1.030 -6.422 -6.077 1.00 89.25 347 ALA A CA 1
ATOM 2628 C C . ALA A 1 347 ? -0.068 -5.998 -7.193 1.00 89.25 347 ALA A C 1
ATOM 2630 O O . ALA A 1 347 ? 1.104 -6.361 -7.209 1.00 89.25 347 ALA A O 1
ATOM 2631 N N . VAL A 1 348 ? -0.561 -5.219 -8.153 1.00 84.12 348 VAL A N 1
ATOM 2632 C CA . VAL A 1 348 ? 0.301 -4.596 -9.166 1.00 84.12 348 VAL A CA 1
ATOM 2633 C C . VAL A 1 348 ? 0.989 -3.398 -8.519 1.00 84.12 348 VAL A C 1
ATOM 2635 O O . VAL A 1 348 ? 0.323 -2.608 -7.851 1.00 84.12 348 VAL A O 1
ATOM 2638 N N . LEU A 1 349 ? 2.306 -3.257 -8.706 1.00 88.19 349 LEU A N 1
ATOM 2639 C CA . LEU A 1 349 ? 3.018 -2.072 -8.227 1.00 88.19 349 LEU A CA 1
ATOM 2640 C C . LEU A 1 349 ? 2.394 -0.807 -8.860 1.00 88.19 349 LEU A C 1
ATOM 2642 O O . LEU A 1 349 ? 2.290 -0.763 -10.091 1.00 88.19 349 LEU A O 1
ATOM 2646 N N . PRO A 1 350 ? 2.001 0.205 -8.066 1.00 90.94 350 PRO A N 1
ATOM 2647 C CA . PRO A 1 350 ? 1.376 1.418 -8.582 1.00 90.94 350 PRO A CA 1
ATOM 2648 C C . PRO A 1 350 ? 2.257 2.152 -9.594 1.00 90.94 350 PRO A C 1
ATOM 2650 O O . PRO A 1 350 ? 3.487 2.152 -9.483 1.00 90.94 350 PRO A O 1
ATOM 2653 N N . LEU A 1 351 ? 1.634 2.832 -10.562 1.00 90.50 351 LEU A N 1
ATOM 2654 C CA . LEU A 1 351 ? 2.383 3.686 -11.483 1.00 90.50 351 LEU A CA 1
ATOM 2655 C C . LEU A 1 351 ? 3.074 4.820 -10.709 1.00 90.50 351 LEU A C 1
ATOM 2657 O O . LEU A 1 351 ? 2.419 5.501 -9.910 1.00 90.50 351 LEU A O 1
ATOM 2661 N N . PRO A 1 352 ? 4.372 5.066 -10.964 1.00 93.81 352 PRO A N 1
ATOM 2662 C CA . PRO A 1 352 ? 5.100 6.115 -10.272 1.00 93.81 352 PRO A CA 1
ATOM 2663 C C . PRO A 1 352 ? 4.624 7.508 -10.696 1.00 93.81 352 PRO A C 1
ATOM 2665 O O . PRO A 1 352 ? 4.215 7.721 -11.843 1.00 93.81 352 PRO A O 1
ATOM 2668 N N . TYR A 1 353 ? 4.757 8.482 -9.797 1.00 94.38 353 TYR A N 1
ATOM 2669 C CA . TYR A 1 353 ? 4.629 9.891 -10.141 1.00 94.38 353 TYR A CA 1
ATOM 2670 C C . TYR A 1 353 ? 5.824 10.322 -11.003 1.00 94.38 353 TYR A C 1
ATOM 2672 O O . TYR A 1 353 ? 6.962 10.394 -10.539 1.00 94.38 353 TYR A O 1
ATOM 2680 N N . ILE A 1 354 ? 5.562 10.594 -12.283 1.00 93.25 354 ILE A N 1
ATOM 2681 C CA . ILE A 1 354 ? 6.551 11.128 -13.220 1.00 93.25 354 ILE A CA 1
ATOM 2682 C C . ILE A 1 354 ? 6.742 12.627 -12.969 1.00 93.25 354 ILE A C 1
ATOM 2684 O O . ILE A 1 354 ? 5.786 13.396 -13.075 1.00 93.25 354 ILE A O 1
ATOM 2688 N N . THR A 1 355 ? 7.976 13.037 -12.686 1.00 92.81 355 THR A N 1
ATOM 2689 C CA . THR A 1 355 ? 8.334 14.432 -12.393 1.00 92.81 355 THR A CA 1
ATOM 2690 C C . THR A 1 355 ? 9.754 14.758 -12.873 1.00 92.81 355 THR A C 1
ATOM 2692 O O . THR A 1 355 ? 10.517 13.860 -13.240 1.00 92.81 355 THR A O 1
ATOM 2695 N N . SER A 1 356 ? 10.119 16.039 -12.887 1.00 92.56 356 SER A N 1
ATOM 2696 C CA . SER A 1 356 ? 11.491 16.513 -13.099 1.00 92.56 356 SER A CA 1
ATOM 2697 C C . SER A 1 356 ? 12.069 17.125 -11.823 1.00 92.56 356 SER A C 1
ATOM 2699 O O . SER A 1 356 ? 11.335 17.471 -10.894 1.00 92.56 356 SER A O 1
ATOM 2701 N N . ILE A 1 357 ? 13.388 17.295 -11.771 1.00 92.50 357 ILE A N 1
ATOM 2702 C CA . ILE A 1 357 ? 14.039 17.984 -10.653 1.00 92.50 357 ILE A CA 1
ATOM 2703 C C . ILE A 1 357 ? 13.574 19.442 -10.588 1.00 92.50 357 ILE A C 1
ATOM 2705 O O . ILE A 1 357 ? 13.255 19.923 -9.506 1.00 92.50 357 ILE A O 1
ATOM 2709 N N . GLU A 1 358 ? 13.431 20.120 -11.727 1.00 91.75 358 GLU A N 1
ATOM 2710 C CA . GLU A 1 358 ? 12.847 21.467 -11.788 1.00 91.75 358 GLU A CA 1
ATOM 2711 C C . GLU A 1 358 ? 11.445 21.532 -11.157 1.00 91.75 358 GLU A C 1
ATOM 2713 O O . GLU A 1 358 ? 11.160 22.400 -10.331 1.00 91.75 358 GLU A O 1
ATOM 2718 N N . GLN A 1 359 ? 10.570 20.584 -11.503 1.00 91.75 359 GLN A N 1
ATOM 2719 C CA . GLN A 1 359 ? 9.216 20.518 -10.954 1.00 91.75 359 GLN A CA 1
ATOM 2720 C C . GLN A 1 359 ? 9.247 20.264 -9.449 1.00 91.75 359 GLN A C 1
ATOM 2722 O O . GLN A 1 359 ? 8.585 20.987 -8.704 1.00 91.75 359 GLN A O 1
ATOM 2727 N N . LEU A 1 360 ? 10.064 19.304 -9.003 1.00 90.50 360 LEU A N 1
ATOM 2728 C CA . LEU A 1 360 ? 10.278 19.031 -7.587 1.00 90.50 360 LEU A CA 1
ATOM 2729 C C . LEU A 1 360 ? 10.807 20.241 -6.834 1.00 90.50 360 LEU A C 1
ATOM 2731 O O . LEU A 1 360 ? 10.397 20.405 -5.702 1.00 90.50 360 LEU A O 1
ATOM 2735 N N . HIS A 1 361 ? 11.655 21.093 -7.418 1.00 88.56 361 HIS A N 1
ATOM 2736 C CA . HIS A 1 361 ? 12.124 22.355 -6.817 1.00 88.56 361 HIS A CA 1
ATOM 2737 C C . HIS A 1 361 ? 11.045 23.443 -6.790 1.00 88.56 361 HIS A C 1
ATOM 2739 O O . HIS A 1 361 ? 11.006 24.255 -5.870 1.00 88.56 361 HIS A O 1
ATOM 2745 N N . SER A 1 362 ? 10.135 23.441 -7.760 1.00 90.69 362 SER A N 1
ATOM 2746 C CA . SER A 1 362 ? 9.063 24.437 -7.855 1.00 90.69 362 SER A CA 1
ATOM 2747 C C . SER A 1 362 ? 7.857 24.177 -6.943 1.00 90.69 362 SER A C 1
ATOM 2749 O O . SER A 1 362 ? 7.042 25.080 -6.751 1.00 90.69 362 SER A O 1
ATOM 2751 N N . MET A 1 363 ? 7.720 22.965 -6.387 1.00 90.31 363 MET A N 1
ATOM 2752 C CA . MET A 1 363 ? 6.610 22.621 -5.489 1.00 90.31 363 MET A CA 1
ATOM 2753 C C . MET A 1 363 ? 6.567 23.550 -4.272 1.00 90.31 363 MET A C 1
ATOM 2755 O O . MET A 1 363 ? 7.609 23.967 -3.760 1.00 90.31 363 MET A O 1
ATOM 2759 N N . SER A 1 364 ? 5.362 23.843 -3.780 1.00 88.56 364 SER A N 1
ATOM 2760 C CA . SER A 1 364 ? 5.205 24.411 -2.440 1.00 88.56 364 SER A CA 1
ATOM 2761 C C . SER A 1 364 ? 5.596 23.367 -1.387 1.00 88.56 364 SER A C 1
ATOM 2763 O O . SER A 1 364 ? 5.566 22.171 -1.678 1.00 88.56 364 SER A O 1
ATOM 2765 N N . ASP A 1 365 ? 5.935 23.783 -0.165 1.00 82.50 365 ASP A N 1
ATOM 2766 C CA . ASP A 1 365 ? 6.229 22.830 0.919 1.00 82.50 365 ASP A CA 1
ATOM 2767 C C . ASP A 1 365 ? 5.039 21.889 1.152 1.00 82.50 365 ASP A C 1
ATOM 2769 O O . ASP A 1 365 ? 5.209 20.679 1.209 1.00 82.50 365 ASP A O 1
ATOM 2773 N N . ALA A 1 366 ? 3.813 22.422 1.141 1.00 84.50 366 ALA A N 1
ATOM 2774 C CA . ALA A 1 366 ? 2.598 21.624 1.297 1.00 84.50 366 ALA A CA 1
ATOM 2775 C C . ALA A 1 366 ? 2.391 20.589 0.183 1.00 84.50 366 ALA A C 1
ATOM 2777 O O . ALA A 1 366 ? 1.865 19.509 0.442 1.00 84.50 366 ALA A O 1
ATOM 2778 N N . ASP A 1 367 ? 2.780 20.896 -1.055 1.00 87.94 367 ASP A N 1
ATOM 2779 C CA . ASP A 1 367 ? 2.690 19.928 -2.150 1.00 87.94 367 ASP A CA 1
ATOM 2780 C C . ASP A 1 367 ? 3.829 18.907 -2.106 1.00 87.94 367 ASP A C 1
ATOM 2782 O O . ASP A 1 367 ? 3.607 17.745 -2.439 1.00 87.94 367 ASP A O 1
ATOM 2786 N N . PHE A 1 368 ? 5.016 19.309 -1.641 1.00 86.69 368 PHE A N 1
ATOM 2787 C CA . PHE A 1 368 ? 6.138 18.397 -1.433 1.00 86.69 368 PHE A CA 1
ATOM 2788 C C . PHE A 1 368 ? 5.842 17.378 -0.318 1.00 86.69 368 PHE A C 1
ATOM 2790 O O . PHE A 1 368 ? 6.078 16.186 -0.499 1.00 86.69 368 PHE A O 1
ATOM 2797 N N . GLU A 1 369 ? 5.227 17.809 0.788 1.00 84.75 369 GLU A N 1
ATOM 2798 C CA . GLU A 1 369 ? 4.824 16.920 1.890 1.00 84.75 369 GLU A CA 1
ATOM 2799 C C . GLU A 1 369 ? 3.783 15.868 1.460 1.00 84.75 369 GLU A C 1
ATOM 2801 O O . GLU A 1 369 ? 3.827 14.709 1.890 1.00 84.75 369 GLU A O 1
ATOM 2806 N N . LYS A 1 370 ? 2.860 16.213 0.549 1.00 86.06 370 LYS A N 1
ATOM 2807 C CA . LYS A 1 370 ? 1.890 15.235 0.011 1.00 86.06 370 LYS A CA 1
ATOM 2808 C C . LYS A 1 370 ? 2.592 14.075 -0.688 1.00 86.06 370 LYS A C 1
ATOM 2810 O O . LYS A 1 370 ? 2.193 12.921 -0.516 1.00 86.06 370 LYS A O 1
ATOM 2815 N N . VAL A 1 371 ? 3.662 14.377 -1.421 1.00 88.94 371 VAL A N 1
ATOM 2816 C CA . VAL A 1 371 ? 4.403 13.394 -2.215 1.00 88.94 371 VAL A CA 1
ATOM 2817 C C . VAL A 1 371 ? 5.537 12.702 -1.452 1.00 88.94 371 VAL A C 1
ATOM 2819 O O . VAL A 1 371 ? 6.241 11.875 -2.030 1.00 88.94 371 VAL A O 1
ATOM 2822 N N . ASP A 1 372 ? 5.681 12.964 -0.149 1.00 88.19 372 ASP A N 1
ATOM 2823 C CA . ASP A 1 372 ? 6.579 12.206 0.730 1.00 88.19 372 ASP A CA 1
ATOM 2824 C C . ASP A 1 372 ? 6.262 10.696 0.676 1.00 88.19 372 ASP A C 1
ATOM 2826 O O . ASP A 1 372 ? 5.100 10.286 0.664 1.00 88.19 372 ASP A O 1
ATOM 2830 N N . GLY A 1 373 ? 7.273 9.840 0.567 1.00 90.19 373 GLY A N 1
ATOM 2831 C CA . GLY A 1 373 ? 7.102 8.391 0.427 1.00 90.19 373 GLY A CA 1
ATOM 2832 C C . GLY A 1 373 ? 6.379 7.910 -0.843 1.00 90.19 373 GLY A C 1
ATOM 2833 O O . GLY A 1 373 ? 6.116 6.711 -0.956 1.00 90.19 373 GLY A O 1
ATOM 2834 N N . VAL A 1 374 ? 6.034 8.790 -1.795 1.00 93.88 374 VAL A N 1
ATOM 2835 C CA . VAL A 1 374 ? 5.448 8.398 -3.091 1.00 93.88 374 VAL A CA 1
ATOM 2836 C C . VAL A 1 374 ? 6.532 7.814 -3.991 1.00 93.88 374 VAL A C 1
ATOM 2838 O O . VAL A 1 374 ? 7.630 8.364 -4.097 1.00 93.88 374 VAL A O 1
ATOM 2841 N N . LEU A 1 375 ? 6.208 6.723 -4.690 1.00 94.56 375 LEU A N 1
ATOM 2842 C CA . LEU A 1 375 ? 7.055 6.165 -5.735 1.00 94.56 375 LEU A CA 1
ATOM 2843 C C . LEU A 1 375 ? 7.139 7.152 -6.899 1.00 94.56 375 LEU A C 1
ATOM 2845 O O . LEU A 1 375 ? 6.156 7.414 -7.592 1.00 94.56 375 LEU A O 1
ATOM 2849 N N . MET A 1 376 ? 8.327 7.693 -7.126 1.00 94.44 376 MET A N 1
ATOM 2850 C CA . MET A 1 376 ? 8.595 8.699 -8.139 1.00 94.44 376 MET A CA 1
ATOM 2851 C C . MET A 1 376 ? 9.478 8.171 -9.246 1.00 94.44 376 MET A C 1
ATOM 2853 O O . MET A 1 376 ? 10.351 7.327 -9.044 1.00 94.44 376 MET A O 1
ATOM 2857 N N . ARG A 1 377 ? 9.287 8.753 -10.425 1.00 94.44 377 ARG A N 1
ATOM 2858 C CA . ARG A 1 377 ? 10.116 8.517 -11.590 1.00 94.44 377 ARG A CA 1
ATOM 2859 C C . ARG A 1 377 ? 10.632 9.839 -12.140 1.00 94.44 377 ARG A C 1
ATOM 2861 O O . ARG A 1 377 ? 9.843 10.681 -12.559 1.00 94.44 377 ARG A O 1
ATOM 2868 N N . ILE A 1 378 ? 11.953 9.978 -12.193 1.00 94.00 378 ILE A N 1
ATOM 2869 C CA . ILE A 1 378 ? 12.636 11.136 -12.778 1.00 94.00 378 ILE A CA 1
ATOM 2870 C C . ILE A 1 378 ? 13.358 10.687 -14.046 1.00 94.00 378 ILE A C 1
ATOM 2872 O O . ILE A 1 378 ? 14.007 9.641 -14.069 1.00 94.00 378 ILE A O 1
ATOM 2876 N N . ILE A 1 379 ? 13.204 11.444 -15.128 1.00 90.75 379 ILE A N 1
ATOM 2877 C CA . ILE A 1 379 ? 13.629 11.044 -16.475 1.00 90.75 379 ILE A CA 1
ATOM 2878 C C . ILE A 1 379 ? 14.920 11.772 -16.847 1.00 90.75 379 ILE A C 1
ATOM 2880 O O . ILE A 1 379 ? 15.027 12.972 -16.615 1.00 90.75 379 ILE A O 1
ATOM 2884 N N . ASN A 1 380 ? 15.862 11.074 -17.491 1.00 91.56 380 ASN A N 1
ATOM 2885 C CA . ASN A 1 380 ? 17.106 11.659 -18.013 1.00 91.56 380 ASN A CA 1
ATOM 2886 C C . ASN A 1 380 ? 17.849 12.528 -16.982 1.00 91.56 380 ASN A C 1
ATOM 2888 O O . ASN A 1 380 ? 18.214 13.672 -17.242 1.00 91.56 380 ASN A O 1
ATOM 2892 N N . VAL A 1 381 ? 18.071 11.983 -15.797 1.00 94.94 381 VAL A N 1
ATOM 2893 C CA . VAL A 1 381 ? 18.857 12.617 -14.742 1.00 94.94 381 VAL A CA 1
ATOM 2894 C C . VAL A 1 381 ? 20.340 12.478 -15.068 1.00 94.94 381 VAL A C 1
ATOM 2896 O O . VAL A 1 381 ? 20.751 11.475 -15.643 1.00 94.94 381 VAL A O 1
ATOM 2899 N N . THR A 1 382 ? 21.164 13.455 -14.693 1.00 95.31 382 THR A N 1
ATOM 2900 C CA . THR A 1 382 ? 22.632 13.358 -14.723 1.00 95.31 382 THR A CA 1
ATOM 2901 C C . THR A 1 382 ? 23.212 13.583 -13.336 1.00 95.31 382 THR A C 1
ATOM 2903 O O . THR A 1 382 ? 22.727 14.426 -12.578 1.00 95.31 382 THR A O 1
ATOM 2906 N N . LYS A 1 383 ? 24.294 12.875 -13.005 1.00 95.31 383 LYS A N 1
ATOM 2907 C CA . LYS A 1 383 ? 25.081 13.193 -11.816 1.00 95.31 383 LYS A CA 1
ATOM 2908 C C . LYS A 1 383 ? 25.851 14.492 -12.020 1.00 95.31 383 LYS A C 1
ATOM 2910 O O . LYS A 1 383 ? 26.549 14.681 -13.014 1.00 95.31 383 LYS A O 1
ATOM 2915 N N . HIS A 1 384 ? 25.742 15.375 -11.039 1.00 95.00 384 HIS A N 1
ATOM 2916 C CA . HIS A 1 384 ? 26.477 16.624 -10.968 1.00 95.00 384 HIS A CA 1
ATOM 2917 C C . HIS A 1 384 ? 27.745 16.503 -10.113 1.00 95.00 384 HIS A C 1
ATOM 2919 O O . HIS A 1 384 ? 28.812 16.929 -10.551 1.00 95.00 384 HIS A O 1
ATOM 2925 N N . SER A 1 385 ? 27.644 15.936 -8.906 1.00 94.94 385 SER A N 1
ATOM 2926 C CA . SER A 1 385 ? 28.775 15.780 -7.978 1.00 94.94 385 SER A CA 1
ATOM 2927 C C . SER A 1 385 ? 28.529 14.671 -6.940 1.00 94.94 385 SER A C 1
ATOM 2929 O O . SER A 1 385 ? 27.502 13.991 -6.972 1.00 94.94 385 SER A O 1
ATOM 2931 N N . GLY A 1 386 ? 29.487 14.462 -6.031 1.00 93.25 386 GLY A N 1
ATOM 2932 C CA . GLY A 1 386 ? 29.449 13.417 -5.002 1.00 93.25 386 GLY A CA 1
ATOM 2933 C C . GLY A 1 386 ? 30.108 12.103 -5.431 1.00 93.25 386 GLY A C 1
ATOM 2934 O O . GLY A 1 386 ? 30.439 11.892 -6.601 1.00 93.25 386 GLY A O 1
ATOM 2935 N N . THR A 1 387 ? 30.319 11.216 -4.463 1.00 93.69 387 THR A N 1
ATOM 2936 C CA . THR A 1 387 ? 31.024 9.941 -4.658 1.00 93.69 387 THR A CA 1
ATOM 2937 C C . THR A 1 387 ? 30.033 8.791 -4.589 1.00 93.69 387 THR A C 1
ATOM 2939 O O . THR A 1 387 ? 29.229 8.725 -3.662 1.00 93.69 387 THR A O 1
ATOM 2942 N N . TRP A 1 388 ? 30.095 7.880 -5.561 1.00 94.56 388 TRP A N 1
ATOM 2943 C CA . TRP A 1 388 ? 29.282 6.667 -5.542 1.00 94.56 388 TRP A CA 1
ATOM 2944 C C . TRP A 1 388 ? 29.751 5.714 -4.425 1.00 94.56 388 TRP A C 1
ATOM 2946 O O . TRP A 1 388 ? 30.966 5.556 -4.250 1.00 94.56 388 TRP A O 1
ATOM 2956 N N . PRO A 1 389 ? 28.843 5.084 -3.657 1.00 93.75 389 PRO A N 1
ATOM 2957 C CA . PRO A 1 389 ? 29.228 4.211 -2.552 1.00 93.75 389 PRO A CA 1
ATOM 2958 C C . PRO A 1 389 ? 29.934 2.944 -3.052 1.00 93.75 389 PRO A C 1
ATOM 2960 O O . PRO A 1 389 ? 29.398 2.170 -3.842 1.00 93.75 389 PRO A O 1
ATOM 2963 N N . SER A 1 390 ? 31.146 2.701 -2.548 1.00 91.62 390 SER A N 1
ATOM 2964 C CA . SER A 1 390 ? 31.982 1.558 -2.947 1.00 91.62 390 SER A CA 1
ATOM 2965 C C . SER A 1 390 ? 31.624 0.241 -2.257 1.00 91.62 390 SER A C 1
ATOM 2967 O O . SER A 1 390 ? 32.161 -0.802 -2.618 1.00 91.62 390 SER A O 1
ATOM 2969 N N . ASN A 1 391 ? 30.763 0.272 -1.241 1.00 91.44 391 ASN A N 1
ATOM 2970 C CA . ASN A 1 391 ? 30.313 -0.906 -0.512 1.00 91.44 391 ASN A CA 1
ATOM 2971 C C . ASN A 1 391 ? 28.904 -0.688 0.032 1.00 91.44 391 ASN A C 1
ATOM 2973 O O . ASN A 1 391 ? 28.455 0.448 0.185 1.00 91.44 391 ASN A O 1
ATOM 2977 N N . ASN A 1 392 ? 28.245 -1.793 0.363 1.00 88.62 392 ASN A N 1
ATOM 2978 C CA . ASN A 1 392 ? 26.844 -1.777 0.737 1.00 88.62 392 ASN A CA 1
ATOM 2979 C C . ASN A 1 392 ? 26.568 -1.265 2.155 1.00 88.62 392 ASN A C 1
ATOM 2981 O O . ASN A 1 392 ? 25.435 -0.959 2.479 1.00 88.62 392 ASN A O 1
ATOM 2985 N N . ASN A 1 393 ? 27.585 -1.126 3.004 1.00 86.31 393 ASN A N 1
ATOM 2986 C CA . ASN A 1 393 ? 27.410 -0.690 4.393 1.00 86.31 393 ASN A CA 1
ATOM 2987 C C . ASN A 1 393 ? 27.626 0.823 4.559 1.00 86.31 393 ASN A C 1
ATOM 2989 O O . ASN A 1 393 ? 27.687 1.316 5.682 1.00 86.31 393 ASN A O 1
ATOM 2993 N N . SER A 1 394 ? 27.812 1.554 3.456 1.00 84.88 394 SER A N 1
ATOM 2994 C CA . SER A 1 394 ? 28.143 2.977 3.470 1.00 84.88 394 SER A CA 1
ATOM 2995 C C . SER A 1 394 ? 26.999 3.810 2.916 1.00 84.88 394 SER A C 1
ATOM 2997 O O . SER A 1 394 ? 26.550 3.594 1.794 1.00 84.88 394 SER A O 1
ATOM 2999 N N . PHE A 1 395 ? 26.602 4.818 3.683 1.00 86.56 395 PHE A N 1
ATOM 3000 C CA . PHE A 1 395 ? 25.746 5.896 3.206 1.00 86.56 395 PHE A CA 1
ATOM 3001 C C . PHE A 1 395 ? 26.511 6.786 2.226 1.00 86.56 395 PHE A C 1
ATOM 3003 O O . PHE A 1 395 ? 27.711 7.023 2.401 1.00 86.56 395 PHE A O 1
ATOM 3010 N N . ALA A 1 396 ? 25.822 7.326 1.223 1.00 89.12 396 ALA A N 1
ATOM 3011 C CA . ALA A 1 396 ? 26.413 8.281 0.293 1.00 89.12 396 ALA A CA 1
ATOM 3012 C C . ALA A 1 396 ? 25.442 9.399 -0.086 1.00 89.12 396 ALA A C 1
ATOM 3014 O O . ALA A 1 396 ? 24.232 9.212 -0.148 1.00 89.12 396 ALA A O 1
ATOM 3015 N N . ASN A 1 397 ? 26.011 10.565 -0.384 1.00 89.19 397 ASN A N 1
ATOM 3016 C CA . ASN A 1 397 ? 25.300 11.708 -0.936 1.00 89.19 397 ASN A CA 1
ATOM 3017 C C . ASN A 1 397 ? 25.870 12.016 -2.319 1.00 89.19 397 ASN A C 1
ATOM 3019 O O . ASN A 1 397 ? 27.060 12.326 -2.449 1.00 89.19 397 ASN A O 1
ATOM 3023 N N . ILE A 1 398 ? 25.018 11.967 -3.340 1.00 92.31 398 ILE A N 1
ATOM 3024 C CA . ILE A 1 398 ? 25.335 12.489 -4.669 1.00 92.31 398 ILE A CA 1
ATOM 3025 C C . ILE A 1 398 ? 24.398 13.648 -4.998 1.00 92.31 398 ILE A C 1
ATOM 3027 O O . ILE A 1 398 ? 23.270 13.717 -4.516 1.00 92.31 398 ILE A O 1
ATOM 3031 N N . GLN A 1 399 ? 24.882 14.571 -5.819 1.00 93.12 399 GLN A N 1
ATOM 3032 C CA . GLN A 1 399 ? 24.060 15.640 -6.372 1.00 93.12 399 GLN A CA 1
ATOM 3033 C C . GLN A 1 399 ? 23.720 15.280 -7.804 1.00 93.12 399 GLN A C 1
ATOM 3035 O O . GLN A 1 399 ? 24.609 14.921 -8.580 1.00 93.12 399 GLN A O 1
ATOM 3040 N N . ILE A 1 400 ? 22.448 15.393 -8.150 1.00 94.31 400 ILE A N 1
ATOM 3041 C CA . ILE A 1 400 ? 21.917 15.098 -9.477 1.00 94.31 400 ILE A CA 1
ATOM 3042 C C . ILE A 1 400 ? 21.129 16.291 -10.007 1.00 94.31 400 ILE A C 1
ATOM 3044 O O . ILE A 1 400 ? 20.721 17.161 -9.246 1.00 94.31 400 ILE A O 1
ATOM 3048 N N . LYS A 1 401 ? 20.919 16.332 -11.317 1.00 94.62 401 LYS A N 1
ATOM 3049 C CA . LYS A 1 401 ? 20.173 17.388 -12.003 1.00 94.62 401 LYS A CA 1
ATOM 3050 C C . LYS A 1 401 ? 19.457 16.823 -13.218 1.00 94.62 401 LYS A C 1
ATOM 3052 O O . LYS A 1 401 ? 19.893 15.806 -13.769 1.00 94.62 401 LYS A O 1
ATOM 3057 N N . ASP A 1 402 ? 18.393 17.495 -13.648 1.00 94.19 402 ASP A N 1
ATOM 3058 C CA . ASP A 1 402 ? 17.808 17.228 -14.962 1.00 94.19 402 ASP A CA 1
ATOM 3059 C C . ASP A 1 402 ? 18.924 17.352 -16.015 1.00 94.19 402 ASP A C 1
ATOM 3061 O O . ASP A 1 402 ? 19.851 18.156 -15.849 1.00 94.19 402 ASP A O 1
ATOM 3065 N N . ASN A 1 403 ? 18.902 16.542 -17.077 1.00 88.06 403 ASN A N 1
ATOM 3066 C CA . ASN A 1 403 ? 19.889 16.684 -18.146 1.00 88.06 403 ASN A CA 1
ATOM 3067 C C . ASN A 1 403 ? 19.828 18.117 -18.700 1.00 88.06 403 ASN A C 1
ATOM 3069 O O . ASN A 1 403 ? 18.781 18.552 -19.166 1.00 88.06 403 ASN A O 1
ATOM 3073 N N . GLU A 1 404 ? 20.946 18.841 -18.611 1.00 83.94 404 GLU A N 1
ATOM 3074 C CA . GLU A 1 404 ? 21.061 20.278 -18.936 1.00 83.94 404 GLU A CA 1
ATOM 3075 C C . GLU A 1 404 ? 20.312 21.249 -17.995 1.00 83.94 404 GLU A C 1
ATOM 3077 O O . GLU A 1 404 ? 20.351 22.460 -18.206 1.00 83.94 404 GLU A O 1
ATOM 3082 N N . GLY A 1 405 ? 19.698 20.753 -16.919 1.00 88.31 405 GLY A N 1
ATOM 3083 C CA . GLY A 1 405 ? 19.055 21.563 -15.887 1.00 88.31 405 GLY A CA 1
ATOM 3084 C C . GLY A 1 405 ? 20.041 22.307 -14.978 1.00 88.31 405 GLY A C 1
ATOM 3085 O O . GLY A 1 405 ? 21.237 21.998 -14.914 1.00 88.31 405 GLY A O 1
ATOM 3086 N N . THR A 1 406 ? 19.523 23.299 -14.250 1.00 88.44 406 THR A N 1
ATOM 3087 C CA . THR A 1 406 ? 20.305 24.162 -13.344 1.00 88.44 406 THR A CA 1
ATOM 3088 C C . THR A 1 406 ? 20.154 23.809 -11.869 1.00 88.44 406 THR A C 1
ATOM 3090 O O . THR A 1 406 ? 21.044 24.128 -11.082 1.00 88.44 406 THR A O 1
ATOM 3093 N N . ASN A 1 407 ? 19.048 23.166 -11.490 1.00 90.75 407 ASN A N 1
ATOM 3094 C CA . ASN A 1 407 ? 18.760 22.811 -10.107 1.00 90.75 407 ASN A CA 1
ATOM 3095 C C . ASN A 1 407 ? 19.403 21.473 -9.735 1.00 90.75 407 ASN A C 1
ATOM 3097 O O . ASN A 1 407 ? 19.236 20.468 -10.427 1.00 90.75 407 ASN A O 1
ATOM 3101 N N . ASN A 1 408 ? 20.138 21.479 -8.623 1.00 90.25 408 ASN A N 1
ATOM 3102 C CA . ASN A 1 408 ? 20.694 20.272 -8.028 1.00 90.25 408 ASN A CA 1
ATOM 3103 C C . ASN A 1 408 ? 19.693 19.703 -7.022 1.00 90.25 408 ASN A C 1
ATOM 3105 O O . ASN A 1 408 ? 19.136 20.443 -6.215 1.00 90.25 408 ASN A O 1
ATOM 3109 N N . LEU A 1 409 ? 19.494 18.393 -7.049 1.00 90.75 409 LEU A N 1
ATOM 3110 C CA . LEU A 1 409 ? 18.738 17.653 -6.050 1.00 90.75 409 LEU A CA 1
ATOM 3111 C C . LEU A 1 409 ? 19.673 16.674 -5.347 1.00 90.75 409 LEU A C 1
ATOM 3113 O O . LEU A 1 409 ? 20.487 16.001 -5.993 1.00 90.75 409 LEU A O 1
ATOM 3117 N N . ARG A 1 410 ? 19.543 16.580 -4.024 1.00 89.38 410 ARG A N 1
ATOM 3118 C CA . ARG A 1 410 ? 20.272 15.585 -3.246 1.00 89.38 410 ARG A CA 1
ATOM 3119 C C . ARG A 1 410 ? 19.656 14.210 -3.496 1.00 89.38 410 ARG A C 1
ATOM 3121 O O . ARG A 1 410 ? 18.464 14.008 -3.289 1.00 89.38 410 ARG A O 1
ATOM 3128 N N . CYS A 1 411 ? 20.483 13.258 -3.905 1.00 91.38 411 CYS A N 1
ATOM 3129 C CA . CYS A 1 411 ? 20.136 11.844 -3.927 1.00 91.38 411 CYS A CA 1
ATOM 3130 C C . CYS A 1 411 ? 20.918 11.150 -2.808 1.00 91.38 411 CYS A C 1
ATOM 3132 O O . CYS A 1 411 ? 22.153 11.059 -2.853 1.00 91.38 411 CYS A O 1
ATOM 3134 N N . TYR A 1 412 ? 20.187 10.740 -1.773 1.00 89.56 412 TYR A N 1
ATOM 3135 C CA . TYR A 1 412 ? 20.729 10.064 -0.605 1.00 89.56 412 TYR A CA 1
ATOM 3136 C C . TYR A 1 412 ? 20.648 8.556 -0.816 1.00 89.56 412 TYR A C 1
ATOM 3138 O O . TYR A 1 412 ? 19.563 7.990 -0.935 1.00 89.56 412 TYR A O 1
ATOM 3146 N N . ILE A 1 413 ? 21.809 7.908 -0.881 1.00 90.00 413 ILE A N 1
ATOM 3147 C CA . ILE A 1 413 ? 21.917 6.462 -1.047 1.00 90.00 413 ILE A CA 1
ATOM 3148 C C . ILE A 1 413 ? 22.092 5.843 0.334 1.00 90.00 413 ILE A C 1
ATOM 3150 O O . ILE A 1 413 ? 23.101 6.066 1.015 1.00 90.00 413 ILE A O 1
ATOM 3154 N N . PHE A 1 414 ? 21.089 5.066 0.727 1.00 86.81 414 PHE A N 1
ATOM 3155 C CA . PHE A 1 414 ? 21.023 4.413 2.023 1.00 86.81 414 PHE A CA 1
ATOM 3156 C C . PHE A 1 414 ? 21.990 3.217 2.095 1.00 86.81 414 PHE A C 1
ATOM 3158 O O . PHE A 1 414 ? 22.146 2.475 1.118 1.00 86.81 414 PHE A O 1
ATOM 3165 N N . ALA A 1 415 ? 22.636 3.012 3.248 1.00 84.50 415 ALA A N 1
ATOM 3166 C CA . ALA A 1 415 ? 23.373 1.776 3.511 1.00 84.50 415 ALA A CA 1
ATOM 3167 C C . ALA A 1 415 ? 22.403 0.581 3.562 1.00 84.50 415 ALA A C 1
ATOM 3169 O O . ALA A 1 415 ? 21.214 0.746 3.790 1.00 84.50 415 ALA A O 1
ATOM 3170 N N . ASN A 1 416 ? 22.898 -0.636 3.374 1.00 84.00 416 ASN A N 1
ATOM 3171 C CA . ASN A 1 416 ? 22.126 -1.883 3.339 1.00 84.00 416 ASN A CA 1
ATOM 3172 C C . ASN A 1 416 ? 21.081 -1.975 2.208 1.00 84.00 416 ASN A C 1
ATOM 3174 O O . ASN A 1 416 ? 20.265 -2.897 2.203 1.00 84.00 416 ASN A O 1
ATOM 3178 N N . THR A 1 417 ? 21.140 -1.077 1.221 1.00 87.50 417 THR A N 1
ATOM 3179 C CA . THR A 1 417 ? 20.436 -1.239 -0.064 1.00 87.50 417 THR A CA 1
ATOM 3180 C C . THR A 1 417 ? 21.116 -2.337 -0.891 1.00 87.50 417 THR A C 1
ATOM 3182 O O . THR A 1 417 ? 21.799 -3.184 -0.338 1.00 87.50 417 THR A O 1
ATOM 3185 N N . ASP A 1 418 ? 20.917 -2.437 -2.199 1.00 89.50 418 ASP A N 1
ATOM 3186 C CA . ASP A 1 418 ? 21.830 -3.204 -3.068 1.00 89.50 418 ASP A CA 1
ATOM 3187 C C . ASP A 1 418 ? 22.607 -2.285 -4.022 1.00 89.50 418 ASP A C 1
ATOM 3189 O O . ASP A 1 418 ? 23.219 -2.742 -4.981 1.00 89.50 418 ASP A O 1
ATOM 3193 N N . ILE A 1 419 ? 22.633 -0.981 -3.739 1.00 92.94 419 ILE A N 1
ATOM 3194 C CA . ILE A 1 419 ? 23.280 0.034 -4.577 1.00 92.94 419 ILE A CA 1
ATOM 3195 C C . ILE A 1 419 ? 24.790 0.082 -4.304 1.00 92.94 419 ILE A C 1
ATOM 3197 O O . ILE A 1 419 ? 25.604 0.110 -5.231 1.00 92.94 419 ILE A O 1
ATOM 3201 N N . GLY A 1 420 ? 25.180 0.092 -3.027 1.00 91.56 420 GLY A N 1
ATOM 3202 C CA . GLY A 1 420 ? 26.573 0.241 -2.620 1.00 91.56 420 GLY A CA 1
ATOM 3203 C C . GLY A 1 420 ? 27.431 -0.960 -3.013 1.00 91.56 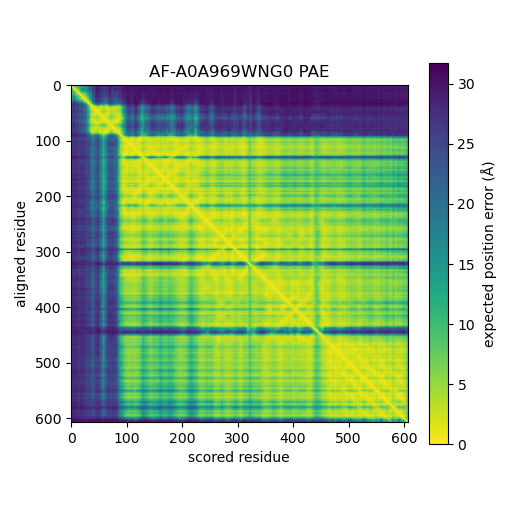420 GLY A C 1
ATOM 3204 O O . GLY A 1 420 ? 27.129 -2.103 -2.684 1.00 91.56 420 GLY A O 1
ATOM 3205 N N . GLY A 1 421 ? 28.552 -0.700 -3.684 1.00 92.06 421 GLY A N 1
ATOM 3206 C CA . GLY A 1 421 ? 29.454 -1.742 -4.188 1.00 92.06 421 GLY A CA 1
ATOM 3207 C C . GLY A 1 421 ? 29.128 -2.256 -5.589 1.00 92.06 421 GLY A C 1
ATOM 3208 O O . GLY A 1 421 ? 29.984 -2.903 -6.192 1.00 92.06 421 GLY A O 1
ATOM 3209 N N . ASN A 1 422 ? 27.966 -1.909 -6.148 1.00 94.25 422 ASN A N 1
ATOM 3210 C CA . ASN A 1 422 ? 27.731 -2.050 -7.581 1.00 94.25 422 ASN A CA 1
ATOM 3211 C C . ASN A 1 422 ? 28.378 -0.892 -8.367 1.00 94.25 422 ASN A C 1
ATOM 3213 O O . ASN A 1 422 ? 28.574 0.195 -7.809 1.00 94.25 422 ASN A O 1
ATOM 3217 N N . PRO A 1 423 ? 28.733 -1.095 -9.653 1.00 94.25 423 PRO A N 1
ATOM 3218 C CA . PRO A 1 423 ? 29.315 -0.047 -10.488 1.00 94.25 423 PRO A CA 1
ATOM 3219 C C . PRO A 1 423 ? 28.403 1.175 -10.597 1.00 94.25 423 PRO A C 1
ATOM 3221 O O . PRO A 1 423 ? 27.190 1.033 -10.712 1.00 94.25 423 PRO A O 1
ATOM 3224 N N . GLU A 1 424 ? 28.980 2.374 -10.626 1.00 94.75 424 GLU A N 1
ATOM 3225 C CA . GLU A 1 424 ? 28.204 3.591 -10.872 1.00 94.75 424 GLU A CA 1
ATOM 3226 C C . GLU A 1 424 ? 27.455 3.493 -12.221 1.00 94.75 424 GLU A C 1
ATOM 3228 O O . GLU A 1 424 ? 28.066 3.081 -13.216 1.00 94.75 424 GLU A O 1
ATOM 3233 N N . PRO A 1 425 ? 26.152 3.841 -12.280 1.00 93.50 425 PRO A N 1
ATOM 3234 C CA . PRO A 1 425 ? 25.381 3.781 -13.516 1.00 93.50 425 PRO A CA 1
ATOM 3235 C C . PRO A 1 425 ? 25.919 4.757 -14.567 1.00 93.50 425 PRO A C 1
ATOM 3237 O O . PRO A 1 425 ? 26.552 5.771 -14.263 1.00 93.50 425 PRO A O 1
ATOM 3240 N N . ILE A 1 426 ? 25.634 4.459 -15.834 1.00 93.12 426 ILE A N 1
ATOM 3241 C CA . ILE A 1 426 ? 25.940 5.365 -16.941 1.00 93.12 426 ILE A CA 1
ATOM 3242 C C . ILE A 1 426 ? 24.899 6.487 -16.943 1.00 93.12 426 ILE A C 1
ATOM 3244 O O . ILE A 1 426 ? 23.702 6.224 -16.985 1.00 93.12 426 ILE A O 1
ATOM 3248 N N . TRP A 1 427 ? 25.365 7.734 -16.928 1.00 93.56 427 TRP A N 1
ATOM 3249 C CA . TRP A 1 427 ? 24.521 8.927 -16.987 1.00 93.56 427 TRP A CA 1
ATOM 3250 C C . TRP A 1 427 ? 24.481 9.512 -18.415 1.00 93.56 427 TRP A C 1
ATOM 3252 O O . TRP A 1 427 ? 25.508 9.470 -19.101 1.00 93.56 427 TRP A O 1
ATOM 3262 N N . PRO A 1 428 ? 23.363 10.121 -18.863 1.00 94.56 428 PRO A N 1
ATOM 3263 C CA . PRO A 1 428 ? 22.093 10.270 -18.151 1.00 94.56 428 PRO A CA 1
ATOM 3264 C C . PRO A 1 428 ? 21.320 8.953 -17.996 1.00 94.56 428 PRO A C 1
ATOM 3266 O O . PRO A 1 428 ? 21.419 8.075 -18.847 1.00 94.56 428 PRO A O 1
ATOM 3269 N N . ALA A 1 429 ? 20.520 8.851 -16.934 1.00 94.00 429 ALA A N 1
ATOM 3270 C CA . ALA A 1 429 ? 19.668 7.697 -16.646 1.00 94.00 429 ALA A CA 1
ATOM 3271 C C . ALA A 1 429 ? 18.282 8.143 -16.162 1.00 94.00 429 ALA A C 1
ATOM 3273 O O . ALA A 1 429 ? 18.132 9.212 -15.572 1.00 94.00 429 ALA A O 1
ATOM 3274 N N . ASN A 1 430 ? 17.265 7.314 -16.379 1.00 94.00 430 ASN A N 1
ATOM 3275 C CA . ASN A 1 430 ? 16.023 7.418 -15.622 1.00 94.00 430 ASN A CA 1
ATOM 3276 C C . ASN A 1 430 ? 16.247 6.866 -14.218 1.00 94.00 430 ASN A C 1
ATOM 3278 O O . ASN A 1 430 ? 17.079 5.980 -14.014 1.00 94.00 430 ASN A O 1
ATOM 3282 N N . MET A 1 431 ? 15.474 7.373 -13.267 1.00 94.69 431 MET A N 1
ATOM 3283 C CA . MET A 1 431 ? 15.567 6.967 -11.879 1.00 94.69 431 MET A CA 1
ATOM 3284 C C . MET A 1 431 ? 14.186 6.687 -11.294 1.00 94.69 431 MET A C 1
ATOM 3286 O O . MET A 1 431 ? 13.284 7.515 -11.423 1.00 94.69 431 MET A O 1
ATOM 3290 N N . LEU A 1 432 ? 14.031 5.530 -10.652 1.00 94.38 432 LEU A N 1
ATOM 3291 C CA . LEU A 1 432 ? 12.912 5.228 -9.759 1.00 94.38 432 LEU A CA 1
ATOM 3292 C C . LEU A 1 432 ? 13.348 5.521 -8.315 1.00 94.38 432 LEU A C 1
ATOM 3294 O O . LEU A 1 432 ? 14.449 5.162 -7.916 1.00 94.38 432 LEU A O 1
ATOM 3298 N N . THR A 1 433 ? 12.541 6.223 -7.533 1.00 93.56 433 THR A N 1
ATOM 3299 C CA . THR A 1 433 ? 12.977 6.730 -6.224 1.00 93.56 433 THR A CA 1
ATOM 3300 C C . THR A 1 433 ? 11.788 7.004 -5.315 1.00 93.56 433 THR A C 1
ATOM 3302 O O . THR A 1 433 ? 10.646 6.983 -5.764 1.00 93.56 433 THR A O 1
ATOM 3305 N N . LEU A 1 434 ? 12.056 7.305 -4.050 1.00 91.00 434 LEU A N 1
ATOM 3306 C CA . LEU A 1 434 ? 11.097 7.909 -3.129 1.00 91.00 434 LEU A CA 1
ATOM 3307 C C . LEU A 1 434 ? 11.538 9.327 -2.764 1.00 91.00 434 LEU A C 1
ATOM 3309 O O . LEU A 1 434 ? 12.740 9.600 -2.739 1.00 91.00 434 LEU A O 1
ATOM 3313 N N . VAL A 1 435 ? 10.588 10.202 -2.433 1.00 86.12 435 VAL A N 1
ATOM 3314 C CA . VAL A 1 435 ? 10.876 11.315 -1.514 1.00 86.12 435 VAL A CA 1
ATOM 3315 C C . VAL A 1 435 ? 10.979 10.711 -0.122 1.00 86.12 435 VAL A C 1
ATOM 3317 O O . VAL A 1 435 ? 10.093 9.969 0.293 1.00 86.12 435 VAL A O 1
ATOM 3320 N N . TYR A 1 436 ? 12.101 10.951 0.548 1.00 79.00 436 TYR A N 1
ATOM 3321 C CA . TYR A 1 436 ? 12.384 10.375 1.857 1.00 79.00 436 TYR A CA 1
ATOM 3322 C C . TYR A 1 436 ? 13.280 11.331 2.636 1.00 79.00 436 TYR A C 1
ATOM 3324 O O . TYR A 1 436 ? 14.486 11.388 2.414 1.00 79.00 436 TYR A O 1
ATOM 3332 N N . ASN A 1 437 ? 12.689 12.103 3.548 1.00 66.38 437 ASN A N 1
ATOM 3333 C CA . ASN A 1 437 ? 13.370 13.190 4.262 1.00 66.38 437 ASN A CA 1
ATOM 3334 C C . ASN A 1 437 ? 14.225 12.724 5.466 1.00 66.38 437 ASN A C 1
ATOM 3336 O O . ASN A 1 437 ? 14.304 13.400 6.495 1.00 66.38 437 ASN A O 1
ATOM 3340 N N . TYR A 1 438 ? 14.863 11.556 5.375 1.00 65.31 438 TYR A N 1
ATOM 3341 C CA . TYR A 1 438 ? 15.668 10.984 6.456 1.00 65.31 438 TYR A CA 1
ATOM 3342 C C . TYR A 1 438 ? 17.173 11.099 6.169 1.00 65.31 438 TYR A C 1
ATOM 3344 O O . TYR A 1 438 ? 17.684 10.481 5.239 1.00 65.31 438 TYR A O 1
ATOM 3352 N N . ASP A 1 439 ? 17.897 11.814 7.036 1.00 60.16 439 ASP A N 1
ATOM 3353 C CA . ASP A 1 439 ? 19.366 11.880 7.047 1.00 60.16 439 ASP A CA 1
ATOM 3354 C C . ASP A 1 439 ? 19.910 11.535 8.446 1.00 60.16 439 ASP A C 1
ATOM 3356 O O . ASP A 1 439 ? 19.646 12.240 9.425 1.00 60.16 439 ASP A O 1
ATOM 3360 N N . GLU A 1 440 ? 20.698 10.458 8.552 1.00 54.84 440 GLU A N 1
ATOM 3361 C CA . GLU A 1 440 ? 21.317 10.024 9.820 1.00 54.84 440 GLU A CA 1
ATOM 3362 C C . GLU A 1 440 ? 22.402 10.974 10.326 1.00 54.84 440 GLU A C 1
ATOM 3364 O O . GLU A 1 440 ? 22.734 10.955 11.511 1.00 54.84 440 GLU A O 1
ATOM 3369 N N . ASN A 1 441 ? 22.954 11.823 9.458 1.00 53.22 441 ASN A N 1
ATOM 3370 C CA . ASN A 1 441 ? 24.066 12.700 9.819 1.00 53.22 441 ASN A CA 1
ATOM 3371 C C . ASN A 1 441 ? 23.609 14.024 10.435 1.00 53.22 441 ASN A C 1
ATOM 3373 O O . ASN A 1 441 ? 24.456 14.836 10.808 1.00 53.22 441 ASN A O 1
ATOM 3377 N N . ASN A 1 442 ? 22.292 14.246 10.555 1.00 52.75 442 ASN A N 1
ATOM 3378 C CA . ASN A 1 442 ? 21.707 15.484 11.077 1.00 52.75 442 ASN A CA 1
ATOM 3379 C C . ASN A 1 442 ? 22.265 16.733 10.350 1.00 52.75 442 ASN A C 1
ATOM 3381 O O . ASN A 1 442 ? 22.355 17.805 10.950 1.00 52.75 442 ASN A O 1
ATOM 3385 N N . ASN A 1 443 ? 22.660 16.578 9.074 1.00 52.31 443 ASN A N 1
ATOM 3386 C CA . ASN A 1 443 ? 23.188 17.651 8.231 1.00 52.31 443 ASN A CA 1
ATOM 3387 C C . ASN A 1 443 ? 22.066 18.483 7.595 1.00 52.31 443 ASN A C 1
ATOM 3389 O O . ASN A 1 443 ? 22.342 19.566 7.081 1.00 52.31 443 ASN A O 1
ATOM 3393 N N . ASP A 1 444 ? 20.813 18.025 7.659 1.00 51.53 444 ASP A N 1
ATOM 3394 C CA . ASP A 1 444 ? 19.660 18.843 7.285 1.00 51.53 444 ASP A CA 1
ATOM 3395 C C . ASP A 1 444 ? 19.310 19.858 8.373 1.00 51.53 444 ASP A C 1
ATOM 3397 O O . ASP A 1 444 ? 18.722 19.537 9.413 1.00 51.53 444 ASP A O 1
ATOM 3401 N N . ILE A 1 445 ? 19.664 21.114 8.091 1.00 44.66 445 ILE A N 1
ATOM 3402 C CA . ILE A 1 445 ? 19.262 22.302 8.857 1.00 44.66 445 ILE A CA 1
ATOM 3403 C C . ILE A 1 445 ? 18.267 23.171 8.057 1.00 44.66 445 ILE A C 1
ATOM 3405 O O . ILE A 1 445 ? 17.863 24.222 8.541 1.00 44.66 445 ILE A O 1
ATOM 3409 N N . GLY A 1 446 ? 17.847 22.778 6.853 1.00 51.66 446 GLY A N 1
ATOM 3410 C CA . GLY A 1 446 ? 17.004 23.622 6.004 1.00 51.66 446 GLY A CA 1
ATOM 3411 C C . GLY A 1 446 ? 15.843 22.850 5.407 1.00 51.66 446 GLY A C 1
ATOM 3412 O O . GLY A 1 446 ? 15.979 21.696 5.033 1.00 51.66 446 GLY A O 1
ATOM 3413 N N . ASP A 1 447 ? 14.682 23.478 5.410 1.00 55.62 447 ASP A N 1
ATOM 3414 C CA . ASP A 1 447 ? 13.358 22.952 5.096 1.00 55.62 447 ASP A CA 1
ATOM 3415 C C . ASP A 1 447 ? 12.804 23.563 3.795 1.00 55.62 447 ASP A C 1
ATOM 3417 O O . ASP A 1 447 ? 11.598 23.572 3.560 1.00 55.62 447 ASP A O 1
ATOM 3421 N N . GLY A 1 448 ? 13.695 24.130 2.972 1.00 58.59 448 GLY A N 1
ATOM 3422 C CA . GLY A 1 448 ? 13.363 24.806 1.723 1.00 58.59 448 GLY A CA 1
ATOM 3423 C C . GLY A 1 448 ? 13.639 23.953 0.485 1.00 58.59 448 GLY A C 1
ATOM 3424 O O . GLY A 1 448 ? 14.237 22.881 0.552 1.00 58.59 448 GLY A O 1
ATOM 3425 N N . ALA A 1 449 ? 13.259 24.467 -0.690 1.00 62.41 449 ALA A N 1
ATOM 3426 C CA . ALA A 1 449 ? 13.462 23.789 -1.977 1.00 62.41 449 ALA A CA 1
ATOM 3427 C C . ALA A 1 449 ? 14.910 23.298 -2.206 1.00 62.41 449 ALA A C 1
ATOM 3429 O O . ALA A 1 449 ? 15.121 22.271 -2.847 1.00 62.41 449 ALA A O 1
ATOM 3430 N N . THR A 1 450 ? 15.901 23.987 -1.633 1.00 66.50 450 THR A N 1
ATOM 3431 C CA . THR A 1 450 ? 17.331 23.653 -1.722 1.00 66.50 450 THR A CA 1
ATOM 3432 C C . THR A 1 450 ? 17.755 22.406 -0.948 1.00 66.50 450 THR A C 1
ATOM 3434 O O . THR A 1 450 ? 18.821 21.864 -1.235 1.00 66.50 450 THR A O 1
ATOM 3437 N N . ASP A 1 451 ? 16.938 21.946 -0.002 1.00 72.00 451 ASP A N 1
ATOM 3438 C CA . ASP A 1 451 ? 17.245 20.826 0.895 1.00 72.00 451 ASP A CA 1
ATOM 3439 C C . ASP A 1 451 ? 16.394 19.583 0.606 1.00 72.00 451 ASP A C 1
ATOM 3441 O O . ASP A 1 451 ? 16.510 18.562 1.283 1.00 72.00 451 ASP A O 1
ATOM 3445 N N . ARG A 1 452 ? 15.575 19.639 -0.452 1.00 82.12 452 ARG A N 1
ATOM 3446 C CA . ARG A 1 452 ? 14.811 18.491 -0.943 1.00 82.12 452 ARG A CA 1
ATOM 3447 C C . ARG A 1 452 ? 15.750 17.336 -1.264 1.00 82.12 452 ARG A C 1
ATOM 3449 O O . ARG A 1 452 ? 16.816 17.512 -1.866 1.00 82.12 452 ARG A O 1
ATOM 3456 N N . GLN A 1 453 ? 15.319 16.140 -0.894 1.00 86.44 453 GLN A N 1
ATOM 3457 C CA . GLN A 1 453 ? 16.075 14.926 -1.134 1.00 86.44 453 GLN A CA 1
ATOM 3458 C C . GLN A 1 453 ? 15.183 13.795 -1.617 1.00 86.44 453 GLN A C 1
ATOM 3460 O O . GLN A 1 453 ? 13.970 13.777 -1.404 1.00 86.44 453 GLN A O 1
ATOM 3465 N N . ILE A 1 454 ? 15.829 12.836 -2.260 1.00 90.81 454 ILE A N 1
ATOM 3466 C CA . ILE A 1 454 ? 15.212 11.597 -2.699 1.00 90.81 454 ILE A CA 1
ATOM 3467 C C . ILE A 1 454 ? 16.137 10.414 -2.425 1.00 90.81 454 ILE A C 1
ATOM 3469 O O . ILE A 1 454 ? 17.360 10.570 -2.349 1.00 90.81 454 ILE A O 1
ATOM 3473 N N . THR A 1 455 ? 15.546 9.229 -2.312 1.00 90.94 455 THR A N 1
ATOM 3474 C CA . THR A 1 455 ? 16.252 7.993 -1.975 1.00 90.94 455 THR A CA 1
ATOM 3475 C C . THR A 1 455 ? 15.861 6.865 -2.927 1.00 90.94 455 THR A C 1
ATOM 3477 O O . THR A 1 455 ? 14.743 6.344 -2.841 1.00 90.94 455 THR A O 1
ATOM 3480 N N . PRO A 1 456 ? 16.761 6.462 -3.842 1.00 93.19 456 PRO A N 1
ATOM 3481 C CA . PRO A 1 456 ? 16.633 5.200 -4.552 1.00 93.19 456 PRO A CA 1
ATOM 3482 C C . PRO A 1 456 ? 16.945 4.051 -3.591 1.00 93.19 456 PRO A C 1
ATOM 3484 O O . PRO A 1 456 ? 17.755 4.192 -2.672 1.00 93.19 456 PRO A O 1
ATOM 3487 N N . VAL A 1 457 ? 16.306 2.904 -3.806 1.00 91.44 457 VAL A N 1
ATOM 3488 C CA . VAL A 1 457 ? 16.380 1.766 -2.871 1.00 91.44 457 VAL A CA 1
ATOM 3489 C C . VAL A 1 457 ? 17.048 0.547 -3.499 1.00 91.44 457 VAL A C 1
ATOM 3491 O O . VAL A 1 457 ? 17.695 -0.231 -2.798 1.00 91.44 457 VAL A O 1
ATOM 3494 N N . TYR A 1 458 ? 16.933 0.410 -4.817 1.00 92.12 458 TYR A N 1
ATOM 3495 C CA . TYR A 1 458 ? 17.469 -0.696 -5.593 1.00 92.12 458 TYR A CA 1
ATOM 3496 C C . TYR A 1 458 ? 18.495 -0.209 -6.618 1.00 92.12 458 TYR A C 1
ATOM 3498 O O . TYR A 1 458 ? 18.351 0.867 -7.196 1.00 92.12 458 TYR A O 1
ATOM 3506 N N . TYR A 1 459 ? 19.522 -1.008 -6.898 1.00 91.56 459 TYR A N 1
ATOM 3507 C CA . TYR A 1 459 ? 20.522 -0.694 -7.918 1.00 91.56 459 TYR A CA 1
ATOM 3508 C C . TYR A 1 459 ? 19.906 -0.546 -9.307 1.00 91.56 459 TYR A C 1
ATOM 3510 O O . TYR A 1 459 ? 20.273 0.349 -10.067 1.00 91.56 459 TYR A O 1
ATOM 3518 N N . ASP A 1 460 ? 18.925 -1.384 -9.626 1.00 91.81 460 ASP A N 1
ATOM 3519 C CA . ASP A 1 460 ? 18.246 -1.318 -10.911 1.00 91.81 460 ASP A CA 1
ATOM 3520 C C . ASP A 1 460 ? 17.310 -0.111 -11.050 1.00 91.81 460 ASP A C 1
ATOM 3522 O O . ASP A 1 460 ? 16.868 0.196 -12.155 1.00 91.81 460 ASP A O 1
ATOM 3526 N N . ASN A 1 461 ? 17.083 0.654 -9.974 1.00 93.25 461 ASN A N 1
ATOM 3527 C CA . ASN A 1 461 ? 16.364 1.919 -10.048 1.00 93.25 461 ASN A CA 1
ATOM 3528 C C . ASN A 1 461 ? 17.025 2.948 -10.969 1.00 93.25 461 ASN A C 1
ATOM 3530 O O . ASN A 1 461 ? 16.341 3.896 -11.342 1.00 93.25 461 ASN A O 1
ATOM 3534 N N . PHE A 1 462 ? 18.289 2.771 -11.359 1.00 94.62 462 PHE A N 1
ATOM 3535 C CA . PHE A 1 462 ? 18.976 3.592 -12.354 1.00 94.62 462 PHE A CA 1
ATOM 3536 C C . PHE A 1 462 ? 19.022 2.857 -13.698 1.00 94.62 462 PHE A C 1
ATOM 3538 O O . PHE A 1 462 ? 19.720 1.855 -13.837 1.00 94.62 462 PHE A O 1
ATOM 3545 N N . TYR A 1 463 ? 18.292 3.349 -14.701 1.00 93.88 463 TYR A N 1
ATOM 3546 C CA . TYR A 1 463 ? 18.111 2.622 -15.963 1.00 93.88 463 TYR A CA 1
ATOM 3547 C C . TYR A 1 463 ? 17.896 3.549 -17.164 1.00 93.88 463 TYR A C 1
ATOM 3549 O O . TYR A 1 463 ? 17.284 4.609 -17.066 1.00 93.88 463 TYR A O 1
ATOM 3557 N N . ASP A 1 464 ? 18.355 3.130 -18.340 1.00 91.88 464 ASP A N 1
ATOM 3558 C CA . ASP A 1 464 ? 18.097 3.780 -19.635 1.00 91.88 464 ASP A CA 1
ATOM 3559 C C . ASP A 1 464 ? 17.015 3.049 -20.460 1.00 91.88 464 ASP A C 1
ATOM 3561 O O . ASP A 1 464 ? 16.437 3.606 -21.398 1.00 91.88 464 ASP A O 1
ATOM 3565 N N . LYS A 1 465 ? 16.713 1.804 -20.084 1.00 93.38 465 LYS A N 1
ATOM 3566 C CA . LYS A 1 465 ? 15.748 0.885 -20.710 1.00 93.38 465 LYS A CA 1
ATOM 3567 C C . LYS A 1 465 ? 15.135 -0.012 -19.644 1.00 93.38 465 LYS A C 1
ATOM 3569 O O . LYS A 1 465 ? 15.787 -0.330 -18.655 1.00 93.38 465 LYS A O 1
ATOM 3574 N N . ILE A 1 466 ? 13.903 -0.449 -19.880 1.00 95.75 466 ILE A N 1
ATOM 3575 C CA . ILE A 1 466 ? 13.242 -1.441 -19.034 1.00 95.75 466 ILE A CA 1
ATOM 3576 C C . ILE A 1 466 ? 13.492 -2.826 -19.616 1.00 95.75 466 ILE A C 1
ATOM 3578 O O . ILE A 1 466 ? 13.238 -3.084 -20.796 1.00 95.75 466 ILE A O 1
ATOM 3582 N N . VAL A 1 467 ? 13.997 -3.714 -18.769 1.00 96.62 467 VAL A N 1
ATOM 3583 C CA . VAL A 1 467 ? 14.413 -5.063 -19.150 1.00 96.62 467 VAL A CA 1
ATOM 3584 C C . VAL A 1 467 ? 13.460 -6.084 -18.551 1.00 96.62 467 VAL A C 1
ATOM 3586 O O . VAL A 1 467 ? 13.069 -5.980 -17.388 1.00 96.62 467 VAL A O 1
ATOM 3589 N N . TRP A 1 468 ? 13.114 -7.100 -19.335 1.00 97.81 468 TRP A N 1
ATOM 3590 C CA . TRP A 1 468 ? 12.449 -8.289 -18.814 1.00 97.81 468 TRP A CA 1
ATOM 3591 C C . TRP A 1 468 ? 13.441 -9.193 -18.074 1.00 97.81 468 TRP A C 1
ATOM 3593 O O . TRP A 1 468 ? 14.325 -9.786 -18.693 1.00 97.81 468 TRP A O 1
ATOM 3603 N N . CYS A 1 469 ? 13.268 -9.341 -16.763 1.00 95.12 469 CYS A N 1
ATOM 3604 C CA . CYS A 1 469 ? 14.070 -10.229 -15.920 1.00 95.12 469 CYS A CA 1
ATOM 3605 C C . CYS A 1 469 ? 13.360 -11.553 -15.589 1.00 95.12 469 CYS A C 1
ATOM 3607 O O . CYS A 1 469 ? 14.026 -12.525 -15.249 1.00 95.12 469 CYS A O 1
ATOM 3609 N N . GLY A 1 470 ? 12.029 -11.630 -15.720 1.00 94.00 470 GLY A N 1
ATOM 3610 C CA . GLY A 1 470 ? 11.272 -12.881 -15.568 1.00 94.00 470 GLY A CA 1
ATOM 3611 C C . GLY A 1 470 ? 11.281 -13.493 -14.160 1.00 94.00 470 GLY A C 1
ATOM 3612 O O . GLY A 1 470 ? 11.023 -14.689 -14.026 1.00 94.00 470 GLY A O 1
ATOM 3613 N N . SER A 1 471 ? 11.557 -12.695 -13.123 1.00 91.00 471 SER A N 1
ATOM 3614 C CA . SER A 1 471 ? 11.832 -13.145 -11.747 1.00 91.00 471 SER A CA 1
ATOM 3615 C C . SER A 1 471 ? 10.774 -14.058 -11.117 1.00 91.00 471 SER A C 1
ATOM 3617 O O . SER A 1 471 ? 11.098 -14.838 -10.228 1.00 91.00 471 SER A O 1
ATOM 3619 N N . THR A 1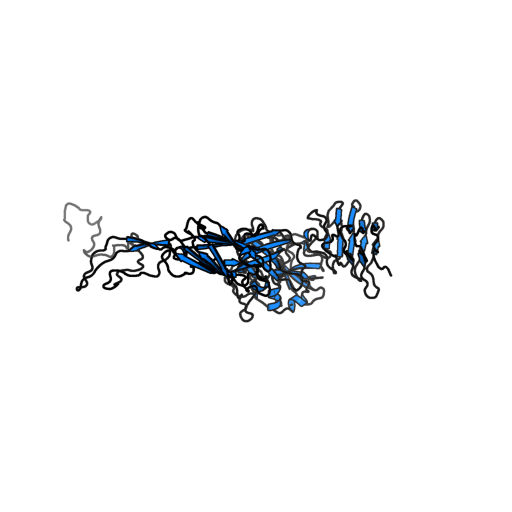 472 ? 9.510 -13.973 -11.541 1.00 89.50 472 THR A N 1
ATOM 3620 C CA . THR A 1 472 ? 8.414 -14.785 -10.972 1.00 89.50 472 THR A CA 1
ATOM 3621 C C . THR A 1 472 ? 8.190 -16.111 -11.701 1.00 89.50 472 THR A C 1
ATOM 3623 O O . THR A 1 472 ? 7.450 -16.966 -11.220 1.00 89.50 472 THR A O 1
ATOM 3626 N N . GLY A 1 473 ? 8.749 -16.271 -12.904 1.00 91.56 473 GLY A N 1
ATOM 3627 C CA . GLY A 1 473 ? 8.513 -17.427 -13.773 1.00 91.56 473 GLY A CA 1
ATOM 3628 C C . GLY A 1 473 ? 7.118 -17.504 -14.417 1.00 91.56 473 GLY A C 1
ATOM 3629 O O . GLY A 1 473 ? 6.889 -18.379 -15.252 1.00 91.56 473 GLY A O 1
ATOM 3630 N N . ASN A 1 474 ? 6.180 -16.601 -14.101 1.00 92.50 474 ASN A N 1
ATOM 3631 C CA . ASN A 1 474 ? 4.801 -16.683 -14.607 1.00 92.50 474 ASN A CA 1
ATOM 3632 C C . ASN A 1 474 ? 4.620 -16.208 -16.065 1.00 92.50 474 ASN A C 1
ATOM 3634 O O . ASN A 1 474 ? 3.563 -16.447 -16.649 1.00 92.50 474 ASN A O 1
ATOM 3638 N N . LYS A 1 475 ? 5.651 -15.588 -16.664 1.00 96.06 475 LYS A N 1
ATOM 3639 C CA . LYS A 1 475 ? 5.695 -15.067 -18.049 1.00 96.06 475 LYS A CA 1
ATOM 3640 C C . LYS A 1 475 ? 4.789 -13.867 -18.346 1.00 96.06 475 LYS A C 1
ATOM 3642 O O . LYS A 1 475 ? 4.652 -13.481 -19.505 1.00 96.06 475 LYS A O 1
ATOM 3647 N N . LEU A 1 476 ? 4.136 -13.290 -17.345 1.00 95.12 476 LEU A N 1
ATOM 3648 C CA . LEU A 1 476 ? 3.080 -12.301 -17.544 1.00 95.12 476 LEU A CA 1
ATOM 3649 C C . LEU A 1 476 ? 3.652 -10.887 -17.664 1.00 95.12 476 LEU A C 1
ATOM 3651 O O . LEU A 1 476 ? 4.299 -10.416 -16.729 1.00 95.12 476 LEU A O 1
ATOM 3655 N N . TRP A 1 477 ? 3.369 -10.195 -18.776 1.00 95.56 477 TRP A N 1
ATOM 3656 C CA . TRP A 1 477 ? 3.744 -8.786 -18.962 1.00 95.56 477 TRP A CA 1
ATOM 3657 C C . TRP A 1 477 ? 3.190 -7.918 -17.834 1.00 95.56 477 TRP A C 1
ATOM 3659 O O . TRP A 1 477 ? 3.873 -7.010 -17.371 1.00 95.56 477 TRP A O 1
ATOM 3669 N N . SER A 1 478 ? 1.963 -8.180 -17.375 1.00 91.75 478 SER A N 1
ATOM 3670 C CA . SER A 1 478 ? 1.332 -7.363 -16.338 1.00 91.75 478 SER A CA 1
ATOM 3671 C C . SER A 1 478 ? 1.914 -7.559 -14.933 1.00 91.75 478 SER A C 1
ATOM 3673 O O . SER A 1 478 ? 1.496 -6.846 -14.026 1.00 91.75 478 SER A O 1
ATOM 3675 N N . ASP A 1 479 ? 2.788 -8.546 -14.711 1.00 90.19 479 ASP A N 1
ATOM 3676 C CA . ASP A 1 479 ? 3.438 -8.723 -13.412 1.00 90.19 479 ASP A CA 1
ATOM 3677 C C . ASP A 1 479 ? 4.691 -7.853 -13.359 1.00 90.19 479 ASP A C 1
ATOM 3679 O O . ASP A 1 479 ? 5.701 -8.124 -14.014 1.00 90.19 479 ASP A O 1
ATOM 3683 N N . THR A 1 480 ? 4.604 -6.790 -12.568 1.00 89.44 480 THR A N 1
ATOM 3684 C CA . THR A 1 480 ? 5.652 -5.792 -12.380 1.00 89.44 480 THR A CA 1
ATOM 3685 C C . THR A 1 480 ? 6.982 -6.414 -11.977 1.00 89.44 480 THR A C 1
ATOM 3687 O O . THR A 1 480 ? 8.016 -5.982 -12.467 1.00 89.44 480 THR A O 1
ATOM 3690 N N . ARG A 1 481 ? 6.986 -7.493 -11.188 1.00 88.81 481 ARG A N 1
ATOM 3691 C CA . ARG A 1 481 ? 8.210 -8.139 -10.677 1.00 88.81 481 ARG A CA 1
ATOM 3692 C C . ARG A 1 481 ? 9.035 -8.851 -11.751 1.00 88.81 481 ARG A C 1
ATOM 3694 O O . ARG A 1 481 ? 10.184 -9.209 -11.497 1.00 88.81 481 ARG A O 1
ATOM 3701 N N . ASN A 1 482 ? 8.465 -9.074 -12.936 1.00 93.44 482 ASN A N 1
ATOM 3702 C CA . ASN A 1 482 ? 9.196 -9.605 -14.088 1.00 93.44 482 ASN A CA 1
ATOM 3703 C C . ASN A 1 482 ? 9.961 -8.537 -14.872 1.00 93.44 482 ASN A C 1
ATOM 3705 O O . ASN A 1 482 ? 10.660 -8.876 -15.829 1.00 93.44 482 ASN A O 1
ATOM 3709 N N . TRP A 1 483 ? 9.827 -7.273 -14.488 1.00 94.81 483 TRP A N 1
ATOM 3710 C CA . TRP A 1 483 ? 10.556 -6.160 -15.067 1.00 94.81 483 TRP A CA 1
ATOM 3711 C C . TRP A 1 483 ? 11.646 -5.695 -14.116 1.00 94.81 483 TRP A C 1
ATOM 3713 O O . TRP A 1 483 ? 11.529 -5.815 -12.900 1.00 94.81 483 TRP A O 1
ATOM 3723 N N . SER A 1 484 ? 12.690 -5.103 -14.670 1.00 93.31 484 SER A N 1
ATOM 3724 C CA . SER A 1 484 ? 13.669 -4.310 -13.937 1.00 93.31 484 SER A CA 1
ATOM 3725 C C . SER A 1 484 ? 13.494 -2.853 -14.390 1.00 93.31 484 SER A C 1
ATOM 3727 O O . SER A 1 484 ? 13.593 -2.610 -15.600 1.00 93.31 484 SER A O 1
ATOM 3729 N N . PRO A 1 485 ? 13.115 -1.906 -13.496 1.00 92.06 485 PRO A N 1
ATOM 3730 C CA . PRO A 1 485 ? 13.161 -1.953 -12.020 1.00 92.06 485 PRO A CA 1
ATOM 3731 C C . PRO A 1 485 ? 11.833 -2.268 -11.311 1.00 92.06 485 PRO A C 1
ATOM 3733 O O . PRO A 1 485 ? 11.374 -1.528 -10.445 1.00 92.06 485 PRO A O 1
ATOM 3736 N N . LYS A 1 486 ? 11.169 -3.357 -11.680 1.00 89.69 486 LYS A N 1
ATOM 3737 C CA . LYS A 1 486 ? 9.884 -3.781 -11.113 1.00 89.69 486 LYS A CA 1
ATOM 3738 C C . LYS A 1 486 ? 8.709 -2.827 -11.366 1.00 89.69 486 LYS A C 1
ATOM 3740 O O . LYS A 1 486 ? 7.760 -2.829 -10.596 1.00 89.69 486 LYS A O 1
ATOM 3745 N N . ILE A 1 487 ? 8.728 -2.046 -12.447 1.00 91.00 487 ILE A N 1
ATOM 3746 C CA . ILE A 1 487 ? 7.587 -1.228 -12.905 1.00 91.00 487 ILE A CA 1
ATOM 3747 C C . ILE A 1 487 ? 7.088 -1.717 -14.266 1.00 91.00 487 ILE A C 1
ATOM 3749 O O . ILE A 1 487 ? 7.850 -2.288 -15.046 1.00 91.00 487 ILE A O 1
ATOM 3753 N N . LEU A 1 488 ? 5.816 -1.459 -14.582 1.00 91.69 488 LEU A N 1
ATOM 3754 C CA . LEU A 1 488 ? 5.320 -1.681 -15.939 1.00 91.69 488 LEU A CA 1
ATOM 3755 C C . LEU A 1 488 ? 5.928 -0.656 -16.909 1.00 91.69 488 LEU A C 1
ATOM 3757 O O . LEU A 1 488 ? 5.969 0.531 -16.577 1.00 91.69 488 LEU A O 1
ATOM 3761 N N . PRO A 1 489 ? 6.329 -1.076 -18.122 1.00 94.12 489 PRO A N 1
ATOM 3762 C CA . PRO A 1 489 ? 6.749 -0.149 -19.164 1.00 94.12 489 PRO A CA 1
ATOM 3763 C C . PRO A 1 489 ? 5.693 0.902 -19.531 1.00 94.12 489 PRO A C 1
ATOM 3765 O O . PRO A 1 489 ? 4.522 0.573 -19.736 1.00 94.12 489 PRO A O 1
ATOM 3768 N N . GLN A 1 490 ? 6.137 2.150 -19.673 1.00 91.56 490 GLN A N 1
ATOM 3769 C CA . GLN A 1 490 ? 5.349 3.333 -20.028 1.00 91.56 490 GLN A CA 1
ATOM 3770 C C . GLN A 1 490 ? 5.805 3.922 -21.375 1.00 91.56 490 GLN A C 1
ATOM 3772 O O . GLN A 1 490 ? 6.747 3.451 -22.009 1.00 91.56 490 GLN A O 1
ATOM 3777 N N . GLU A 1 491 ? 5.151 4.992 -21.830 1.00 91.94 491 GLU A N 1
ATOM 3778 C CA . GLU A 1 491 ? 5.304 5.529 -23.193 1.00 91.94 491 GLU A CA 1
ATOM 3779 C C . GLU A 1 491 ? 6.701 6.074 -23.522 1.00 91.94 491 GLU A C 1
ATOM 3781 O O . GLU A 1 491 ? 7.082 6.173 -24.688 1.00 91.94 491 GLU A O 1
ATOM 3786 N N . ILE A 1 492 ? 7.485 6.375 -22.491 1.00 89.94 492 ILE A N 1
ATOM 3787 C CA . ILE A 1 492 ? 8.874 6.827 -22.592 1.00 89.94 492 ILE A CA 1
ATOM 3788 C C . ILE A 1 492 ? 9.881 5.672 -22.674 1.00 89.94 492 ILE A C 1
ATOM 3790 O O . ILE A 1 492 ? 11.051 5.899 -22.988 1.00 89.94 492 ILE A O 1
ATOM 3794 N N . ASP A 1 493 ? 9.439 4.437 -22.427 1.00 94.62 493 ASP A N 1
ATOM 3795 C CA . ASP A 1 493 ? 10.322 3.297 -22.208 1.00 94.62 493 ASP A CA 1
ATOM 3796 C C . ASP A 1 493 ? 10.713 2.555 -23.466 1.00 94.62 493 ASP A C 1
ATOM 3798 O O . ASP A 1 493 ? 9.873 2.052 -24.219 1.00 94.62 493 ASP A O 1
ATOM 3802 N N . GLN A 1 494 ? 12.025 2.407 -23.635 1.00 95.75 494 GLN A N 1
ATOM 3803 C CA . GLN A 1 494 ? 12.572 1.345 -24.458 1.00 95.75 494 GLN A CA 1
ATOM 3804 C C . GLN A 1 494 ? 12.478 0.033 -23.679 1.00 95.75 494 GLN A C 1
ATOM 3806 O O . GLN A 1 494 ? 13.161 -0.141 -22.671 1.00 95.75 494 GLN A O 1
ATOM 3811 N N . VAL A 1 495 ? 11.670 -0.898 -24.176 1.00 97.94 495 VAL A N 1
ATOM 3812 C CA . VAL A 1 495 ? 11.574 -2.258 -23.647 1.00 97.94 495 VAL A CA 1
ATOM 3813 C C . VAL A 1 495 ? 12.590 -3.148 -24.345 1.00 97.94 495 VAL A C 1
ATOM 3815 O O . VAL A 1 495 ? 12.687 -3.135 -25.577 1.00 97.94 495 VAL A O 1
ATOM 3818 N N . VAL A 1 496 ? 13.333 -3.932 -23.569 1.00 98.06 496 VAL A N 1
ATOM 3819 C CA . VAL A 1 496 ? 14.321 -4.884 -24.080 1.00 98.06 496 VAL A CA 1
ATOM 3820 C C . VAL A 1 496 ? 14.062 -6.277 -23.520 1.00 98.06 496 VAL A C 1
ATOM 3822 O O . VAL A 1 496 ? 13.931 -6.478 -22.313 1.00 98.06 496 VAL A O 1
ATOM 3825 N N . PHE A 1 497 ? 14.040 -7.247 -24.427 1.00 98.56 497 PHE A N 1
ATOM 3826 C CA . PHE A 1 497 ? 14.109 -8.666 -24.122 1.00 98.56 497 PHE A CA 1
ATOM 3827 C C . PHE A 1 497 ? 15.444 -9.199 -24.632 1.00 98.56 497 PHE A C 1
ATOM 3829 O O . PHE A 1 497 ? 15.634 -9.313 -25.842 1.00 98.56 497 PHE A O 1
ATOM 3836 N N . ASP A 1 498 ? 16.373 -9.521 -23.736 1.00 97.81 498 ASP A N 1
ATOM 3837 C CA . ASP A 1 498 ? 17.645 -10.152 -24.089 1.00 97.81 498 ASP A CA 1
ATOM 3838 C C . ASP A 1 498 ? 18.026 -11.272 -23.106 1.00 97.81 498 ASP A C 1
ATOM 3840 O O . ASP A 1 498 ? 17.287 -11.566 -22.165 1.00 97.81 498 ASP A O 1
ATOM 3844 N N . ASN A 1 499 ? 19.158 -11.930 -23.363 1.00 97.50 499 ASN A N 1
ATOM 3845 C CA . ASN A 1 499 ? 19.726 -12.978 -22.505 1.00 97.50 499 ASN A CA 1
ATOM 3846 C C . ASN A 1 499 ? 21.011 -12.528 -21.791 1.00 97.50 499 ASN A C 1
ATOM 3848 O O . ASN A 1 499 ? 21.810 -13.365 -21.370 1.00 97.50 499 ASN A O 1
ATOM 3852 N N . ILE A 1 500 ? 21.261 -11.217 -21.751 1.00 94.69 500 ILE A N 1
ATOM 3853 C CA . ILE A 1 500 ? 22.451 -10.624 -21.126 1.00 94.69 500 ILE A CA 1
ATOM 3854 C C . ILE A 1 500 ? 22.048 -9.973 -19.805 1.00 94.69 500 ILE A C 1
ATOM 3856 O O . ILE A 1 500 ? 22.668 -10.215 -18.776 1.00 94.69 500 ILE A O 1
ATOM 3860 N N . THR A 1 501 ? 21.009 -9.146 -19.863 1.00 92.44 501 THR A N 1
ATOM 3861 C CA . THR A 1 501 ? 20.385 -8.463 -18.730 1.00 92.44 501 THR A CA 1
ATOM 3862 C C . THR A 1 501 ? 19.123 -9.191 -18.253 1.00 92.44 501 THR A C 1
ATOM 3864 O O . THR A 1 501 ? 18.798 -9.122 -17.071 1.00 92.44 501 THR A O 1
ATOM 3867 N N . GLY A 1 502 ? 18.442 -9.920 -19.146 1.00 93.31 502 GLY A N 1
ATOM 3868 C CA . GLY A 1 502 ? 17.337 -10.829 -18.819 1.00 93.31 502 GLY A CA 1
ATOM 3869 C C . GLY A 1 502 ? 17.767 -12.287 -18.561 1.00 93.31 502 GLY A C 1
ATOM 3870 O O . GLY A 1 502 ? 18.958 -12.569 -18.398 1.00 93.31 502 GLY A O 1
ATOM 3871 N N . PRO A 1 503 ? 16.819 -13.249 -18.542 1.00 96.38 503 PRO A N 1
ATOM 3872 C CA . PRO A 1 503 ? 17.115 -14.666 -18.317 1.00 96.38 503 PRO A CA 1
ATOM 3873 C C . PRO A 1 503 ? 18.133 -15.237 -19.317 1.00 96.38 503 PRO A C 1
ATOM 3875 O O . PRO A 1 503 ? 17.965 -15.117 -20.533 1.00 96.38 503 PRO A O 1
ATOM 3878 N N . ASN A 1 504 ? 19.162 -15.933 -18.824 1.00 96.31 504 ASN A N 1
ATOM 3879 C CA . ASN A 1 504 ? 20.191 -16.575 -19.657 1.00 96.31 504 ASN A CA 1
ATOM 3880 C C . ASN A 1 504 ? 19.742 -17.945 -20.220 1.00 96.31 504 ASN A C 1
ATOM 3882 O O . ASN A 1 504 ? 20.468 -18.941 -20.179 1.00 96.31 504 ASN A O 1
ATOM 3886 N N . GLU A 1 505 ? 18.518 -18.014 -20.734 1.00 96.94 505 GLU A N 1
ATOM 3887 C CA . GLU A 1 505 ? 17.894 -19.219 -21.284 1.00 96.94 505 GLU A CA 1
ATOM 3888 C C . GLU A 1 505 ? 16.847 -18.869 -22.348 1.00 96.94 505 GLU A C 1
ATOM 3890 O O . GLU A 1 505 ? 16.572 -17.698 -22.600 1.00 96.94 505 GLU A O 1
ATOM 3895 N N . ASP A 1 506 ? 16.270 -19.875 -23.004 1.00 98.31 506 ASP A N 1
ATOM 3896 C CA . ASP A 1 506 ? 15.117 -19.640 -23.872 1.00 98.31 506 ASP A CA 1
ATOM 3897 C C . ASP A 1 506 ? 13.915 -19.232 -23.013 1.00 98.31 506 ASP A C 1
ATOM 3899 O O . ASP A 1 506 ? 13.589 -19.921 -22.047 1.00 98.31 506 ASP A O 1
ATOM 3903 N N . TYR A 1 507 ? 13.216 -18.156 -23.379 1.00 98.25 507 TYR A N 1
ATOM 3904 C CA . TYR A 1 507 ? 12.041 -17.729 -22.620 1.00 98.25 507 TYR A CA 1
ATOM 3905 C C . TYR A 1 507 ? 10.922 -17.145 -23.479 1.00 98.25 507 TYR A C 1
ATOM 3907 O O . TYR A 1 507 ? 11.069 -16.806 -24.658 1.00 98.25 507 TYR A O 1
ATOM 3915 N N . GLU A 1 508 ? 9.754 -17.066 -22.851 1.00 98.19 508 GLU A N 1
ATOM 3916 C CA . GLU A 1 508 ? 8.511 -16.600 -23.442 1.00 98.19 508 GLU A CA 1
ATOM 3917 C C . GLU A 1 508 ? 7.881 -15.534 -22.553 1.00 98.19 508 GLU A C 1
ATOM 3919 O O . GLU A 1 508 ? 7.906 -15.652 -21.327 1.00 98.19 508 GLU A O 1
ATOM 3924 N N . VAL A 1 509 ? 7.291 -14.523 -23.185 1.00 98.56 509 VAL A N 1
ATOM 3925 C CA . VAL A 1 509 ? 6.580 -13.433 -22.516 1.00 98.56 509 VAL A CA 1
ATOM 3926 C C . VAL A 1 509 ? 5.194 -13.287 -23.123 1.00 98.56 509 VAL A C 1
ATOM 3928 O O . VAL A 1 509 ? 5.042 -13.239 -24.345 1.00 98.56 509 VAL A O 1
ATOM 3931 N N . LEU A 1 510 ? 4.181 -13.205 -22.266 1.00 98.25 510 LEU A N 1
ATOM 3932 C CA . LEU A 1 510 ? 2.781 -13.062 -22.638 1.00 98.25 510 LEU A CA 1
ATOM 3933 C C . LEU A 1 510 ? 2.325 -11.623 -22.390 1.00 98.25 510 LEU A C 1
ATOM 3935 O O . LEU A 1 510 ? 2.266 -11.183 -21.243 1.00 98.25 510 LEU A O 1
ATOM 3939 N N . ILE A 1 511 ? 1.936 -10.910 -23.450 1.00 97.50 511 ILE A N 1
ATOM 3940 C CA . ILE A 1 511 ? 1.184 -9.651 -23.344 1.00 97.50 511 ILE A CA 1
ATOM 3941 C C . ILE A 1 511 ? -0.255 -10.013 -22.971 1.00 97.50 511 ILE A C 1
ATOM 3943 O O . ILE A 1 511 ? -1.123 -10.148 -23.834 1.00 97.50 511 ILE A O 1
ATOM 3947 N N . ASP A 1 512 ? -0.495 -10.288 -21.694 1.00 95.75 512 ASP A N 1
ATOM 3948 C CA . ASP A 1 512 ? -1.801 -10.713 -21.203 1.00 95.75 512 ASP A CA 1
ATOM 3949 C C . ASP A 1 512 ? -2.833 -9.568 -21.194 1.00 95.75 512 ASP A C 1
ATOM 3951 O O . ASP A 1 512 ? -2.516 -8.411 -21.455 1.00 95.75 512 ASP A O 1
ATOM 3955 N N . ILE A 1 513 ? -4.101 -9.901 -20.945 1.00 94.69 513 ILE A N 1
ATOM 3956 C CA . ILE A 1 513 ? -5.227 -8.963 -21.072 1.00 94.69 513 ILE A CA 1
ATOM 3957 C C . ILE A 1 513 ? -5.259 -7.866 -19.994 1.00 94.69 513 ILE A C 1
ATOM 3959 O O . ILE A 1 513 ? -5.940 -6.858 -20.183 1.00 94.69 513 ILE A O 1
ATOM 3963 N N . ARG A 1 514 ? -4.562 -8.040 -18.861 1.00 90.25 514 ARG A N 1
ATOM 3964 C CA . ARG A 1 514 ? -4.700 -7.155 -17.689 1.00 90.25 514 ARG A CA 1
ATOM 3965 C C . ARG A 1 514 ? -4.104 -5.770 -17.914 1.00 90.25 514 ARG A C 1
ATOM 3967 O O . ARG A 1 514 ? -4.447 -4.849 -17.182 1.00 90.25 514 ARG A O 1
ATOM 3974 N N . THR A 1 515 ? -3.237 -5.607 -18.911 1.00 88.00 515 THR A N 1
ATOM 3975 C CA . THR A 1 515 ? -2.640 -4.316 -19.261 1.00 88.00 515 THR A CA 1
ATOM 3976 C C . THR A 1 515 ? -2.661 -4.097 -20.771 1.00 88.00 515 THR A C 1
ATOM 3978 O O . THR A 1 515 ? -2.754 -5.031 -21.569 1.00 88.00 515 THR A O 1
ATOM 3981 N N . VAL A 1 516 ? -2.592 -2.829 -21.177 1.00 93.44 516 VAL A N 1
ATOM 3982 C CA . VAL A 1 516 ? -2.396 -2.431 -22.576 1.00 93.44 516 VAL A CA 1
ATOM 3983 C C . VAL A 1 516 ? -1.095 -1.640 -22.636 1.00 93.44 516 VAL A C 1
ATOM 3985 O O . VAL A 1 516 ? -1.119 -0.429 -22.404 1.00 93.44 516 VAL A O 1
ATOM 3988 N N . PRO A 1 517 ? 0.050 -2.293 -22.898 1.00 94.38 517 PRO A N 1
ATOM 3989 C CA . PRO A 1 517 ? 1.331 -1.609 -22.917 1.00 94.38 517 PRO A CA 1
ATOM 3990 C C . PRO A 1 517 ? 1.339 -0.499 -23.966 1.00 94.38 517 PRO A C 1
ATOM 3992 O O . PRO A 1 517 ? 0.943 -0.710 -25.116 1.00 94.38 517 PRO A O 1
ATOM 3995 N N . HIS A 1 518 ? 1.807 0.678 -23.563 1.00 94.50 518 HIS A N 1
ATOM 3996 C CA . HIS A 1 518 ? 2.057 1.817 -24.434 1.00 94.50 518 HIS A CA 1
ATOM 3997 C C . HIS A 1 518 ? 3.493 2.257 -24.204 1.00 94.50 518 HIS A C 1
ATOM 3999 O O . HIS A 1 518 ? 3.792 2.731 -23.117 1.00 94.50 518 HIS A O 1
ATOM 4005 N N . VAL A 1 519 ? 4.378 2.026 -25.177 1.00 96.38 519 VAL A N 1
ATOM 4006 C CA . VAL A 1 519 ? 5.836 2.110 -24.971 1.00 96.38 519 VAL A CA 1
ATOM 4007 C C . VAL A 1 519 ? 6.564 2.830 -26.102 1.00 96.38 519 VAL A C 1
ATOM 4009 O O . VAL A 1 519 ? 6.057 2.903 -27.227 1.00 96.38 519 VAL A O 1
ATOM 4012 N N . LYS A 1 520 ? 7.778 3.323 -25.814 1.00 95.25 520 LYS A N 1
ATOM 4013 C CA . LYS A 1 520 ? 8.681 3.945 -26.801 1.00 95.25 520 LYS A CA 1
ATOM 4014 C C . LYS A 1 520 ? 9.091 2.963 -27.884 1.00 95.25 520 LYS A C 1
ATOM 4016 O O . LYS A 1 520 ? 9.097 3.293 -29.069 1.00 95.25 520 LYS A O 1
ATOM 4021 N N . GLY A 1 521 ? 9.415 1.748 -27.469 1.00 96.56 521 GLY A N 1
ATOM 4022 C CA . GLY A 1 521 ? 9.724 0.670 -28.384 1.00 96.56 521 GLY A CA 1
ATOM 4023 C C . GLY A 1 521 ? 9.928 -0.654 -27.681 1.00 96.56 521 GLY A C 1
ATOM 4024 O O . GLY A 1 521 ? 10.009 -0.726 -26.459 1.00 96.56 521 GLY A O 1
ATOM 4025 N N . VAL A 1 522 ? 10.008 -1.704 -28.485 1.00 97.94 522 VAL A N 1
ATOM 4026 C CA . VAL A 1 522 ? 10.230 -3.082 -28.069 1.00 97.94 522 VAL A CA 1
ATOM 4027 C C . VAL A 1 522 ? 11.367 -3.648 -28.906 1.00 97.94 522 VAL A C 1
ATOM 4029 O O . VAL A 1 522 ? 11.276 -3.698 -30.131 1.00 97.94 522 VAL A O 1
ATOM 4032 N N . GLU A 1 523 ? 12.430 -4.096 -28.249 1.00 98.25 523 GLU A N 1
ATOM 4033 C CA . GLU A 1 523 ? 13.557 -4.778 -28.879 1.00 98.25 523 GLU A CA 1
ATOM 4034 C C . GLU A 1 523 ? 13.632 -6.220 -28.366 1.00 98.25 523 GLU A C 1
ATOM 4036 O O . GLU A 1 523 ? 13.794 -6.460 -27.170 1.00 98.25 523 GLU A O 1
ATOM 4041 N N . ILE A 1 524 ? 13.498 -7.190 -29.273 1.00 98.62 524 ILE A N 1
ATOM 4042 C CA . ILE A 1 524 ? 13.669 -8.617 -28.984 1.00 98.62 524 ILE A CA 1
ATOM 4043 C C . ILE A 1 524 ? 15.045 -9.022 -29.497 1.00 98.62 524 ILE A C 1
ATOM 4045 O O . ILE A 1 524 ? 15.240 -9.141 -30.708 1.00 98.62 524 ILE A O 1
ATOM 4049 N N . LYS A 1 525 ? 15.988 -9.235 -28.579 1.00 97.94 525 LYS A N 1
ATOM 4050 C CA . LYS A 1 525 ? 17.413 -9.421 -28.859 1.00 97.94 525 LYS A CA 1
ATOM 4051 C C . LYS A 1 525 ? 17.990 -10.665 -28.178 1.00 97.94 525 LYS A C 1
ATOM 4053 O O . LYS A 1 525 ? 18.741 -10.554 -27.208 1.00 97.94 525 LYS A O 1
ATOM 4058 N N . PRO A 1 526 ? 17.675 -11.866 -28.687 1.00 98.25 526 PRO A N 1
ATOM 4059 C CA . PRO A 1 526 ? 18.265 -13.084 -28.155 1.00 98.25 526 PRO A CA 1
ATOM 4060 C C . PRO A 1 526 ? 19.779 -13.125 -28.363 1.00 98.25 526 PRO A C 1
ATOM 4062 O O . PRO A 1 526 ? 20.300 -12.642 -29.374 1.00 98.25 526 PRO A O 1
ATOM 4065 N N . SER A 1 527 ? 20.480 -13.781 -27.440 1.00 97.81 527 SER A N 1
ATOM 4066 C CA . SER A 1 527 ? 21.858 -14.221 -27.676 1.00 97.81 527 SER A CA 1
ATOM 4067 C C . SER A 1 527 ? 21.911 -15.247 -28.818 1.00 97.81 527 SER A C 1
ATOM 4069 O O . SER A 1 527 ? 20.914 -15.883 -29.159 1.00 97.81 527 SER A O 1
ATOM 4071 N N . SER A 1 528 ? 23.083 -15.422 -29.436 1.00 93.50 528 SER A N 1
ATOM 4072 C CA . SER A 1 528 ? 23.243 -16.192 -30.684 1.00 93.50 528 SER A CA 1
ATOM 4073 C C . SER A 1 528 ? 22.725 -17.637 -30.639 1.00 93.50 528 SER A C 1
ATOM 4075 O O . SER A 1 528 ? 22.349 -18.180 -31.677 1.00 93.50 528 SER A O 1
ATOM 4077 N N . ASP A 1 529 ? 22.709 -18.255 -29.459 1.00 94.06 529 ASP A N 1
ATOM 4078 C CA . ASP A 1 529 ? 22.284 -19.632 -29.187 1.00 94.06 529 ASP A CA 1
ATOM 4079 C C . ASP A 1 529 ? 20.925 -19.730 -28.470 1.00 94.06 529 ASP A C 1
ATOM 4081 O O . ASP A 1 529 ? 20.503 -20.833 -28.126 1.00 94.06 529 ASP A O 1
ATOM 4085 N N . LYS A 1 530 ? 20.246 -18.601 -28.241 1.00 98.25 530 LYS A N 1
ATOM 4086 C CA . LYS A 1 530 ? 18.993 -18.514 -27.483 1.00 98.25 530 LYS A CA 1
ATOM 4087 C C . LYS A 1 530 ? 17.815 -18.119 -28.361 1.00 98.25 530 LYS A C 1
ATOM 4089 O O . LYS A 1 530 ? 17.981 -17.610 -29.472 1.00 98.25 530 LYS A O 1
ATOM 4094 N N . LYS A 1 531 ? 16.607 -18.334 -27.844 1.00 98.19 531 LYS A N 1
ATOM 4095 C CA . LYS A 1 531 ? 15.334 -17.926 -28.444 1.00 98.19 531 LYS A CA 1
ATOM 4096 C C . LYS A 1 531 ? 14.498 -17.146 -27.445 1.00 98.19 531 LYS A C 1
ATOM 4098 O O . LYS A 1 531 ? 14.345 -17.549 -26.297 1.00 98.19 531 LYS A O 1
ATOM 4103 N N . ILE A 1 532 ? 13.887 -16.070 -27.927 1.00 98.75 532 ILE A N 1
ATOM 4104 C CA . ILE A 1 532 ? 12.934 -15.280 -27.147 1.00 98.75 532 ILE A CA 1
ATOM 4105 C C . ILE A 1 532 ? 11.640 -15.160 -27.940 1.00 98.75 532 ILE A C 1
ATOM 4107 O O . ILE A 1 532 ? 11.653 -14.735 -29.100 1.00 98.75 532 ILE A O 1
ATOM 4111 N N . ASN A 1 533 ? 10.528 -15.517 -27.301 1.00 98.44 533 ASN A N 1
ATOM 4112 C CA . ASN A 1 533 ? 9.195 -15.440 -27.886 1.00 98.44 533 ASN A CA 1
ATOM 4113 C C . ASN A 1 533 ? 8.331 -14.434 -27.121 1.00 98.44 533 ASN A C 1
ATOM 4115 O O . ASN A 1 533 ? 7.876 -14.710 -26.015 1.00 98.44 533 ASN A O 1
ATOM 4119 N N . LEU A 1 534 ? 8.045 -13.290 -27.735 1.00 98.56 534 LEU A N 1
ATOM 4120 C CA . LEU A 1 534 ? 6.993 -12.393 -27.270 1.00 98.56 534 LEU A CA 1
ATOM 4121 C C . LEU A 1 534 ? 5.669 -12.821 -27.908 1.00 98.56 534 LEU A C 1
ATOM 4123 O O . LEU A 1 534 ? 5.593 -13.026 -29.122 1.00 98.56 534 LEU A O 1
ATOM 4127 N N . ILE A 1 535 ? 4.618 -12.975 -27.112 1.00 98.31 535 ILE A N 1
ATOM 4128 C CA . ILE A 1 535 ? 3.335 -13.502 -27.573 1.00 98.31 535 ILE A CA 1
ATOM 4129 C C . ILE A 1 535 ? 2.216 -12.589 -27.105 1.00 98.31 535 ILE A C 1
ATOM 4131 O O . ILE A 1 535 ? 2.062 -12.320 -25.919 1.00 98.31 535 ILE A O 1
ATOM 4135 N N . LEU A 1 536 ? 1.384 -12.170 -28.049 1.00 96.94 536 LEU A N 1
ATOM 4136 C CA . LEU A 1 536 ? 0.052 -11.661 -27.772 1.00 96.94 536 LEU A CA 1
ATOM 4137 C C . LEU A 1 536 ? -0.925 -12.850 -27.862 1.00 96.94 536 LEU A C 1
ATOM 4139 O O . LEU A 1 536 ? -1.199 -13.305 -28.977 1.00 96.94 536 LEU A O 1
ATOM 4143 N N . PRO A 1 537 ? -1.384 -13.424 -26.732 1.00 97.00 537 PRO A N 1
ATOM 4144 C CA . PRO A 1 537 ? -2.159 -14.661 -26.715 1.00 97.00 537 PRO A CA 1
ATOM 4145 C C . PRO A 1 537 ? -3.617 -14.440 -27.141 1.00 97.00 537 PRO A C 1
ATOM 4147 O O . PRO A 1 537 ? -4.131 -13.322 -27.117 1.00 97.00 537 PRO A O 1
ATOM 4150 N N . ASN A 1 538 ? -4.319 -15.529 -27.466 1.00 96.19 538 ASN A N 1
ATOM 4151 C CA . ASN A 1 538 ? -5.738 -15.492 -27.849 1.00 96.19 538 ASN A CA 1
ATOM 4152 C C . ASN A 1 538 ? -6.673 -15.124 -26.692 1.00 96.19 538 ASN A C 1
ATOM 4154 O O . ASN A 1 538 ? -7.802 -14.711 -26.925 1.00 96.19 538 ASN A O 1
ATOM 4158 N N . THR A 1 539 ? -6.198 -15.239 -25.455 1.00 96.69 539 THR A N 1
ATOM 4159 C CA . THR A 1 539 ? -6.892 -14.753 -24.261 1.00 96.69 539 THR A CA 1
ATOM 4160 C C . THR A 1 539 ? -6.865 -13.231 -24.149 1.00 96.69 539 THR A C 1
ATOM 4162 O O . THR A 1 539 ? -7.686 -12.674 -23.428 1.00 96.69 539 THR A O 1
ATOM 4165 N N . ASN A 1 540 ? -5.968 -12.540 -24.863 1.00 96.56 540 ASN A N 1
ATOM 4166 C CA . ASN A 1 540 ? -5.964 -11.085 -24.915 1.00 96.56 540 ASN A CA 1
ATOM 4167 C C . ASN A 1 540 ? -6.889 -10.587 -26.035 1.00 96.56 540 ASN A C 1
ATOM 4169 O O . ASN A 1 540 ? -6.573 -10.679 -27.230 1.00 96.56 540 ASN A O 1
ATOM 4173 N N . THR A 1 541 ? -8.038 -10.054 -25.623 1.00 95.56 541 THR A N 1
ATOM 4174 C CA . THR A 1 541 ? -9.077 -9.505 -26.501 1.00 95.56 541 THR A CA 1
ATOM 4175 C C . THR A 1 541 ? -8.999 -7.984 -26.659 1.00 95.56 541 THR A C 1
ATOM 4177 O O . THR A 1 541 ? -9.871 -7.409 -27.312 1.00 95.56 541 THR A O 1
ATOM 4180 N N . ASN A 1 542 ? -7.987 -7.320 -26.085 1.00 94.75 542 ASN A N 1
ATOM 4181 C CA . ASN A 1 542 ? -7.818 -5.872 -26.198 1.00 94.75 542 ASN A CA 1
ATOM 4182 C C . ASN A 1 542 ? -7.483 -5.468 -27.643 1.00 94.75 542 ASN A C 1
ATOM 4184 O O . ASN A 1 542 ? -6.734 -6.144 -28.352 1.00 94.75 542 ASN A O 1
ATOM 4188 N N . SER A 1 543 ? -8.024 -4.332 -28.081 1.00 91.56 543 SER A N 1
ATOM 4189 C CA . SER A 1 543 ? -7.708 -3.725 -29.374 1.00 91.56 543 SER A CA 1
ATOM 4190 C C . SER A 1 543 ? -7.596 -2.201 -29.223 1.00 91.56 543 SER A C 1
ATOM 4192 O O . SER A 1 543 ? -8.627 -1.525 -29.197 1.00 91.56 543 SER A O 1
ATOM 4194 N N . PRO A 1 544 ? -6.378 -1.638 -29.163 1.00 92.44 544 PRO A N 1
ATOM 4195 C CA . PRO A 1 544 ? -5.088 -2.327 -29.250 1.00 92.44 544 PRO A CA 1
ATOM 4196 C C . PRO A 1 544 ? -4.715 -3.060 -27.960 1.00 92.44 544 PRO A C 1
ATOM 4198 O O . PRO A 1 544 ? -5.132 -2.671 -26.873 1.00 92.44 544 PRO A O 1
ATOM 4201 N N . ALA A 1 545 ? -3.888 -4.091 -28.098 1.00 93.88 545 ALA A N 1
ATOM 4202 C CA . ALA A 1 545 ? -3.252 -4.809 -27.000 1.00 93.88 545 ALA A CA 1
ATOM 4203 C C . ALA A 1 545 ? -1.777 -4.425 -26.809 1.00 93.88 545 ALA A C 1
ATOM 4205 O O . ALA A 1 545 ? -1.239 -4.676 -25.744 1.00 93.88 545 ALA A O 1
ATOM 4206 N N . LEU A 1 546 ? -1.126 -3.816 -27.806 1.00 94.81 546 LEU A N 1
ATOM 4207 C CA . LEU A 1 546 ? 0.201 -3.197 -27.700 1.00 94.81 546 LEU A CA 1
ATOM 4208 C C . LEU A 1 546 ? 0.199 -1.889 -28.495 1.00 94.81 546 LEU A C 1
ATOM 4210 O O . LEU A 1 546 ? -0.216 -1.887 -29.654 1.00 94.81 546 LEU A O 1
ATOM 4214 N N . ARG A 1 547 ? 0.678 -0.798 -27.896 1.00 93.94 547 ARG A N 1
ATOM 4215 C CA . ARG A 1 547 ? 0.823 0.516 -28.530 1.00 93.94 547 ARG A CA 1
ATOM 4216 C C . ARG A 1 547 ? 2.292 0.943 -28.540 1.00 93.94 547 ARG A C 1
ATOM 4218 O O . ARG A 1 547 ? 2.971 0.868 -27.520 1.00 93.94 547 ARG A O 1
ATOM 4225 N N . LEU A 1 548 ? 2.755 1.438 -29.680 1.00 94.38 548 LEU A N 1
ATOM 4226 C CA . LEU A 1 548 ? 4.082 2.019 -29.876 1.00 94.38 548 LEU A CA 1
ATOM 4227 C C . LEU A 1 548 ? 3.905 3.500 -30.218 1.00 94.38 548 LEU A C 1
ATOM 4229 O O . LEU A 1 548 ? 3.135 3.821 -31.124 1.00 94.38 548 LEU A O 1
ATOM 4233 N N . VAL A 1 549 ? 4.570 4.400 -29.493 1.00 92.38 549 VAL A N 1
ATOM 4234 C CA . VAL A 1 549 ? 4.482 5.858 -29.728 1.00 92.38 549 VAL A CA 1
ATOM 4235 C C . VAL A 1 549 ? 5.063 6.262 -31.083 1.00 92.38 549 VAL A C 1
ATOM 4237 O O . VAL A 1 549 ? 6.010 5.656 -31.573 1.00 92.38 549 VAL A O 1
ATOM 4240 N N . ALA A 1 550 ? 4.529 7.338 -31.665 1.00 86.25 550 ALA A N 1
ATOM 4241 C CA . ALA A 1 550 ? 4.805 7.7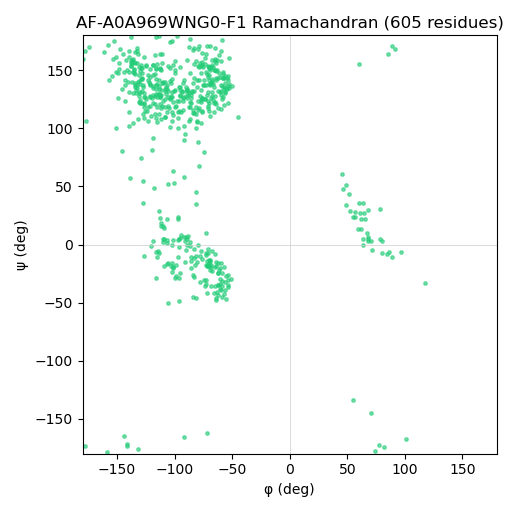38 -33.045 1.00 86.25 550 ALA A CA 1
ATOM 4242 C C . ALA A 1 550 ? 6.275 8.013 -33.378 1.00 86.25 550 ALA A C 1
ATOM 4244 O O . ALA A 1 550 ? 6.784 7.543 -34.387 1.00 86.25 550 ALA A O 1
ATOM 4245 N N . ASN A 1 551 ? 6.963 8.747 -32.505 1.00 86.56 551 ASN A N 1
ATOM 4246 C CA . ASN A 1 551 ? 8.384 9.075 -32.658 1.00 86.56 551 ASN A CA 1
ATOM 4247 C C . ASN A 1 551 ? 9.277 8.116 -31.853 1.00 86.56 551 ASN A C 1
ATOM 4249 O O . ASN A 1 551 ? 10.389 8.462 -31.452 1.00 86.56 551 ASN A O 1
ATOM 4253 N N . GLY A 1 552 ? 8.743 6.937 -31.538 1.00 89.25 552 GLY A N 1
ATOM 4254 C CA . GLY A 1 552 ? 9.432 5.899 -30.799 1.00 89.25 552 GLY A CA 1
ATOM 4255 C C . GLY A 1 552 ? 10.406 5.107 -31.661 1.00 89.25 552 GLY A C 1
ATOM 4256 O O . GLY A 1 552 ? 10.416 5.184 -32.887 1.00 89.25 552 GLY A O 1
ATOM 4257 N N . SER A 1 553 ? 11.203 4.283 -30.997 1.00 91.62 553 SER A N 1
ATOM 4258 C CA . SER A 1 553 ? 12.084 3.290 -31.622 1.00 91.62 553 SER A CA 1
ATOM 4259 C C . SER A 1 553 ? 11.319 2.118 -32.247 1.00 91.62 553 SER A C 1
ATOM 4261 O O . SER A 1 553 ? 11.901 1.355 -33.019 1.00 91.62 553 SER A O 1
ATOM 4263 N N . GLY A 1 554 ? 10.025 1.981 -31.940 1.00 93.81 554 GLY A N 1
ATOM 4264 C CA . GLY A 1 554 ? 9.133 1.022 -32.582 1.00 93.81 554 GLY A CA 1
ATOM 4265 C C . GLY A 1 554 ? 9.431 -0.426 -32.210 1.00 93.81 554 GLY A C 1
ATOM 4266 O O . GLY A 1 554 ? 9.773 -0.708 -31.067 1.00 93.81 554 GLY A O 1
ATOM 4267 N N . LEU A 1 555 ? 9.248 -1.361 -33.140 1.00 95.94 555 LEU A N 1
ATOM 4268 C CA . LEU A 1 555 ? 9.445 -2.791 -32.899 1.00 95.94 555 LEU A CA 1
ATOM 4269 C C . LEU A 1 555 ? 10.646 -3.314 -33.686 1.00 95.94 555 LEU A C 1
ATOM 4271 O O . LEU A 1 555 ? 10.654 -3.281 -34.918 1.00 95.94 555 LEU A O 1
ATOM 4275 N N . VAL A 1 556 ? 11.624 -3.862 -32.969 1.00 97.69 556 VAL A N 1
ATOM 4276 C CA . VAL A 1 556 ? 12.831 -4.477 -33.527 1.00 97.69 556 VAL A CA 1
ATOM 4277 C C . VAL A 1 556 ? 12.901 -5.943 -33.107 1.00 97.69 556 VAL A C 1
ATOM 4279 O O . VAL A 1 556 ? 12.834 -6.261 -31.921 1.00 97.69 556 VAL A O 1
ATOM 4282 N N . ILE A 1 557 ? 13.039 -6.843 -34.081 1.00 98.31 557 ILE A N 1
ATOM 4283 C CA . ILE A 1 557 ? 13.167 -8.287 -33.859 1.00 98.31 557 ILE A CA 1
ATOM 4284 C C . ILE A 1 557 ? 14.494 -8.762 -34.451 1.00 98.31 557 ILE A C 1
ATOM 4286 O O . ILE A 1 557 ? 14.653 -8.794 -35.677 1.00 98.31 557 ILE A O 1
ATOM 4290 N N . ASP A 1 558 ? 15.432 -9.137 -33.585 1.00 98.31 558 ASP A N 1
ATOM 4291 C CA . ASP A 1 558 ? 16.751 -9.638 -33.972 1.00 98.31 558 ASP A CA 1
ATOM 4292 C C . ASP A 1 558 ? 16.738 -11.153 -34.232 1.00 98.31 558 ASP A C 1
ATOM 4294 O O . ASP A 1 558 ? 15.712 -11.830 -34.114 1.00 98.31 558 ASP A O 1
ATOM 4298 N N . ASN A 1 559 ? 17.890 -11.687 -34.651 1.00 97.81 559 ASN A N 1
ATOM 4299 C CA . ASN A 1 559 ? 18.071 -13.104 -34.955 1.00 97.81 559 ASN A CA 1
ATOM 4300 C C . ASN A 1 559 ? 17.558 -13.999 -33.810 1.00 97.81 559 ASN A C 1
ATOM 4302 O O . ASN A 1 559 ? 17.822 -13.721 -32.646 1.00 97.81 559 ASN A O 1
ATOM 4306 N N . ASN A 1 560 ? 16.841 -15.075 -34.149 1.00 97.69 560 ASN A N 1
ATOM 4307 C CA . ASN A 1 560 ? 16.160 -15.992 -33.220 1.00 97.69 560 ASN A CA 1
ATOM 4308 C C . ASN A 1 560 ? 15.023 -15.389 -32.371 1.00 97.69 560 ASN A C 1
ATOM 4310 O O . ASN A 1 560 ? 14.385 -16.125 -31.614 1.00 97.69 560 ASN A O 1
ATOM 4314 N N . GLY A 1 561 ? 14.724 -14.094 -32.501 1.00 98.56 561 GLY A N 1
ATOM 4315 C CA . GLY A 1 561 ? 13.595 -13.455 -31.832 1.00 98.56 561 GLY A CA 1
ATOM 4316 C C . GLY A 1 561 ? 12.293 -13.727 -32.578 1.00 98.56 561 GLY A C 1
ATOM 4317 O O . GLY A 1 561 ? 12.265 -13.730 -33.812 1.00 98.56 561 GLY A O 1
ATOM 4318 N N . THR A 1 562 ? 11.202 -13.940 -31.842 1.00 98.69 562 THR A N 1
ATOM 4319 C CA . THR A 1 562 ? 9.866 -14.087 -32.429 1.00 98.69 562 THR A CA 1
ATOM 4320 C C . THR A 1 562 ? 8.856 -13.198 -31.718 1.00 98.69 562 THR A C 1
ATOM 4322 O O . THR A 1 562 ? 8.722 -13.275 -30.500 1.00 98.69 562 THR A O 1
ATOM 4325 N N . PHE A 1 563 ? 8.079 -12.419 -32.475 1.00 98.19 563 PHE A N 1
ATOM 4326 C CA . PHE A 1 563 ? 6.836 -11.823 -31.979 1.00 98.19 563 PHE A CA 1
ATOM 4327 C C . PHE A 1 563 ? 5.631 -12.510 -32.627 1.00 98.19 563 PHE A C 1
ATOM 4329 O O . PHE A 1 563 ? 5.477 -12.480 -33.848 1.00 98.19 563 PHE A O 1
ATOM 4336 N N . THR A 1 564 ? 4.780 -13.144 -31.819 1.00 97.56 564 THR A N 1
ATOM 4337 C CA . THR A 1 564 ? 3.568 -13.836 -32.275 1.00 97.56 564 THR A CA 1
ATOM 4338 C C . THR A 1 564 ? 2.321 -13.043 -31.901 1.00 97.56 564 THR A C 1
ATOM 4340 O O . THR A 1 564 ? 1.966 -12.950 -30.730 1.00 97.56 564 THR A O 1
ATOM 4343 N N . ASN A 1 565 ? 1.607 -12.532 -32.900 1.00 95.12 565 ASN A N 1
ATOM 4344 C CA . ASN A 1 565 ? 0.290 -11.929 -32.731 1.00 95.12 565 ASN A CA 1
ATOM 4345 C C . ASN A 1 565 ? -0.803 -12.992 -32.907 1.00 95.12 565 ASN A C 1
ATOM 4347 O O . ASN A 1 565 ? -1.202 -13.285 -34.031 1.00 95.12 565 ASN A O 1
ATOM 4351 N N . ASN A 1 566 ? -1.277 -13.571 -31.805 1.00 96.19 566 ASN A N 1
ATOM 4352 C CA . ASN A 1 566 ? -2.355 -14.563 -31.754 1.00 96.19 566 ASN A CA 1
ATOM 4353 C C . ASN A 1 566 ? -3.596 -14.004 -31.030 1.00 96.19 566 ASN A C 1
ATOM 4355 O O . ASN A 1 566 ? -4.316 -14.758 -30.387 1.00 96.19 566 ASN A O 1
ATOM 4359 N N . SER A 1 567 ? -3.818 -12.685 -31.076 1.00 94.94 567 SER A N 1
ATOM 4360 C CA . SER A 1 567 ? -4.875 -12.005 -30.312 1.00 94.94 567 SER A CA 1
ATOM 4361 C C . SER A 1 567 ? -6.281 -12.543 -30.591 1.00 94.94 567 SER A C 1
ATOM 4363 O O . SER A 1 567 ? -6.634 -12.825 -31.742 1.00 94.94 567 SER A O 1
ATOM 4365 N N . GLY A 1 568 ? -7.099 -12.587 -29.534 1.00 94.69 568 GLY A N 1
ATOM 4366 C CA . GLY A 1 568 ? -8.520 -12.934 -29.580 1.00 94.69 568 GLY A CA 1
ATOM 4367 C C . GLY A 1 568 ? -9.462 -11.753 -29.825 1.00 94.69 568 GLY A C 1
ATOM 4368 O O . GLY A 1 568 ? -10.674 -11.924 -29.712 1.00 94.69 568 GLY A O 1
ATOM 4369 N N . ALA A 1 569 ? -8.949 -10.556 -30.127 1.00 93.62 569 ALA A N 1
ATOM 4370 C CA . ALA A 1 569 ? -9.795 -9.393 -30.382 1.00 93.62 569 ALA A CA 1
ATOM 4371 C C . ALA A 1 569 ? -10.765 -9.640 -31.553 1.00 93.62 569 ALA A C 1
ATOM 4373 O O . ALA A 1 569 ? -10.390 -10.158 -32.609 1.00 93.62 569 ALA A O 1
ATOM 4374 N N . SER A 1 570 ? -12.023 -9.231 -31.383 1.00 91.50 570 SER A N 1
ATOM 4375 C CA . SER A 1 570 ? -13.085 -9.401 -32.385 1.00 91.50 570 SER A CA 1
ATOM 4376 C C . SER A 1 570 ? -13.124 -8.276 -33.426 1.00 91.50 570 SER A C 1
ATOM 4378 O O . SER A 1 570 ? -13.636 -8.470 -34.528 1.00 91.50 570 SER A O 1
ATOM 4380 N N . SER A 1 571 ? -12.544 -7.112 -33.127 1.00 88.81 571 SER A N 1
ATOM 4381 C CA . SER A 1 571 ? -12.491 -5.936 -34.005 1.00 88.81 571 SER A CA 1
ATOM 4382 C C . SER A 1 571 ? -11.277 -5.058 -33.698 1.00 88.81 571 SER A C 1
ATOM 4384 O O . SER A 1 571 ? -10.765 -5.114 -32.586 1.00 88.81 571 SER A O 1
ATOM 4386 N N . GLY A 1 572 ? -10.879 -4.220 -34.661 1.00 86.44 572 GLY A N 1
ATOM 4387 C CA . GLY A 1 572 ? -9.788 -3.248 -34.522 1.00 86.44 572 GLY A CA 1
ATOM 4388 C C . GLY A 1 572 ? -8.381 -3.829 -34.726 1.00 86.44 572 GLY A C 1
ATOM 4389 O O . GLY A 1 572 ? -8.231 -4.975 -35.157 1.00 86.44 572 GLY A O 1
ATOM 4390 N N . ASN A 1 573 ? -7.364 -2.997 -34.479 1.00 87.38 573 ASN A N 1
ATOM 4391 C CA . ASN A 1 573 ? -5.952 -3.335 -34.661 1.00 87.38 573 ASN A CA 1
ATOM 4392 C C . ASN A 1 573 ? -5.331 -3.742 -33.329 1.00 87.38 573 ASN A C 1
ATOM 4394 O O . ASN A 1 573 ? -5.346 -2.963 -32.379 1.00 87.38 573 ASN A O 1
ATOM 4398 N N . THR A 1 574 ? -4.749 -4.938 -33.270 1.00 90.62 574 THR A N 1
ATOM 4399 C CA . THR A 1 574 ? -4.273 -5.516 -32.002 1.00 90.62 574 THR A CA 1
ATOM 4400 C C . THR A 1 574 ? -2.884 -5.025 -31.610 1.00 90.62 574 THR A C 1
ATOM 4402 O O . THR A 1 574 ? -2.585 -4.903 -30.425 1.00 90.62 574 THR A O 1
ATOM 4405 N N . VAL A 1 575 ? -2.058 -4.669 -32.592 1.00 92.31 575 VAL A N 1
ATOM 4406 C CA . VAL A 1 575 ? -0.802 -3.941 -32.397 1.00 92.31 575 VAL A CA 1
ATOM 4407 C C . VAL A 1 575 ? -0.956 -2.592 -33.089 1.00 92.31 575 VAL A C 1
ATOM 4409 O O . VAL A 1 575 ? -1.413 -2.521 -34.228 1.00 92.31 575 VAL A O 1
ATOM 4412 N N . GLN A 1 576 ? -0.642 -1.511 -32.388 1.00 90.56 576 GLN A N 1
ATOM 4413 C CA . GLN A 1 576 ? -0.797 -0.155 -32.890 1.00 90.56 576 GLN A CA 1
ATOM 4414 C C . GLN A 1 576 ? 0.553 0.545 -32.932 1.00 90.56 576 GLN A C 1
ATOM 4416 O O . GLN A 1 576 ? 1.205 0.730 -31.910 1.00 90.56 576 GLN A O 1
ATOM 4421 N N . PHE A 1 577 ? 0.924 0.987 -34.125 1.00 89.06 577 PHE A N 1
ATOM 4422 C CA . PHE A 1 577 ? 2.032 1.897 -34.370 1.00 89.06 577 PHE A CA 1
ATOM 4423 C C . PHE A 1 577 ? 1.400 3.287 -34.477 1.00 89.06 577 PHE A C 1
ATOM 4425 O O . PHE A 1 577 ? 0.737 3.578 -35.473 1.00 89.06 577 PHE A O 1
ATOM 4432 N N . HIS A 1 578 ? 1.463 4.091 -33.411 1.00 83.25 578 HIS A N 1
ATOM 4433 C CA . HIS A 1 578 ? 0.841 5.416 -33.414 1.00 83.25 578 HIS A CA 1
ATOM 4434 C C . HIS A 1 578 ? 1.448 6.284 -34.516 1.00 83.25 578 HIS A C 1
ATOM 4436 O O . HIS A 1 578 ? 2.643 6.219 -34.765 1.00 83.25 578 HIS A O 1
ATOM 4442 N N . SER A 1 579 ? 0.630 7.126 -35.146 1.00 81.56 579 SER A N 1
ATOM 4443 C CA . SER A 1 579 ? 1.106 8.147 -36.076 1.00 81.56 579 SER A CA 1
ATOM 4444 C C . SER A 1 579 ? 0.989 9.528 -35.449 1.00 81.56 579 SER A C 1
ATOM 4446 O O . SER A 1 579 ? -0.073 9.861 -34.920 1.00 81.56 579 SER A O 1
ATOM 4448 N N . SER A 1 580 ? 2.011 10.365 -35.583 1.00 81.69 580 SER A N 1
ATOM 4449 C CA . SER A 1 580 ? 1.919 11.798 -35.292 1.00 81.69 580 SER A CA 1
ATOM 4450 C C . SER A 1 580 ? 2.378 12.559 -36.526 1.00 81.69 580 SER A C 1
ATOM 4452 O O . SER A 1 580 ? 3.507 12.388 -36.974 1.00 81.69 580 SER A O 1
ATOM 4454 N N . GLY A 1 581 ? 1.474 13.316 -37.154 1.00 81.88 581 GLY A N 1
ATOM 4455 C CA . GLY A 1 581 ? 1.771 14.007 -38.415 1.00 81.88 581 GLY A CA 1
ATOM 4456 C C . GLY A 1 581 ? 2.152 13.077 -39.578 1.00 81.88 581 GLY A C 1
ATOM 4457 O O . GLY A 1 581 ? 2.907 13.486 -40.452 1.00 81.88 581 GLY A O 1
ATOM 4458 N N . GLY A 1 582 ? 1.672 11.826 -39.579 1.00 80.38 582 GLY A N 1
ATOM 4459 C CA . GLY A 1 582 ? 2.030 10.813 -40.585 1.00 80.38 582 GLY A CA 1
ATOM 4460 C C . GLY A 1 582 ? 3.384 10.128 -40.357 1.00 80.38 582 GLY A C 1
ATOM 4461 O O . GLY A 1 582 ? 3.781 9.296 -41.166 1.00 80.38 582 GLY A O 1
ATOM 4462 N N . VAL A 1 583 ? 4.082 10.443 -39.262 1.00 79.94 583 VAL A N 1
ATOM 4463 C CA . VAL A 1 583 ? 5.303 9.743 -38.844 1.00 79.94 583 VAL A CA 1
ATOM 4464 C C . VAL A 1 583 ? 4.918 8.529 -38.011 1.00 79.94 583 VAL A C 1
ATOM 4466 O O . VAL A 1 583 ? 4.179 8.670 -37.035 1.00 79.94 583 VAL A O 1
ATOM 4469 N N . TYR A 1 584 ? 5.420 7.361 -38.405 1.00 85.50 584 TYR A N 1
ATOM 4470 C CA . TYR A 1 584 ? 5.229 6.089 -37.713 1.00 85.50 584 TYR A CA 1
ATOM 4471 C C . TYR A 1 584 ? 6.553 5.611 -37.110 1.00 85.50 584 TYR A C 1
ATOM 4473 O O . TYR A 1 584 ? 7.608 5.871 -37.696 1.00 85.50 584 TYR A O 1
ATOM 4481 N N . PRO A 1 585 ? 6.512 4.867 -35.995 1.00 89.50 585 PRO A N 1
ATOM 4482 C CA . PRO A 1 585 ? 7.703 4.277 -35.425 1.00 89.50 585 PRO A CA 1
ATOM 4483 C C . PRO A 1 585 ? 8.164 3.097 -36.280 1.00 89.50 585 PRO A C 1
ATOM 4485 O O . PRO A 1 585 ? 7.373 2.450 -36.973 1.00 89.50 585 PRO A O 1
ATOM 4488 N N . ASP A 1 586 ? 9.455 2.795 -36.204 1.00 88.00 586 ASP A N 1
ATOM 4489 C CA . ASP A 1 586 ? 10.067 1.761 -37.031 1.00 88.00 586 ASP A CA 1
ATOM 4490 C C . ASP A 1 586 ? 9.473 0.364 -36.771 1.00 88.00 586 ASP A C 1
ATOM 4492 O O . ASP A 1 586 ? 9.213 -0.034 -35.636 1.00 88.00 586 ASP A O 1
ATOM 4496 N N . PHE A 1 587 ? 9.340 -0.442 -37.826 1.00 92.31 587 PHE A N 1
ATOM 4497 C CA . PHE A 1 587 ? 9.113 -1.882 -37.704 1.00 92.31 587 PHE A CA 1
ATOM 4498 C C . PHE A 1 587 ? 10.214 -2.638 -38.446 1.00 92.31 587 PHE A C 1
ATOM 4500 O O . PHE A 1 587 ? 10.268 -2.648 -39.676 1.00 92.31 587 PHE A O 1
ATOM 4507 N N . LYS A 1 588 ? 11.131 -3.245 -37.690 1.00 95.19 588 LYS A N 1
ATOM 4508 C CA . LYS A 1 588 ? 12.369 -3.843 -38.199 1.00 95.19 588 LYS A CA 1
ATOM 4509 C C . LYS A 1 588 ? 12.449 -5.316 -37.818 1.00 95.19 588 LYS A C 1
ATOM 4511 O O . LYS A 1 588 ? 12.540 -5.662 -36.645 1.00 95.19 588 LYS A O 1
ATOM 4516 N N . ILE A 1 589 ? 1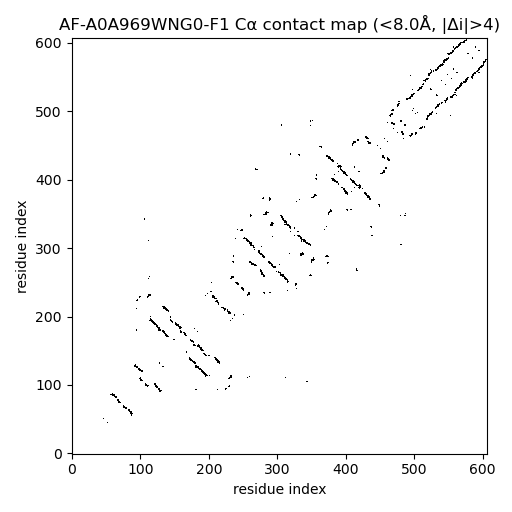2.496 -6.185 -38.823 1.00 96.62 589 ILE A N 1
ATOM 4517 C CA . ILE A 1 589 ? 12.816 -7.606 -38.655 1.00 96.62 589 ILE A CA 1
ATOM 4518 C C . ILE A 1 589 ? 14.210 -7.820 -39.242 1.00 96.62 589 ILE A C 1
ATOM 4520 O O . ILE A 1 589 ? 14.394 -7.707 -40.455 1.00 96.62 589 ILE A O 1
ATOM 4524 N N . LYS A 1 590 ? 15.209 -8.075 -38.392 1.00 96.44 590 LYS A N 1
ATOM 4525 C CA . LYS A 1 590 ? 16.578 -8.350 -38.850 1.00 96.44 590 LYS A CA 1
ATOM 4526 C C . LYS A 1 590 ? 16.702 -9.798 -39.328 1.00 96.44 590 LYS A C 1
ATOM 4528 O O . LYS A 1 590 ? 15.820 -10.627 -39.106 1.00 96.44 590 LYS A O 1
ATOM 4533 N N . ASN A 1 591 ? 17.813 -10.110 -39.997 1.00 96.06 591 ASN A N 1
ATOM 4534 C CA . ASN A 1 591 ? 18.069 -11.452 -40.518 1.00 96.06 591 ASN A CA 1
ATOM 4535 C C . ASN A 1 591 ? 17.932 -12.514 -39.410 1.00 96.06 591 ASN A C 1
ATOM 4537 O O . ASN A 1 591 ? 18.624 -12.442 -38.396 1.00 96.06 591 ASN A O 1
ATOM 4541 N N . GLY A 1 592 ? 17.030 -13.476 -39.616 1.00 95.25 592 GLY A N 1
ATOM 4542 C CA . GLY A 1 592 ? 16.717 -14.547 -38.665 1.00 95.25 592 GLY A CA 1
ATOM 4543 C C . GLY A 1 592 ? 15.668 -14.219 -37.591 1.00 95.25 592 GLY A C 1
ATOM 4544 O O . GLY A 1 592 ? 15.251 -15.132 -36.874 1.00 95.25 592 GLY A O 1
ATOM 4545 N N . GLY A 1 593 ? 15.203 -12.970 -37.495 1.00 9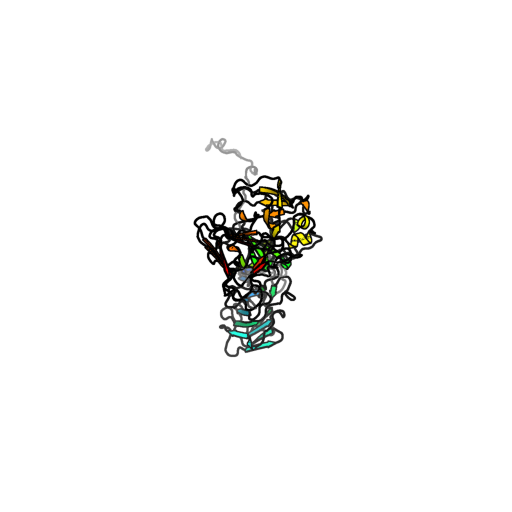7.81 593 GLY A N 1
ATOM 4546 C CA . GLY A 1 593 ? 14.042 -12.587 -36.684 1.00 97.81 593 GLY A CA 1
ATOM 4547 C C . GLY A 1 593 ? 12.717 -12.984 -37.344 1.00 97.81 593 GLY A C 1
ATOM 4548 O O . GLY A 1 593 ? 12.646 -13.185 -38.560 1.00 97.81 593 GLY A O 1
ATOM 4549 N N . ARG A 1 594 ? 11.647 -13.130 -36.550 1.00 98.19 594 ARG A N 1
ATOM 4550 C CA . ARG A 1 594 ? 10.329 -13.582 -37.032 1.00 98.19 594 ARG A CA 1
ATOM 4551 C C . ARG A 1 594 ? 9.174 -12.764 -36.451 1.00 98.19 594 ARG A C 1
ATOM 4553 O O . ARG A 1 594 ? 9.035 -12.636 -35.241 1.00 98.19 594 ARG A O 1
ATOM 4560 N N . TYR A 1 595 ? 8.276 -12.302 -37.317 1.00 96.19 595 TYR A N 1
ATOM 4561 C CA . TYR A 1 595 ? 6.938 -11.847 -36.930 1.00 96.19 595 TYR A CA 1
ATOM 4562 C C . TYR A 1 595 ? 5.909 -12.871 -37.410 1.00 96.19 595 TYR A C 1
ATOM 4564 O O . TYR A 1 595 ? 5.876 -13.213 -38.591 1.00 96.19 595 TYR A O 1
ATOM 4572 N N . VAL A 1 596 ? 5.081 -13.380 -36.501 1.00 96.19 596 VAL A N 1
ATOM 4573 C CA . VAL A 1 596 ? 4.092 -14.423 -36.781 1.00 96.19 596 VAL A CA 1
ATOM 4574 C C . VAL A 1 596 ? 2.699 -13.866 -36.530 1.00 96.19 596 VAL A C 1
ATOM 4576 O O . VAL A 1 596 ? 2.318 -13.607 -35.392 1.00 96.19 596 VAL A O 1
ATOM 4579 N N . HIS A 1 597 ? 1.917 -13.714 -37.594 1.00 93.12 597 HIS A N 1
ATOM 4580 C CA . HIS A 1 597 ? 0.536 -13.258 -37.510 1.00 93.12 597 HIS A CA 1
ATOM 4581 C C . HIS A 1 597 ? 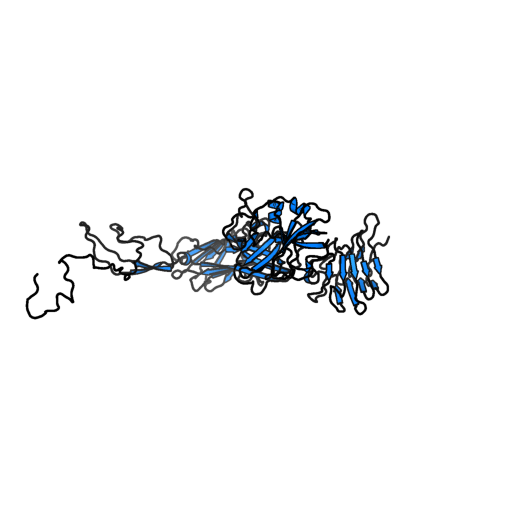-0.428 -14.454 -37.524 1.00 93.12 597 HIS A C 1
ATOM 4583 O O . HIS A 1 597 ? -0.498 -15.189 -38.506 1.00 93.12 597 HIS A O 1
ATOM 4589 N N . LYS A 1 598 ? -1.138 -14.672 -36.416 1.00 93.06 598 LYS A N 1
ATOM 4590 C CA . LYS A 1 598 ? -2.060 -15.794 -36.161 1.00 93.06 598 LYS A CA 1
ATOM 4591 C C . LYS A 1 598 ? -3.432 -15.305 -35.695 1.00 93.06 598 LYS A C 1
ATOM 4593 O O . LYS A 1 598 ? -4.088 -15.927 -34.871 1.00 93.06 598 LYS A O 1
ATOM 4598 N N . THR A 1 599 ? -3.879 -14.178 -36.221 1.00 87.81 599 THR A N 1
ATOM 4599 C CA . THR A 1 599 ? -5.227 -13.669 -35.979 1.00 87.81 599 THR A CA 1
ATOM 4600 C C . THR A 1 599 ? -5.843 -13.220 -37.300 1.00 87.81 599 THR A C 1
ATOM 4602 O O . THR A 1 599 ? -5.163 -13.129 -38.317 1.00 87.81 599 THR A O 1
ATOM 4605 N N . LEU A 1 600 ? -7.158 -13.012 -37.311 1.00 83.56 600 LEU A N 1
ATOM 4606 C CA . LEU A 1 600 ? -7.879 -12.461 -38.466 1.00 83.56 600 LEU A CA 1
ATOM 4607 C C . LEU A 1 600 ? -7.945 -10.924 -38.418 1.00 83.56 600 LEU A C 1
ATOM 4609 O O . LEU A 1 600 ? -8.590 -10.312 -39.267 1.00 83.56 600 LEU A O 1
ATOM 4613 N N . ARG A 1 601 ? -7.372 -10.306 -37.377 1.00 85.00 601 ARG A N 1
ATOM 4614 C CA . ARG A 1 601 ? -7.369 -8.852 -37.175 1.00 85.00 601 ARG A CA 1
ATOM 4615 C C . ARG A 1 601 ? -6.199 -8.208 -37.904 1.00 85.00 601 ARG A C 1
ATOM 4617 O O . ARG A 1 601 ? -5.129 -8.790 -37.962 1.00 85.00 601 ARG A O 1
ATOM 4624 N N . SER A 1 602 ? -6.376 -6.981 -38.388 1.00 72.31 602 SER A N 1
ATOM 4625 C CA . SER A 1 602 ? -5.250 -6.213 -38.925 1.00 72.31 602 SER A CA 1
ATOM 4626 C C . SER A 1 602 ? -4.268 -5.821 -37.807 1.00 72.31 602 SER A C 1
ATOM 4628 O O . SER A 1 602 ? -4.626 -5.724 -36.631 1.00 72.31 602 SER A O 1
ATOM 4630 N N . ASN A 1 603 ? -3.001 -5.637 -38.170 1.00 65.88 603 ASN A N 1
ATOM 4631 C CA . ASN A 1 603 ? -1.868 -5.503 -37.250 1.00 65.88 603 ASN A CA 1
ATOM 4632 C C . ASN A 1 603 ? -1.216 -4.113 -37.262 1.00 65.88 603 ASN A C 1
ATOM 4634 O O . ASN A 1 603 ? -0.348 -3.889 -36.427 1.00 65.88 603 ASN A O 1
ATOM 4638 N N . ALA A 1 604 ? -1.615 -3.218 -38.177 1.00 61.09 604 ALA A N 1
ATOM 4639 C CA . ALA A 1 604 ? -1.317 -1.778 -38.191 1.00 61.09 604 ALA A CA 1
ATOM 4640 C C . ALA A 1 604 ? -1.978 -1.109 -39.417 1.00 61.09 604 ALA A C 1
ATOM 4642 O O . ALA A 1 604 ? -2.238 -1.776 -40.419 1.00 61.09 604 ALA A O 1
ATOM 4643 N N . TYR A 1 605 ? -2.176 0.214 -39.381 1.00 53.31 605 TYR A N 1
ATOM 4644 C CA . TYR A 1 605 ? -2.168 1.018 -40.609 1.00 53.31 605 TYR A CA 1
ATOM 4645 C C . TYR A 1 605 ? -0.692 1.265 -40.957 1.00 53.31 605 TYR A C 1
ATOM 4647 O O . TYR A 1 605 ? -0.030 2.041 -40.278 1.00 53.31 605 TYR A O 1
ATOM 4655 N N . PHE A 1 606 ? -0.167 0.573 -41.968 1.00 46.47 606 PHE A N 1
ATOM 4656 C CA . PHE A 1 606 ? 1.045 1.004 -42.668 1.00 46.47 606 PHE A CA 1
ATOM 4657 C C . PHE A 1 606 ? 0.551 1.851 -43.847 1.00 46.47 606 PHE A C 1
ATOM 4659 O O . PHE A 1 606 ? 0.185 1.280 -44.873 1.00 46.47 606 PHE A O 1
ATOM 4666 N N . THR A 1 607 ? 0.382 3.165 -43.676 1.00 39.88 607 THR A N 1
ATOM 4667 C CA . THR A 1 607 ? 0.087 4.051 -44.823 1.00 39.88 607 THR A CA 1
ATOM 4668 C C . THR A 1 607 ? 1.361 4.462 -45.519 1.00 39.88 607 THR A C 1
ATOM 4670 O O . THR A 1 607 ? 2.262 4.918 -44.777 1.00 39.88 607 THR A O 1
#